Protein AF-0000000065788093 (afdb_homodimer)

pLDDT: mean 96.08, std 4.63, range [67.75, 98.94]

Foldseek 3Di:
DADPVAAEEEEEEAQCVPPLLQLLLVLQCVVVVNRYHYYYDYDDPVCLLVVLVVCLVVVHFKYFYDPPCFQVNVVNAPEEDPLSVLLNGFGMAGSVRSYGDDLLQVLVQVLVVVPDQLAQFAEEEEDQDSSSSSNVSSSLQSHYVAYEYEYQPQVSQVVSQVSSCVVVSHPHYYYDHLVCVLVSQQRGQEYEYPDCQCAPPNVPDDASDALVSHAQNHEYEYLRPVPFCGNNNVRCVVNNHHYRTNVSSVLRSSQVSSCVRPVDRGPSVSSSVSSCVSSVD/DADPVAAEEEEEEAQCVPPLLQLLLVLQCVVVVNRYHYYYDYDDPVCLLVVLVVCLVVVHFKYFYDPPCFQVNVVNAPEEDPLSVLLNGFGMAGSVRSYGDDLLQVLVQVLLVVPDQLAQFAEEEEDQDSSSSSNVSSSLQSHYVAYEYEYQPQVSQVVSQVSSCVVVSHPHYYYDHLVCVLVSQQRGQEYEYPDCQCAPPNVPDDASDALVSHAQNHEYEYLRPVPFCGNNNVRCVVNNHHYRTNVSSVLRSSQVSSCVRPVDRGPSVSSSVSSCVSSVD

Secondary structure (DSSP, 8-state):
---TT-EEEEEEESS-TT--HHHHHHHHHHHHT--EEEEEEE--GGGHHHHHHHHHHTT--EEEE-TTSTTGGGGG-SEE-HHHHHHT--SEEETTTTEEE--HHHHHHHHHHTT---TT-EEEEE--SHHHHHHHHHHHHT--SEEEEEESSHHHHHHHHHHHHHHTS-S-EEEEEGGGHHHHHTT-SEEEE-SSTT-TT-TTSPPSS-GGG--TT-EEEE---SSSS-HHHHHHHHHTPEEE-HHHHHHHHHHHHHHHHHSS---HHHHHHHHHHHTT-/---TT-EEEEEEESS-TT--HHHHHHHHHHHHT--EEEEEEE--GGGHHHHHHHHHHTT--EEEE-TTSTTGGGGG-SEE-HHHHHHT--SEEETTTTEEE--HHHHHHHHHHTT---TT-EEEEE--SHHHHHHHHHHHHT--SEEEEEESSHHHHHHHHHHHHHHTS-S-EEEEEGGGHHHHHTT-SEEEE-SSTT-TT-TTSPPSS-GGG--TT-EEEE---SSSS-HHHHHHHHTTPEEE-HHHHHHHHHHHHHHHHHSS---HHHHHHHHHHHTT-

Nearest PDB structures (foldseek):
  1nvt-assembly1_B  TM=9.299E-01  e=4.758E-38  Methanocaldococcus jannaschii
  2egg-assembly1_A  TM=9.347E-01  e=3.474E-30  Geobacillus kaustophilus
  2hk8-assembly2_B  TM=9.300E-01  e=5.569E-30  Aquifex aeolicus
  7cok-assembly1_B  TM=9.194E-01  e=1.708E-29  Gluconobacter sp.
  5dzs-assembly2_A  TM=8.118E-01  e=5.161E-23  Clostridioides difficile 630

Solvent-accessible surface area (backbone atoms only — not comparable to full-atom values): 27363 Å² total; per-residue (Å²): 132,59,35,23,66,32,42,36,33,31,38,36,14,53,78,34,51,84,45,64,56,27,48,19,51,37,50,34,26,59,75,70,70,45,66,53,44,40,45,45,26,53,29,52,80,92,30,45,66,46,23,55,56,7,36,52,29,31,51,36,44,31,33,36,38,36,56,79,42,23,46,69,53,58,81,76,42,81,38,60,37,72,66,21,56,73,54,56,38,32,33,28,37,36,46,88,69,32,29,30,30,47,35,59,15,56,4,42,52,54,40,48,49,75,80,44,76,58,54,67,27,36,34,35,34,37,29,54,50,72,68,28,43,35,34,50,58,46,47,30,69,47,50,40,55,30,39,37,27,18,9,86,55,42,65,47,11,40,52,52,31,48,54,44,44,71,65,68,56,40,85,48,59,40,54,41,49,42,89,52,42,58,73,53,45,65,73,29,43,33,40,36,39,54,48,73,77,20,24,72,87,44,45,78,45,79,46,92,53,52,31,88,49,45,50,49,81,25,33,38,34,36,59,51,42,51,47,61,78,28,43,44,43,50,22,30,50,73,31,52,18,44,66,38,54,10,55,40,26,59,47,39,18,47,35,49,48,48,25,72,70,68,73,44,85,56,53,58,69,60,24,44,53,43,39,32,54,74,69,72,98,133,59,36,24,66,30,42,37,33,29,38,39,14,52,78,35,52,83,44,66,57,27,48,18,52,36,51,34,24,58,72,69,70,45,67,53,42,40,44,45,24,53,31,52,80,92,29,44,66,46,23,55,57,7,36,51,27,30,51,35,44,31,33,37,37,37,56,78,44,24,48,70,51,58,79,76,43,82,38,61,36,72,65,19,55,73,53,56,36,32,33,29,36,35,46,88,68,32,29,30,29,48,34,60,14,56,5,43,52,52,42,49,48,74,79,42,76,56,54,66,27,34,34,36,34,36,29,54,49,73,68,30,43,34,33,50,59,45,48,29,69,47,48,38,56,30,39,37,26,17,10,89,55,43,66,46,10,41,51,52,32,48,52,44,45,72,64,67,56,39,84,46,58,41,56,41,50,42,90,52,43,59,72,52,45,65,73,29,43,32,40,35,39,54,49,72,76,20,23,72,87,44,46,80,44,77,46,94,54,52,29,88,51,44,50,49,80,24,33,40,33,36,60,53,43,51,49,61,77,29,43,43,44,49,22,31,51,73,31,52,18,45,68,39,53,11,55,39,26,59,47,39,19,48,36,49,48,47,24,72,69,68,74,43,86,55,55,57,68,59,24,43,55,42,40,33,54,75,69,72,98

Structure (mmCIF, N/CA/C/O backbone):
data_AF-0000000065788093-model_v1
#
loop_
_entity.id
_entity.type
_entity.pdbx_description
1 polymer 'Shikimate dehydrogenase (NADP(+))'
#
loop_
_atom_site.group_PDB
_atom_site.id
_atom_site.type_symbol
_atom_site.label_atom_id
_atom_site.label_alt_id
_atom_site.label_comp_id
_atom_site.label_asym_id
_atom_site.label_entity_id
_atom_site.label_seq_id
_atom_site.pdbx_PDB_ins_code
_atom_site.Cartn_x
_atom_site.Cartn_y
_atom_site.Cartn_z
_atom_site.occupancy
_atom_site.B_iso_or_equiv
_atom_site.auth_seq_id
_atom_site.auth_comp_id
_atom_site.auth_asym_id
_atom_site.auth_atom_id
_atom_site.pdbx_PDB_model_num
ATOM 1 N N . MET A 1 1 ? 11.32 2.445 -8.242 1 87.12 1 MET A N 1
ATOM 2 C CA . MET A 1 1 ? 10.523 1.302 -8.672 1 87.12 1 MET A CA 1
ATOM 3 C C . MET A 1 1 ? 10.164 0.411 -7.488 1 87.12 1 MET A C 1
ATOM 5 O O . MET A 1 1 ? 11.023 0.103 -6.656 1 87.12 1 MET A O 1
ATOM 9 N N . ILE A 1 2 ? 8.906 0.093 -7.324 1 96.88 2 ILE A N 1
ATOM 10 C CA . ILE A 1 2 ? 8.422 -0.753 -6.238 1 96.88 2 ILE A CA 1
ATOM 11 C C . ILE A 1 2 ? 8.82 -2.203 -6.496 1 96.88 2 ILE A C 1
ATOM 13 O O . ILE A 1 2 ? 8.656 -2.713 -7.605 1 96.88 2 ILE A O 1
ATOM 17 N N . ASN A 1 3 ? 9.445 -2.846 -5.516 1 96.75 3 ASN A N 1
ATOM 18 C CA . ASN A 1 3 ? 9.844 -4.25 -5.574 1 96.75 3 ASN A CA 1
ATOM 19 C C . ASN A 1 3 ? 9.477 -4.988 -4.289 1 96.75 3 ASN A C 1
ATOM 21 O O . ASN A 1 3 ? 8.734 -4.461 -3.455 1 96.75 3 ASN A O 1
ATOM 25 N N . GLY A 1 4 ? 9.953 -6.176 -4.152 1 96.12 4 GLY A N 1
ATOM 26 C CA . GLY A 1 4 ? 9.547 -7.031 -3.049 1 96.12 4 GLY A CA 1
ATOM 27 C C . GLY A 1 4 ? 10.047 -6.551 -1.702 1 96.12 4 GLY A C 1
ATOM 28 O O . GLY A 1 4 ? 9.523 -6.949 -0.659 1 96.12 4 GLY A O 1
ATOM 29 N N . SER A 1 5 ? 11.039 -5.691 -1.679 1 97.12 5 SER A N 1
ATOM 30 C CA . SER A 1 5 ? 11.641 -5.234 -0.431 1 97.12 5 SER A CA 1
ATOM 31 C C . SER A 1 5 ? 11.109 -3.861 -0.031 1 97.12 5 SER A C 1
ATOM 33 O O . SER A 1 5 ? 11.438 -3.355 1.047 1 97.12 5 SER A O 1
ATOM 35 N N . THR A 1 6 ? 10.336 -3.256 -0.908 1 98.56 6 THR A N 1
ATOM 36 C CA . THR A 1 6 ? 9.891 -1.886 -0.691 1 98.56 6 THR A CA 1
ATOM 37 C C . THR A 1 6 ? 9.07 -1.779 0.595 1 98.56 6 THR A C 1
ATOM 39 O O . THR A 1 6 ? 8.188 -2.604 0.847 1 98.56 6 THR A O 1
ATOM 42 N N . LYS A 1 7 ? 9.43 -0.829 1.456 1 98.69 7 LYS A N 1
ATOM 43 C CA . LYS A 1 7 ? 8.664 -0.534 2.666 1 98.69 7 LYS A CA 1
ATOM 44 C C . LYS A 1 7 ? 7.473 0.368 2.359 1 98.69 7 LYS A C 1
ATOM 46 O O . LYS A 1 7 ? 7.59 1.323 1.59 1 98.69 7 LYS A O 1
ATOM 51 N N . ILE A 1 8 ? 6.258 0.096 2.979 1 98.88 8 ILE A N 1
ATOM 52 C CA . ILE A 1 8 ? 5.031 0.807 2.625 1 98.88 8 ILE A CA 1
ATOM 53 C C . ILE A 1 8 ? 4.645 1.761 3.754 1 98.88 8 ILE A C 1
ATOM 55 O O . ILE A 1 8 ? 4.625 1.371 4.926 1 98.88 8 ILE A O 1
ATOM 59 N N . VAL A 1 9 ? 4.449 2.971 3.447 1 98.88 9 VAL A N 1
ATOM 60 C CA . VAL A 1 9 ? 3.744 3.951 4.266 1 98.88 9 VAL A CA 1
ATOM 61 C C . VAL A 1 9 ? 2.549 4.504 3.492 1 98.88 9 VAL A C 1
ATOM 63 O O . VAL A 1 9 ? 2.391 4.227 2.301 1 98.88 9 VAL A O 1
ATOM 66 N N . GLY A 1 10 ? 1.684 5.227 4.227 1 98.62 10 GLY A N 1
ATOM 67 C CA . GLY A 1 10 ? 0.525 5.676 3.469 1 98.62 10 GLY A CA 1
ATOM 68 C C . GLY A 1 10 ? -0.311 6.703 4.211 1 98.62 10 GLY A C 1
ATOM 69 O O . GLY A 1 10 ? 0.134 7.266 5.211 1 98.62 10 GLY A O 1
ATOM 70 N N . LEU A 1 11 ? -1.399 7.059 3.59 1 98.62 11 LEU A N 1
ATOM 71 C CA . LEU A 1 11 ? -2.402 7.992 4.094 1 98.62 11 LEU A CA 1
ATOM 72 C C . LEU A 1 11 ? -3.742 7.289 4.297 1 98.62 11 LEU A C 1
ATOM 74 O O . LEU A 1 11 ? -4.215 6.574 3.412 1 98.62 11 LEU A O 1
ATOM 78 N N . ILE A 1 12 ? -4.305 7.441 5.488 1 98.62 12 ILE A N 1
ATOM 79 C CA . ILE A 1 12 ? -5.684 7 5.664 1 98.62 12 ILE A CA 1
ATOM 80 C C . ILE A 1 12 ? -6.59 8.211 5.871 1 98.62 12 ILE A C 1
ATOM 82 O O . ILE A 1 12 ? -6.18 9.203 6.48 1 98.62 12 ILE A O 1
ATOM 86 N N . GLY A 1 13 ? -7.715 8.195 5.406 1 97.5 13 GLY A N 1
ATOM 87 C CA . GLY A 1 13 ? -8.781 9.172 5.484 1 97.5 13 GLY A CA 1
ATOM 88 C C . GLY A 1 13 ? -10.055 8.734 4.773 1 97.5 13 GLY A C 1
ATOM 89 O O . GLY A 1 13 ? -10.125 7.621 4.254 1 97.5 13 GLY A O 1
ATOM 90 N N . HIS A 1 14 ? -11.023 9.539 4.789 1 96.56 14 HIS A N 1
ATOM 91 C CA . HIS A 1 14 ? -12.281 9.266 4.102 1 96.56 14 HIS A CA 1
ATOM 92 C C . HIS A 1 14 ? -13 10.562 3.73 1 96.56 14 HIS A C 1
ATOM 94 O O . HIS A 1 14 ? -13.625 11.195 4.582 1 96.56 14 HIS A O 1
ATOM 100 N N . PRO A 1 15 ? -12.93 11.117 2.443 1 95.19 15 PRO A N 1
ATOM 101 C CA . PRO A 1 15 ? -12.203 10.5 1.332 1 95.19 15 PRO A CA 1
ATOM 102 C C . PRO A 1 15 ? -10.727 10.906 1.296 1 95.19 15 PRO A C 1
ATOM 104 O O . PRO A 1 15 ? -10.297 11.75 2.088 1 95.19 15 PRO A O 1
ATOM 107 N N . VAL A 1 16 ? -9.906 10.258 0.453 1 96.19 16 VAL A N 1
ATOM 108 C CA . VAL A 1 16 ? -8.492 10.602 0.37 1 96.19 16 VAL A CA 1
ATOM 109 C C . VAL A 1 16 ? -8.125 10.914 -1.077 1 96.19 16 VAL A C 1
ATOM 111 O O . VAL A 1 16 ? -6.957 11.18 -1.382 1 96.19 16 VAL A O 1
ATOM 114 N N . GLU A 1 17 ? -9.039 10.922 -1.989 1 94.12 17 GLU A N 1
ATOM 115 C CA . GLU A 1 17 ? -8.797 11.031 -3.424 1 94.12 17 GLU A CA 1
ATOM 116 C C . GLU A 1 17 ? -8.133 12.359 -3.771 1 94.12 17 GLU A C 1
ATOM 118 O O . GLU A 1 17 ? -7.375 12.438 -4.742 1 94.12 17 GLU A O 1
ATOM 123 N N . HIS A 1 18 ? -8.336 13.328 -3.041 1 89.25 18 HIS A N 1
ATOM 124 C CA . HIS A 1 18 ? -7.867 14.672 -3.369 1 89.25 18 HIS A CA 1
ATOM 125 C C . HIS A 1 18 ? -6.586 15.008 -2.611 1 89.25 18 HIS A C 1
ATOM 127 O O . HIS A 1 18 ? -6.137 16.156 -2.619 1 89.25 18 HIS A O 1
ATOM 133 N N . SER A 1 19 ? -6.027 14.047 -2.01 1 92.69 19 SER A N 1
ATOM 134 C CA . SER A 1 19 ? -4.801 14.297 -1.257 1 92.69 19 SER A CA 1
ATOM 135 C C . SER A 1 19 ? -3.625 14.562 -2.189 1 92.69 19 SER A C 1
ATOM 137 O O . SER A 1 19 ? -3.486 13.906 -3.225 1 92.69 19 SER A O 1
ATOM 139 N N . PHE A 1 20 ? -2.73 15.414 -1.798 1 93.75 20 PHE A N 1
ATOM 140 C CA . PHE A 1 20 ? -1.554 15.781 -2.578 1 93.75 20 PHE A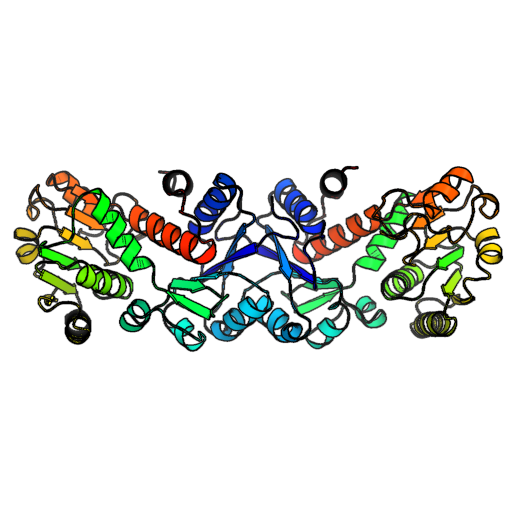 CA 1
ATOM 141 C C . PHE A 1 20 ? -0.291 15.195 -1.96 1 93.75 20 PHE A C 1
ATOM 143 O O . PHE A 1 20 ? 0.814 15.422 -2.455 1 93.75 20 PHE A O 1
ATOM 150 N N . SER A 1 21 ? -0.408 14.43 -0.943 1 96.31 21 SER A N 1
ATOM 151 C CA . SER A 1 21 ? 0.718 13.914 -0.169 1 96.31 21 SER A CA 1
ATOM 152 C C . SER A 1 21 ? 1.453 12.812 -0.926 1 96.31 21 SER A C 1
ATOM 154 O O . SER A 1 21 ? 2.684 12.742 -0.896 1 96.31 21 SER A O 1
ATOM 156 N N . PRO A 1 22 ? 0.695 11.953 -1.662 1 97.94 22 PRO A N 1
ATOM 157 C CA . PRO A 1 22 ? 1.386 10.797 -2.24 1 97.94 22 PRO A CA 1
ATOM 158 C C . PRO A 1 22 ? 2.484 11.195 -3.221 1 97.94 22 PRO A C 1
ATOM 160 O O . PRO A 1 22 ? 3.625 10.742 -3.094 1 97.94 22 PRO A O 1
ATOM 163 N N . PRO A 1 23 ? 2.256 12.133 -4.164 1 97.56 23 PRO A N 1
ATOM 164 C CA . PRO A 1 23 ? 3.35 12.516 -5.062 1 97.56 23 PRO A CA 1
ATOM 165 C C . PRO A 1 23 ? 4.535 13.125 -4.32 1 97.56 23 PRO A C 1
ATOM 167 O O . PRO A 1 23 ? 5.688 12.836 -4.645 1 97.56 23 PRO A O 1
ATOM 170 N N . MET A 1 24 ? 4.258 13.906 -3.35 1 97.44 24 MET A N 1
ATOM 171 C CA . MET A 1 24 ? 5.285 14.602 -2.582 1 97.44 24 MET A CA 1
ATOM 172 C C . MET A 1 24 ? 6.191 13.609 -1.864 1 97.44 24 MET A C 1
ATOM 174 O O . MET A 1 24 ? 7.418 13.695 -1.965 1 97.44 24 MET A O 1
ATOM 178 N N . HIS A 1 25 ? 5.648 12.672 -1.128 1 98.62 25 HIS A N 1
ATOM 179 C CA . HIS A 1 25 ? 6.422 11.688 -0.381 1 98.62 25 HIS A CA 1
ATOM 180 C C . HIS A 1 25 ? 7.195 10.766 -1.319 1 98.62 25 HIS A C 1
ATOM 182 O O . HIS A 1 25 ? 8.367 10.469 -1.072 1 98.62 25 HIS A O 1
ATOM 188 N N . ASN A 1 26 ? 6.57 10.258 -2.367 1 98.69 26 ASN A N 1
ATOM 189 C CA . ASN A 1 26 ? 7.234 9.344 -3.287 1 98.69 26 ASN A CA 1
ATOM 190 C C . ASN A 1 26 ? 8.391 10.016 -4.02 1 98.69 26 ASN A C 1
ATOM 192 O O . ASN A 1 26 ? 9.406 9.383 -4.297 1 98.69 26 ASN A O 1
ATOM 196 N N . ALA A 1 27 ? 8.234 11.344 -4.363 1 98.31 27 ALA A N 1
ATOM 197 C CA . ALA A 1 27 ? 9.344 12.094 -4.934 1 98.31 27 ALA A CA 1
ATOM 198 C C . ALA A 1 27 ? 10.523 12.164 -3.961 1 98.31 27 ALA A C 1
ATOM 200 O O . ALA A 1 27 ? 11.68 12.086 -4.367 1 98.31 27 ALA A O 1
ATOM 201 N N . ALA A 1 28 ? 10.227 12.359 -2.682 1 98.69 28 ALA A N 1
ATOM 202 C CA . ALA A 1 28 ? 11.266 12.438 -1.657 1 98.69 28 ALA A CA 1
ATOM 203 C C . ALA A 1 28 ? 12.031 11.117 -1.553 1 98.69 28 ALA A C 1
ATOM 205 O O . ALA A 1 28 ? 13.258 11.109 -1.469 1 98.69 28 ALA A O 1
ATOM 206 N N . PHE A 1 29 ? 11.281 9.945 -1.51 1 98.69 29 PHE A N 1
ATOM 207 C CA . PHE A 1 29 ? 11.922 8.641 -1.455 1 98.69 29 PHE A CA 1
ATOM 208 C C . PHE A 1 29 ? 12.844 8.438 -2.652 1 98.69 29 PHE A C 1
ATOM 210 O O . PHE A 1 29 ? 13.969 7.957 -2.504 1 98.69 29 PHE A O 1
ATOM 217 N N . GLU A 1 30 ? 12.305 8.766 -3.828 1 98.19 30 GLU A N 1
ATOM 218 C CA . GLU A 1 30 ? 13.094 8.625 -5.051 1 98.19 30 GLU A CA 1
ATOM 219 C C . GLU A 1 30 ? 14.367 9.461 -4.984 1 98.19 30 GLU A C 1
ATOM 221 O O . GLU A 1 30 ? 15.453 8.984 -5.328 1 98.19 30 GLU A O 1
ATOM 226 N N . GLU A 1 31 ? 14.242 10.719 -4.57 1 98.44 31 GLU A N 1
ATOM 227 C CA . GLU A 1 31 ? 15.359 11.648 -4.484 1 98.44 31 GLU A CA 1
ATOM 228 C C . GLU A 1 31 ? 16.469 11.094 -3.602 1 98.44 31 GLU A C 1
ATOM 230 O O . GLU A 1 31 ? 17.656 11.219 -3.93 1 98.44 31 GLU A O 1
ATOM 235 N N . LEU A 1 32 ? 16.125 10.461 -2.533 1 98.56 32 LEU A N 1
ATOM 236 C CA . LEU A 1 32 ? 17.125 10.031 -1.549 1 98.56 32 LEU A CA 1
ATOM 237 C C . LEU A 1 32 ? 17.5 8.57 -1.762 1 98.56 32 LEU A C 1
ATOM 239 O O . LEU A 1 32 ? 18.312 8.023 -1.021 1 98.56 32 LEU A O 1
ATOM 243 N N . GLY A 1 33 ? 16.906 7.867 -2.729 1 98.19 33 GLY A N 1
ATOM 244 C CA . GLY A 1 33 ? 17.172 6.461 -2.988 1 98.19 33 GLY A CA 1
ATOM 245 C C . GLY A 1 33 ? 16.672 5.547 -1.889 1 98.19 33 GLY A C 1
ATOM 246 O O . GLY A 1 33 ? 17.266 4.512 -1.607 1 98.19 33 GLY A O 1
ATOM 247 N N . LEU A 1 34 ? 15.633 5.977 -1.181 1 98.5 34 LEU A N 1
ATOM 248 C CA . LEU A 1 34 ? 15.047 5.156 -0.13 1 98.5 34 LEU A CA 1
ATOM 249 C C . LEU A 1 34 ? 14 4.203 -0.705 1 98.5 34 LEU A C 1
ATOM 251 O O . LEU A 1 34 ? 13.133 4.621 -1.473 1 98.5 34 LEU A O 1
ATOM 255 N N . ASP A 1 35 ? 14.039 2.908 -0.363 1 98.44 35 ASP A N 1
ATOM 256 C CA . ASP A 1 35 ? 13.117 1.898 -0.873 1 98.44 35 ASP A CA 1
ATOM 257 C C . ASP A 1 35 ? 11.797 1.922 -0.106 1 98.44 35 ASP A C 1
ATOM 259 O O . ASP A 1 35 ? 11.5 1.001 0.657 1 98.44 35 ASP A O 1
ATOM 263 N N . TYR A 1 36 ? 11.023 2.963 -0.319 1 98.69 36 TYR A N 1
ATOM 264 C CA . TYR A 1 36 ? 9.711 3.207 0.274 1 98.69 36 TYR A CA 1
ATOM 265 C C . TYR A 1 36 ? 8.68 3.531 -0.799 1 98.69 36 TYR A C 1
ATOM 267 O O . TYR A 1 36 ? 9.031 3.963 -1.899 1 98.69 36 TYR A O 1
ATOM 275 N N . ALA A 1 37 ? 7.473 3.287 -0.514 1 98.81 37 ALA A N 1
ATOM 276 C CA . ALA A 1 37 ? 6.352 3.799 -1.299 1 98.81 37 ALA A CA 1
ATOM 277 C C . ALA A 1 37 ? 5.25 4.34 -0.393 1 98.81 37 ALA A C 1
ATOM 279 O O . ALA A 1 37 ? 4.949 3.756 0.65 1 98.81 37 ALA A O 1
ATOM 280 N N . TYR A 1 38 ? 4.723 5.48 -0.744 1 98.88 38 TYR A N 1
ATOM 281 C CA . TYR A 1 38 ? 3.602 6.125 -0.074 1 98.88 38 TYR A CA 1
ATOM 282 C C . TYR A 1 38 ? 2.314 5.945 -0.87 1 98.88 38 TYR A C 1
ATOM 284 O O . TYR A 1 38 ? 2.213 6.41 -2.008 1 98.88 38 TYR A O 1
ATOM 292 N N . VAL A 1 39 ? 1.31 5.273 -0.212 1 98.81 39 VAL A N 1
ATOM 293 C CA . VAL A 1 39 ? 0.102 4.945 -0.962 1 98.81 39 VAL A CA 1
ATOM 294 C C . VAL A 1 39 ? -1.131 5.375 -0.171 1 98.81 39 VAL A C 1
ATOM 296 O O . VAL A 1 39 ? -1.075 5.508 1.054 1 98.81 39 VAL A O 1
ATOM 299 N N . PRO A 1 40 ? -2.273 5.672 -0.856 1 98.69 40 PRO A N 1
ATOM 300 C CA . PRO A 1 40 ? -3.508 6.086 -0.184 1 98.69 40 PRO A CA 1
ATOM 301 C C . PRO A 1 40 ? -4.391 4.902 0.208 1 98.69 40 PRO A C 1
ATOM 303 O O . PRO A 1 40 ? -4.469 3.916 -0.527 1 98.69 40 PRO A O 1
ATOM 306 N N . PHE A 1 41 ? -5.031 4.977 1.331 1 98.81 41 PHE A N 1
ATOM 307 C CA . PHE A 1 41 ? -6.047 4.031 1.785 1 98.81 41 PHE A CA 1
ATOM 308 C C . PHE A 1 41 ? -7.316 4.766 2.207 1 98.81 41 PHE A C 1
ATOM 310 O O . PHE A 1 41 ? -7.312 5.504 3.193 1 98.81 41 PHE A O 1
ATOM 317 N N . ASN A 1 42 ? -8.414 4.598 1.473 1 98.62 42 ASN A N 1
ATOM 318 C CA . ASN A 1 42 ? -9.703 5.18 1.834 1 98.62 42 ASN A CA 1
ATOM 319 C C . ASN A 1 42 ? -10.438 4.328 2.871 1 98.62 42 ASN A C 1
ATOM 321 O O . ASN A 1 42 ? -11.016 3.295 2.537 1 98.62 42 ASN A O 1
ATOM 325 N N . VAL A 1 43 ? -10.477 4.738 4.137 1 98.69 43 VAL A N 1
ATOM 326 C CA . VAL A 1 43 ? -10.969 3.938 5.254 1 98.69 43 VAL A CA 1
ATOM 327 C C . VAL A 1 43 ? -12.258 4.555 5.805 1 98.69 43 VAL A C 1
ATOM 329 O O . VAL A 1 43 ? -12.25 5.684 6.293 1 98.69 43 VAL A O 1
ATOM 332 N N . CYS A 1 44 ? -13.328 3.846 5.77 1 98.19 44 CYS A N 1
ATOM 333 C CA . CYS A 1 44 ? -14.562 4.277 6.418 1 98.19 44 CYS A CA 1
ATOM 334 C C . CYS A 1 44 ? -14.391 4.312 7.934 1 98.19 44 CYS A C 1
ATOM 336 O O . CYS A 1 44 ? -13.727 3.453 8.508 1 98.19 44 CYS A O 1
ATOM 338 N N . PRO A 1 45 ? -15.055 5.285 8.586 1 97.56 45 PRO A N 1
ATOM 339 C CA . PRO A 1 45 ? -14.906 5.422 10.031 1 97.56 45 PRO A CA 1
ATOM 340 C C . PRO A 1 45 ? -15.211 4.125 10.781 1 97.56 45 PRO A C 1
ATOM 342 O O . PRO A 1 45 ? -14.523 3.789 11.75 1 97.56 45 PRO A O 1
ATOM 345 N N . GLU A 1 46 ? -16.172 3.33 10.344 1 98.19 46 GLU A N 1
ATOM 346 C CA . GLU A 1 46 ? -16.594 2.105 11.023 1 98.19 46 GLU A CA 1
ATOM 347 C C . GLU A 1 46 ? -15.516 1.036 10.945 1 98.19 46 GLU A C 1
ATOM 349 O O . GLU A 1 46 ? -15.531 0.077 11.727 1 98.19 46 GLU A O 1
ATOM 354 N N . ASN A 1 47 ? -14.562 1.204 10.055 1 98.5 47 ASN A N 1
ATOM 355 C CA . ASN A 1 47 ? -13.539 0.187 9.828 1 98.5 47 ASN A CA 1
ATOM 356 C C . ASN A 1 47 ? -12.195 0.605 10.414 1 98.5 47 ASN A C 1
ATOM 358 O O . ASN A 1 47 ? -11.188 -0.09 10.227 1 98.5 47 ASN A O 1
ATOM 362 N N . LEU A 1 48 ? -12.141 1.711 11.141 1 98.69 48 LEU A N 1
ATOM 363 C CA . LEU A 1 48 ? -10.875 2.305 11.555 1 98.69 48 LEU A CA 1
ATOM 364 C C . LEU A 1 48 ? -10.078 1.33 12.414 1 98.69 48 LEU A C 1
ATOM 366 O O . LEU A 1 48 ? -8.883 1.138 12.195 1 98.69 48 LEU A O 1
ATOM 370 N N . LYS A 1 49 ? -10.711 0.697 13.391 1 98.56 49 LYS A N 1
ATOM 371 C CA . LYS A 1 49 ? -10.008 -0.239 14.266 1 98.56 49 LYS A CA 1
ATOM 372 C C . LYS A 1 49 ? -9.344 -1.354 13.469 1 98.56 49 LYS A C 1
ATOM 374 O O . LYS A 1 49 ? -8.141 -1.595 13.602 1 98.56 49 LYS A O 1
ATOM 379 N N . SER A 1 50 ? -10.148 -1.978 12.625 1 98.69 50 SER A N 1
ATOM 380 C CA . SER A 1 50 ? -9.656 -3.074 11.797 1 98.69 50 SER A CA 1
ATOM 381 C C . SER A 1 50 ? -8.547 -2.604 10.859 1 98.69 50 SER A C 1
ATOM 383 O O . SER A 1 50 ? -7.582 -3.332 10.617 1 98.69 50 SER A O 1
ATOM 385 N N . ALA A 1 51 ? -8.656 -1.394 10.32 1 98.88 51 ALA A N 1
ATOM 386 C CA . ALA A 1 51 ? -7.652 -0.829 9.422 1 98.88 51 ALA A CA 1
ATOM 387 C C . ALA A 1 51 ? -6.32 -0.639 10.141 1 98.88 51 ALA A C 1
ATOM 389 O O . ALA A 1 51 ? -5.266 -0.986 9.602 1 98.88 51 ALA A O 1
ATOM 390 N N . ILE A 1 52 ? -6.367 -0.107 11.352 1 98.88 52 ILE A N 1
ATOM 391 C CA . ILE A 1 52 ? -5.148 0.188 12.102 1 98.88 52 ILE A CA 1
ATOM 392 C C . ILE A 1 52 ? -4.473 -1.115 12.523 1 98.88 52 ILE A C 1
ATOM 394 O O . ILE A 1 52 ? -3.268 -1.287 12.328 1 98.88 52 ILE A O 1
ATOM 398 N N . LEU A 1 53 ? -5.215 -2.021 13.062 1 98.44 53 LEU A N 1
ATOM 399 C CA . LEU A 1 53 ? -4.645 -3.303 13.469 1 98.44 53 LEU A CA 1
ATOM 400 C C . LEU A 1 53 ? -4.152 -4.086 12.258 1 98.44 53 LEU A C 1
ATOM 402 O O . LEU A 1 53 ? -3.1 -4.73 12.312 1 98.44 53 LEU A O 1
ATOM 406 N N . GLY A 1 54 ? -4.918 -4.039 11.18 1 98.75 54 GLY A N 1
ATOM 407 C CA . GLY A 1 54 ? -4.523 -4.695 9.945 1 98.75 54 GLY A CA 1
ATOM 408 C C . GLY A 1 54 ? -3.254 -4.121 9.344 1 98.75 54 GLY A C 1
ATOM 409 O O . GLY A 1 54 ? -2.439 -4.859 8.781 1 98.75 54 GLY A O 1
ATOM 410 N N . ALA A 1 55 ? -3.107 -2.777 9.445 1 98.88 55 ALA A N 1
ATOM 411 C CA . ALA A 1 55 ? -1.904 -2.133 8.93 1 98.88 55 ALA A CA 1
ATOM 412 C C . ALA A 1 55 ? -0.652 -2.678 9.602 1 98.88 55 ALA A C 1
ATOM 414 O O . ALA A 1 55 ? 0.358 -2.934 8.945 1 98.88 55 ALA A O 1
ATOM 415 N N . LYS A 1 56 ? -0.738 -2.816 10.891 1 98.44 56 LYS A N 1
ATOM 416 C CA . LYS A 1 56 ? 0.37 -3.412 11.633 1 98.44 56 LYS A CA 1
ATOM 417 C C . LYS A 1 56 ? 0.639 -4.84 11.164 1 98.44 56 LYS A C 1
ATOM 419 O O . LYS A 1 56 ? 1.791 -5.219 10.945 1 98.44 56 LYS A O 1
ATOM 424 N N . SER A 1 57 ? -0.375 -5.637 10.977 1 98.69 57 SER A N 1
ATOM 425 C CA . SER A 1 57 ? -0.271 -7.023 10.539 1 98.69 57 SER A CA 1
ATOM 426 C C . SER A 1 57 ? 0.294 -7.113 9.125 1 98.69 57 SER A C 1
ATOM 428 O O . SER A 1 57 ? 0.997 -8.07 8.797 1 98.69 57 SER A O 1
ATOM 430 N N . LEU A 1 58 ? -0.002 -6.133 8.297 1 98.81 58 LEU A N 1
ATOM 431 C CA . LEU A 1 58 ? 0.49 -6.074 6.926 1 98.81 58 LEU A CA 1
ATOM 432 C C . LEU A 1 58 ? 1.926 -5.559 6.883 1 98.81 58 LEU A C 1
ATOM 434 O O . LEU A 1 58 ? 2.521 -5.449 5.809 1 98.81 58 LEU A O 1
ATOM 438 N N . ASN A 1 59 ? 2.451 -5.23 8.016 1 98.56 59 ASN A N 1
ATOM 439 C CA . ASN A 1 59 ? 3.812 -4.73 8.172 1 98.56 59 ASN A CA 1
ATOM 440 C C . ASN A 1 59 ? 3.994 -3.377 7.488 1 98.56 59 ASN A C 1
ATOM 442 O O . ASN A 1 59 ? 5.047 -3.102 6.914 1 98.56 59 ASN A O 1
ATOM 446 N N . ILE A 1 60 ? 2.9 -2.594 7.41 1 98.88 60 ILE A N 1
ATOM 447 C CA . ILE A 1 60 ? 3.004 -1.195 7.008 1 98.88 60 ILE A CA 1
ATOM 448 C C . ILE A 1 60 ? 3.799 -0.415 8.047 1 98.88 60 ILE A C 1
ATOM 450 O O . ILE A 1 60 ? 3.656 -0.65 9.25 1 98.88 60 ILE A O 1
ATOM 454 N N . LYS A 1 61 ? 4.609 0.559 7.59 1 98.88 61 LYS A N 1
ATOM 455 C CA . LYS A 1 61 ? 5.57 1.185 8.492 1 98.88 61 LYS A CA 1
ATOM 456 C C . LYS A 1 61 ? 4.984 2.434 9.141 1 98.88 61 LYS A C 1
ATOM 458 O O . LYS A 1 61 ? 5.375 2.807 10.25 1 98.88 61 LYS A O 1
ATOM 463 N N . GLY A 1 62 ? 4.062 3.066 8.461 1 98.88 62 GLY A N 1
ATOM 464 C CA . GLY A 1 62 ? 3.494 4.281 9.023 1 98.88 62 GLY A CA 1
ATOM 465 C C . GLY A 1 62 ? 2.324 4.816 8.219 1 98.88 62 GLY A C 1
ATOM 466 O O . GLY A 1 62 ? 2.148 4.457 7.051 1 98.88 62 GLY A O 1
ATOM 467 N N . PHE A 1 63 ? 1.54 5.68 8.844 1 98.88 63 PHE A N 1
ATOM 468 C CA . PHE A 1 63 ? 0.42 6.352 8.195 1 98.88 63 PHE A CA 1
ATOM 469 C C . PHE A 1 63 ? 0.438 7.848 8.492 1 98.88 63 PHE A C 1
ATOM 471 O O . PHE A 1 63 ? 0.742 8.258 9.617 1 98.88 63 PHE A O 1
ATOM 478 N N . ASN A 1 64 ? 0.158 8.602 7.57 1 98.5 64 ASN A N 1
ATOM 479 C CA . ASN A 1 64 ? -0.565 9.836 7.863 1 98.5 64 ASN A CA 1
ATOM 480 C C . ASN A 1 64 ? -2.059 9.586 8.039 1 98.5 64 ASN A C 1
ATOM 482 O O . ASN A 1 64 ? -2.619 8.688 7.406 1 98.5 64 ASN A O 1
ATOM 486 N N . VAL A 1 65 ? -2.672 10.375 8.867 1 98.06 65 VAL A N 1
ATOM 487 C CA . VAL A 1 65 ? -4.094 10.258 9.172 1 98.06 65 VAL A CA 1
ATOM 488 C C . VAL A 1 65 ? -4.789 11.594 8.922 1 98.06 65 VAL A C 1
ATOM 490 O O . VAL A 1 65 ? -4.34 12.633 9.406 1 98.06 65 VAL A O 1
ATOM 493 N N . THR A 1 66 ? -5.793 11.625 8.117 1 95 66 THR A N 1
ATOM 494 C CA . THR A 1 66 ? -6.562 12.844 7.855 1 95 66 THR A CA 1
ATOM 495 C C . THR A 1 66 ? -8.031 12.633 8.211 1 95 66 THR A C 1
ATOM 497 O O . THR A 1 66 ? -8.383 11.664 8.875 1 95 66 THR A O 1
ATOM 500 N N . ILE A 1 67 ? -8.836 13.633 7.934 1 91.25 67 ILE A N 1
ATOM 501 C CA . ILE A 1 67 ? -10.258 13.586 8.266 1 91.25 67 ILE A CA 1
ATOM 502 C C . ILE A 1 67 ? -10.875 12.305 7.707 1 91.25 67 ILE A C 1
ATOM 504 O O . ILE A 1 67 ? -10.586 11.914 6.574 1 91.25 67 ILE A O 1
ATOM 508 N N . PRO A 1 68 ? -11.734 11.75 8.602 1 94.19 68 PRO A N 1
ATOM 509 C CA . PRO A 1 68 ? -12.203 12.156 9.922 1 94.19 68 PRO A CA 1
ATOM 510 C C . PRO A 1 68 ? -11.531 11.391 11.055 1 94.19 68 PRO A C 1
ATOM 512 O O . PRO A 1 68 ? -12.031 11.375 12.18 1 94.19 68 PRO A O 1
ATOM 515 N N . HIS A 1 69 ? -10.414 10.75 10.836 1 97.25 69 HIS A N 1
ATOM 516 C CA . HIS A 1 69 ? -9.938 9.68 11.711 1 97.25 69 HIS A CA 1
ATOM 517 C C . HIS A 1 69 ? -8.977 10.219 12.766 1 97.25 69 HIS A C 1
ATOM 519 O O . HIS A 1 69 ? -8.578 9.492 13.68 1 97.25 69 HIS A O 1
ATOM 525 N N . LYS A 1 70 ? -8.586 11.508 12.805 1 95.25 70 LYS A N 1
ATOM 526 C CA . LYS A 1 70 ? -7.445 12.016 13.562 1 95.25 70 LYS A CA 1
ATOM 527 C C . LYS A 1 70 ? -7.664 11.859 15.062 1 95.25 70 LYS A C 1
ATOM 529 O O . LYS A 1 70 ? -6.707 11.703 15.82 1 95.25 70 LYS A O 1
ATOM 534 N N . ILE A 1 71 ? -8.898 11.883 15.461 1 94.44 71 ILE A N 1
ATOM 535 C CA . ILE A 1 71 ? -9.188 11.789 16.891 1 94.44 71 ILE A CA 1
ATOM 536 C C . ILE A 1 71 ? -9.367 10.32 17.281 1 94.44 71 ILE A C 1
ATOM 538 O O . ILE A 1 71 ? -8.648 9.805 18.125 1 94.44 71 ILE A O 1
ATOM 542 N N . ASN A 1 72 ? -10.25 9.562 16.609 1 96.81 72 ASN A N 1
ATOM 543 C CA . ASN A 1 72 ? -10.648 8.211 16.984 1 96.81 72 ASN A CA 1
ATOM 544 C C . ASN A 1 72 ? -9.484 7.23 16.859 1 96.81 72 ASN A C 1
ATOM 546 O O . ASN A 1 72 ? -9.453 6.207 17.547 1 96.81 72 ASN A O 1
ATOM 550 N N . VAL A 1 73 ? -8.492 7.562 16.078 1 98.38 73 VAL A N 1
ATOM 551 C CA . VAL A 1 73 ? -7.383 6.641 15.844 1 98.38 73 VAL A CA 1
ATOM 552 C C . VAL A 1 73 ? -6.57 6.477 17.125 1 98.38 73 VAL A C 1
ATOM 554 O O . VAL A 1 73 ? -5.91 5.453 17.328 1 98.38 73 VAL A O 1
ATOM 557 N N . MET A 1 74 ? -6.641 7.445 17.984 1 98.12 74 MET A N 1
ATOM 558 C CA . MET A 1 74 ? -5.875 7.438 19.219 1 98.12 74 MET A CA 1
ATOM 559 C C . MET A 1 74 ? -6.238 6.223 20.078 1 98.12 74 MET A C 1
ATOM 561 O O . MET A 1 74 ? -5.398 5.703 20.812 1 98.12 74 MET A O 1
ATOM 565 N N . LYS A 1 75 ? -7.453 5.754 19.969 1 98.06 75 LYS A N 1
ATOM 566 C CA . LYS A 1 75 ? -7.969 4.641 20.75 1 98.06 75 LYS A CA 1
ATOM 567 C C . LYS A 1 75 ? -7.246 3.34 20.406 1 98.06 75 LYS A C 1
ATOM 569 O O . LYS A 1 75 ? -7.301 2.371 21.172 1 98.06 75 LYS A O 1
ATOM 574 N N . TYR A 1 76 ? -6.574 3.32 19.312 1 98.38 76 TYR A N 1
ATOM 575 C CA . TYR A 1 76 ? -6.047 2.055 18.812 1 98.38 76 TYR A CA 1
ATOM 576 C C . TYR A 1 76 ? -4.523 2.068 18.781 1 98.38 76 TYR A C 1
ATOM 578 O O . TYR A 1 76 ? -3.898 1.229 18.141 1 98.38 76 TYR A O 1
ATOM 586 N N . LEU A 1 77 ? -3.904 3.055 19.375 1 98.62 77 LEU A N 1
ATOM 587 C CA . LEU A 1 77 ? -2.453 3.18 19.453 1 98.62 77 LEU A CA 1
ATOM 588 C C . LEU A 1 77 ? -1.952 2.842 20.844 1 98.62 77 LEU A C 1
ATOM 590 O O . LEU A 1 77 ? -2.68 3.01 21.828 1 98.62 77 LEU A O 1
ATOM 594 N N . ASP A 1 78 ? -0.732 2.344 20.922 1 98.31 78 ASP A N 1
ATOM 595 C CA . ASP A 1 78 ? -0.14 1.974 22.203 1 98.31 78 ASP A CA 1
ATOM 596 C C . ASP A 1 78 ? 0.446 3.193 22.922 1 98.31 78 ASP A C 1
ATOM 598 O O . ASP A 1 78 ? 0.452 3.26 24.141 1 98.31 78 ASP A O 1
ATOM 602 N N . LYS A 1 79 ? 1.076 4.121 22.125 1 98.5 79 LYS A N 1
ATOM 603 C CA . LYS A 1 79 ? 1.749 5.301 22.641 1 98.5 79 LYS A CA 1
ATOM 604 C C . LYS A 1 79 ? 1.337 6.559 21.891 1 98.5 79 LYS A C 1
ATOM 606 O O . LYS A 1 79 ? 0.961 6.48 20.719 1 98.5 79 LYS A O 1
ATOM 611 N N . LEU A 1 80 ? 1.329 7.613 22.562 1 98.25 80 LEU A N 1
ATOM 612 C CA . LEU A 1 80 ? 1.105 8.93 21.969 1 98.25 80 LEU A CA 1
ATOM 613 C C . LEU A 1 80 ? 2.246 9.883 22.312 1 98.25 80 LEU A C 1
ATOM 615 O O . LEU A 1 80 ? 2.736 9.883 23.453 1 98.25 80 LEU A O 1
ATOM 619 N N . ASP A 1 81 ? 2.713 10.539 21.359 1 97.62 81 ASP A N 1
ATOM 620 C CA . ASP A 1 81 ? 3.596 11.664 21.656 1 97.62 81 ASP A CA 1
ATOM 621 C C . ASP A 1 81 ? 2.949 12.617 22.656 1 97.62 81 ASP A C 1
ATOM 623 O O . ASP A 1 81 ? 1.752 12.898 22.578 1 97.62 81 ASP A O 1
ATOM 627 N N . PRO A 1 82 ? 3.73 13.117 23.594 1 95.88 82 PRO A N 1
ATOM 628 C CA . PRO A 1 82 ? 3.143 13.953 24.656 1 95.88 82 PRO A CA 1
ATOM 629 C C . PRO A 1 82 ? 2.342 15.125 24.094 1 95.88 82 PRO A C 1
ATOM 631 O O . PRO A 1 82 ? 1.243 15.414 24.562 1 95.88 82 PRO A O 1
ATOM 634 N N . ILE A 1 83 ? 2.82 15.781 23.109 1 95.25 83 ILE A N 1
ATOM 635 C CA . ILE A 1 83 ? 2.115 16.938 22.562 1 95.25 83 ILE A CA 1
ATOM 636 C C . ILE A 1 83 ? 0.875 16.484 21.812 1 95.25 83 ILE A C 1
ATOM 638 O O . ILE A 1 83 ? -0.156 17.156 21.812 1 95.25 83 ILE A O 1
ATOM 642 N N . ALA A 1 84 ? 0.963 15.375 21.094 1 96.62 84 ALA A N 1
ATOM 643 C CA . ALA A 1 84 ? -0.206 14.828 20.422 1 96.62 84 ALA A CA 1
ATOM 644 C C . ALA A 1 84 ? -1.312 14.492 21.422 1 96.62 84 ALA A C 1
ATOM 646 O O . ALA A 1 84 ? -2.494 14.688 21.125 1 96.62 84 ALA A O 1
ATOM 647 N N . LYS A 1 85 ? -0.886 14.008 22.547 1 96.25 85 LYS A N 1
ATOM 648 C CA . LYS A 1 85 ? -1.841 13.703 23.594 1 96.25 85 LYS A CA 1
ATOM 649 C C . LYS A 1 85 ? -2.564 14.961 24.062 1 96.25 85 LYS A C 1
ATOM 651 O O . LYS A 1 85 ? -3.785 14.953 24.25 1 96.25 85 LYS A O 1
ATOM 656 N N . LEU A 1 86 ? -1.842 16 24.266 1 94.69 86 LEU A N 1
ATOM 657 C CA . LEU A 1 86 ? -2.424 17.281 24.688 1 94.69 86 LEU A CA 1
ATOM 658 C C . LEU A 1 86 ? -3.369 17.812 23.625 1 94.69 86 LEU A C 1
ATOM 660 O O . LEU A 1 86 ? -4.438 18.344 23.953 1 94.69 86 LEU A O 1
ATOM 664 N N . ILE A 1 87 ? -2.979 17.656 22.406 1 94.88 87 ILE A N 1
ATOM 665 C CA . ILE A 1 87 ? -3.779 18.125 21.281 1 94.88 87 ILE A CA 1
ATOM 666 C C . ILE A 1 87 ? -5.059 17.297 21.188 1 94.88 87 ILE A C 1
ATOM 668 O O . ILE A 1 87 ? -6.125 17.828 20.859 1 94.88 87 ILE A O 1
ATOM 672 N N . GLY A 1 88 ? -4.973 16.031 21.438 1 95.19 88 GLY A N 1
ATOM 673 C CA . GLY A 1 88 ? -6.109 15.133 21.328 1 95.19 88 GLY A CA 1
ATOM 674 C C . GLY A 1 88 ? -6.371 14.68 19.906 1 95.19 88 GLY A C 1
ATOM 675 O O . GLY A 1 88 ? -7.512 14.398 19.531 1 95.19 88 GLY A O 1
ATOM 676 N N . ALA A 1 89 ? -5.355 14.711 19.062 1 95.19 89 ALA A N 1
ATOM 677 C CA . ALA A 1 89 ? -5.453 14.273 17.672 1 95.19 89 ALA A CA 1
ATOM 678 C C . ALA A 1 89 ? -4.109 13.758 17.172 1 95.19 89 ALA A C 1
ATOM 680 O O . ALA A 1 89 ? -3.057 14.273 17.547 1 95.19 89 ALA A O 1
ATOM 681 N N . VAL A 1 90 ? -4.152 12.781 16.312 1 97.5 90 VAL A N 1
ATOM 682 C CA . VAL A 1 90 ? -2.979 12.164 15.703 1 97.5 90 VAL A CA 1
ATOM 683 C C . VAL A 1 90 ? -3.094 12.227 14.188 1 97.5 90 VAL A C 1
ATOM 685 O O . VAL A 1 90 ? -4.121 11.852 13.617 1 97.5 90 VAL A O 1
ATOM 688 N N . ASN A 1 91 ? -2.037 12.75 13.523 1 97.56 91 ASN A N 1
ATOM 689 C CA . ASN A 1 91 ? -2.057 12.75 12.07 1 97.56 91 ASN A CA 1
ATOM 690 C C . ASN A 1 91 ? -0.902 11.93 11.492 1 97.56 91 ASN A C 1
ATOM 692 O O . ASN A 1 91 ? -0.722 11.875 10.273 1 97.56 91 ASN A O 1
ATOM 696 N N . THR A 1 92 ? -0.043 11.391 12.328 1 98.75 92 THR A N 1
ATOM 697 C CA . THR A 1 92 ? 1.084 10.562 11.914 1 98.75 92 THR A CA 1
ATOM 698 C C . THR A 1 92 ? 1.263 9.375 12.859 1 98.75 92 THR A C 1
ATOM 700 O O . THR A 1 92 ? 1.259 9.539 14.078 1 98.75 92 THR A O 1
ATOM 703 N N . ILE A 1 93 ? 1.36 8.227 12.312 1 98.88 93 ILE A N 1
ATOM 704 C CA . ILE A 1 93 ? 1.549 7.016 13.102 1 98.88 93 ILE A CA 1
ATOM 705 C C . ILE A 1 93 ? 2.855 6.336 12.695 1 98.88 93 ILE A C 1
ATOM 707 O O . ILE A 1 93 ? 3.16 6.215 11.508 1 98.88 93 ILE A O 1
ATOM 711 N N . ASP A 1 94 ? 3.684 5.961 13.594 1 98.81 94 ASP A N 1
ATOM 712 C CA . ASP A 1 94 ? 4.797 5.031 13.445 1 98.81 94 ASP A CA 1
ATOM 713 C C . ASP A 1 94 ? 4.426 3.641 13.961 1 98.81 94 ASP A C 1
ATOM 715 O O . ASP A 1 94 ? 4.301 3.436 15.172 1 98.81 94 ASP A O 1
ATOM 719 N N . PHE A 1 95 ? 4.297 2.672 13.117 1 98.69 95 PHE A N 1
ATOM 720 C CA . PHE A 1 95 ? 3.791 1.366 13.523 1 98.69 95 PHE A CA 1
ATOM 721 C C . PHE A 1 95 ? 4.875 0.564 14.234 1 98.69 95 PHE A C 1
ATOM 723 O O . PHE A 1 95 ? 4.582 -0.432 14.898 1 98.69 95 PHE A O 1
ATOM 730 N N . LYS A 1 96 ? 6.148 0.931 14.047 1 96.81 96 LYS A N 1
ATOM 731 C CA . LYS A 1 96 ? 7.211 0.248 14.781 1 96.81 96 LYS A CA 1
ATOM 732 C C . LYS A 1 96 ? 6.941 0.275 16.281 1 96.81 96 LYS A C 1
ATOM 734 O O . LYS A 1 96 ? 7.062 -0.749 16.953 1 96.81 96 LYS A O 1
ATOM 739 N N . GLU A 1 97 ? 6.5 1.417 16.781 1 96.69 97 GLU A N 1
ATOM 740 C CA . GLU A 1 97 ? 6.215 1.565 18.203 1 96.69 97 GLU A CA 1
ATOM 741 C C . GLU A 1 97 ? 4.719 1.712 18.453 1 96.69 97 GLU A C 1
ATOM 743 O O . GLU A 1 97 ? 4.293 1.928 19.594 1 96.69 97 GLU A O 1
ATOM 748 N N . MET A 1 98 ? 3.949 1.618 17.375 1 98.31 98 MET A N 1
ATOM 749 C CA . MET A 1 98 ? 2.523 1.916 17.484 1 98.31 98 MET A CA 1
ATOM 750 C C . MET A 1 98 ? 2.297 3.246 18.188 1 98.31 98 MET A C 1
ATOM 752 O O . MET A 1 98 ? 1.481 3.332 19.109 1 98.31 98 MET A O 1
ATOM 756 N N . LYS A 1 99 ? 3.051 4.277 17.766 1 98.75 99 LYS A N 1
ATOM 757 C CA . LYS A 1 99 ? 3.031 5.594 18.391 1 98.75 99 LYS A CA 1
ATOM 758 C C . LYS A 1 99 ? 2.434 6.645 17.469 1 98.75 99 LYS A C 1
ATOM 760 O O . LYS A 1 99 ? 2.709 6.641 16.266 1 98.75 99 LYS A O 1
ATOM 765 N N . GLY A 1 100 ? 1.595 7.488 18.016 1 98.75 100 GLY A N 1
ATOM 766 C CA . GLY A 1 100 ? 0.956 8.562 17.281 1 98.75 100 GLY A CA 1
ATOM 767 C C . GLY A 1 100 ? 1.597 9.922 17.531 1 98.75 100 GLY A C 1
ATOM 768 O O . GLY A 1 100 ? 2.033 10.211 18.641 1 98.75 100 GLY A O 1
ATOM 769 N N . TYR A 1 101 ? 1.654 10.68 16.469 1 98.44 101 TYR A N 1
ATOM 770 C CA . TYR A 1 101 ? 2.17 12.047 16.484 1 98.44 101 TYR A CA 1
ATOM 771 C C . TYR A 1 101 ? 1.187 13.008 15.836 1 98.44 101 TYR A C 1
ATOM 773 O O . TYR A 1 101 ? 0.221 12.586 15.203 1 98.44 101 TYR A O 1
ATOM 781 N N . ASN A 1 102 ? 1.366 14.266 16.094 1 97.75 102 ASN A N 1
ATOM 782 C CA . ASN A 1 102 ? 0.711 15.328 15.344 1 97.75 102 ASN A CA 1
ATOM 783 C C . ASN A 1 102 ? 1.728 16.266 14.703 1 97.75 102 ASN A C 1
ATOM 785 O O . ASN A 1 102 ? 2.387 17.047 15.398 1 97.75 102 ASN A O 1
ATOM 789 N N . THR A 1 103 ? 1.771 16.203 13.406 1 97.88 103 THR A N 1
ATOM 790 C CA . THR A 1 103 ? 2.803 16.969 12.719 1 97.88 103 THR A CA 1
ATOM 791 C C . THR A 1 103 ? 2.209 18.234 12.094 1 97.88 103 THR A C 1
ATOM 793 O O . THR A 1 103 ? 2.926 19.016 11.477 1 97.88 103 THR A O 1
ATOM 796 N N . ASP A 1 104 ? 0.924 18.484 12.219 1 95.5 104 ASP A N 1
ATOM 797 C CA . ASP A 1 104 ? 0.283 19.672 11.672 1 95.5 104 ASP A CA 1
ATOM 798 C C . ASP A 1 104 ? 0.846 20.938 12.312 1 95.5 104 ASP A C 1
ATOM 800 O O . ASP A 1 104 ? 1.259 21.859 11.609 1 95.5 104 ASP A O 1
ATOM 804 N N . GLY A 1 105 ? 0.857 20.922 13.609 1 95.81 105 GLY A N 1
ATOM 805 C CA . GLY A 1 105 ? 1.329 22.094 14.328 1 95.81 105 GLY A CA 1
ATOM 806 C C . GLY A 1 105 ? 2.762 22.469 13.992 1 95.81 105 GLY A C 1
ATOM 807 O O . GLY A 1 105 ? 3.061 23.625 13.719 1 95.81 105 GLY A O 1
ATOM 808 N N . ILE A 1 106 ? 3.598 21.484 14.016 1 96 106 ILE A N 1
ATOM 809 C CA . ILE A 1 106 ? 5 21.75 13.727 1 96 106 ILE A CA 1
ATOM 810 C C . ILE A 1 106 ? 5.148 22.203 12.281 1 96 106 ILE A C 1
ATOM 812 O O . ILE A 1 106 ? 6.004 23.047 11.969 1 96 106 ILE A O 1
ATOM 816 N N . GLY A 1 107 ? 4.32 21.672 11.406 1 97.69 107 GLY A N 1
ATOM 817 C CA . GLY A 1 107 ? 4.316 22.156 10.031 1 97.69 107 GLY A CA 1
ATOM 818 C C . GLY A 1 107 ? 4.043 23.641 9.93 1 97.69 107 GLY A C 1
ATOM 819 O O . GLY A 1 107 ? 4.719 24.344 9.18 1 97.69 107 GLY A O 1
ATOM 820 N N . CYS A 1 108 ? 3.096 24.094 10.664 1 97.56 108 CYS A N 1
ATOM 821 C CA . CYS A 1 108 ? 2.746 25.5 10.68 1 97.56 108 CYS A CA 1
ATOM 822 C C . CYS A 1 108 ? 3.881 26.344 11.258 1 97.56 108 CYS A C 1
ATOM 824 O O . CYS A 1 108 ? 4.242 27.375 10.695 1 97.56 108 CYS A O 1
ATOM 826 N N . ILE A 1 109 ? 4.488 25.875 12.352 1 97.81 109 ILE A N 1
ATOM 827 C CA . ILE A 1 109 ? 5.574 26.578 13.016 1 97.81 109 ILE A CA 1
ATOM 828 C C . ILE A 1 109 ? 6.754 26.734 12.062 1 97.81 109 ILE A C 1
ATOM 830 O O . ILE A 1 109 ? 7.328 27.828 11.953 1 97.81 109 ILE A O 1
ATOM 834 N N . LYS A 1 110 ? 7 25.719 11.352 1 98 110 LYS A N 1
ATOM 835 C CA . LYS A 1 110 ? 8.117 25.75 10.414 1 98 110 LYS A CA 1
ATOM 836 C C . LYS A 1 110 ? 7.812 26.688 9.242 1 98 110 LYS A C 1
ATOM 838 O O . LYS A 1 110 ? 8.703 27.375 8.742 1 98 110 LYS A O 1
ATOM 843 N N . ALA A 1 111 ? 6.602 26.672 8.773 1 98.19 111 ALA A N 1
ATOM 844 C CA . ALA A 1 111 ? 6.195 27.578 7.695 1 98.19 111 ALA A CA 1
ATOM 845 C C . ALA A 1 111 ? 6.391 29.031 8.094 1 98.19 111 ALA A C 1
ATOM 847 O O . ALA A 1 111 ? 7 29.812 7.355 1 98.19 111 ALA A O 1
ATOM 848 N N . ILE A 1 112 ? 5.945 29.391 9.266 1 98.5 112 ILE A N 1
ATOM 849 C CA . ILE A 1 112 ? 6.066 30.75 9.773 1 98.5 112 ILE A CA 1
ATOM 850 C C . ILE A 1 112 ? 7.539 31.062 10.039 1 98.5 112 ILE A C 1
ATOM 852 O O . ILE A 1 112 ? 7.984 32.188 9.797 1 98.5 112 ILE A O 1
ATOM 856 N N . GLY A 1 113 ? 8.258 30.094 10.414 1 98 113 GLY A N 1
ATOM 857 C CA . GLY A 1 113 ? 9.672 30.219 10.742 1 98 113 GLY A CA 1
ATOM 858 C C . GLY A 1 113 ? 10.523 30.625 9.562 1 98 113 GLY A C 1
ATOM 859 O O . GLY A 1 113 ? 11.641 31.125 9.734 1 98 113 GLY A O 1
ATOM 860 N N . GLU A 1 114 ? 10 30.422 8.398 1 97.25 114 GLU A N 1
ATOM 861 C CA . GLU A 1 114 ? 10.734 30.828 7.207 1 97.25 114 GLU A CA 1
ATOM 862 C C . GLU A 1 114 ? 10.859 32.344 7.145 1 97.25 114 GLU A C 1
ATOM 864 O O . GLU A 1 114 ? 11.773 32.875 6.508 1 97.25 114 GLU A O 1
ATOM 869 N N . VAL A 1 115 ? 9.891 33.062 7.848 1 97.44 115 VAL A N 1
ATOM 870 C CA . VAL A 1 115 ? 9.859 34.5 7.629 1 97.44 115 VAL A CA 1
ATOM 871 C C . VAL A 1 115 ? 10.055 35.219 8.953 1 97.44 115 VAL A C 1
ATOM 873 O O . VAL A 1 115 ? 10.492 36.375 8.977 1 97.44 115 VAL A O 1
ATOM 876 N N . THR A 1 116 ? 9.695 34.594 10.07 1 97.69 116 THR A N 1
ATOM 877 C CA . THR A 1 116 ? 9.852 35.25 11.359 1 97.69 116 THR A CA 1
ATOM 878 C C . THR A 1 116 ? 9.938 34.219 12.484 1 97.69 116 THR A C 1
ATOM 880 O O . THR A 1 116 ? 9.609 33.031 12.281 1 97.69 116 THR A O 1
ATOM 883 N N . SER A 1 117 ? 10.461 34.656 13.609 1 97.56 117 SER A N 1
ATOM 884 C CA . SER A 1 117 ? 10.43 33.844 14.812 1 97.56 117 SER A CA 1
ATOM 885 C C . SER A 1 117 ? 9.094 33.969 15.539 1 97.56 117 SER A C 1
ATOM 887 O O . SER A 1 117 ? 8.438 35 15.445 1 97.56 117 SER A O 1
ATOM 889 N N . ILE A 1 118 ? 8.719 32.938 16.25 1 97.5 118 ILE A N 1
ATOM 890 C CA . ILE A 1 118 ? 7.496 32.938 17.047 1 97.5 118 ILE A CA 1
ATOM 891 C C . ILE A 1 118 ? 7.789 33.469 18.453 1 97.5 118 ILE A C 1
ATOM 893 O O . ILE A 1 118 ? 6.91 34.031 19.109 1 97.5 118 ILE A O 1
ATOM 897 N N . LYS A 1 119 ? 9.008 33.312 18.891 1 97.19 119 LYS A N 1
ATOM 898 C CA . LYS A 1 119 ? 9.422 33.719 20.219 1 97.19 119 LYS A CA 1
ATOM 899 C C . LYS A 1 119 ? 9.148 35.188 20.453 1 97.19 119 LYS A C 1
ATOM 901 O O . LYS A 1 119 ? 9.461 36.031 19.609 1 97.19 119 LYS A O 1
ATOM 906 N N . ASP A 1 120 ? 8.492 35.469 21.578 1 97.44 120 ASP A N 1
ATOM 907 C CA . ASP A 1 120 ? 8.242 36.844 22.078 1 97.44 120 ASP A CA 1
ATOM 908 C C . ASP A 1 120 ? 7.305 37.594 21.156 1 97.44 120 ASP A C 1
ATOM 910 O O . ASP A 1 120 ? 7.312 38.844 21.125 1 97.44 120 ASP A O 1
ATOM 914 N N . LYS A 1 121 ? 6.555 36.875 20.281 1 98.12 121 LYS A N 1
ATOM 915 C CA . LYS A 1 121 ? 5.625 37.531 19.359 1 98.12 121 LYS A CA 1
ATOM 916 C C . LYS A 1 121 ? 4.199 37.469 19.891 1 98.12 121 LYS A C 1
ATOM 918 O O . LYS A 1 121 ? 3.834 36.562 20.625 1 98.12 121 LYS A O 1
ATOM 923 N N . ASN A 1 122 ? 3.443 38.531 19.562 1 98.44 122 ASN A N 1
ATOM 924 C CA . ASN A 1 122 ? 2.002 38.562 19.797 1 98.44 122 ASN A CA 1
ATOM 925 C C . ASN A 1 122 ? 1.252 37.906 18.641 1 98.44 122 ASN A C 1
ATOM 927 O O . ASN A 1 122 ? 1.304 38.375 17.5 1 98.44 122 ASN A O 1
ATOM 931 N N . ILE A 1 123 ? 0.533 36.812 18.953 1 98.62 123 ILE A N 1
ATOM 932 C CA . ILE A 1 123 ? -0.032 35.969 17.875 1 98.62 123 ILE A CA 1
ATOM 933 C C . ILE A 1 123 ? -1.553 35.938 18.016 1 98.62 123 ILE A C 1
ATOM 935 O O . ILE A 1 123 ? -2.078 35.75 19.125 1 98.62 123 ILE A O 1
ATOM 939 N N . VAL A 1 124 ? -2.227 36.156 16.906 1 98.69 124 VAL A N 1
ATOM 940 C CA . VAL A 1 124 ? -3.672 35.969 16.828 1 98.69 124 VAL A CA 1
ATOM 941 C C . VAL A 1 124 ? -3.99 34.719 16 1 98.69 124 VAL A C 1
ATOM 943 O O . VAL A 1 124 ? -3.498 34.594 14.883 1 98.69 124 VAL A O 1
ATOM 946 N N . VAL A 1 125 ? -4.719 33.812 16.578 1 98.5 125 VAL A N 1
ATOM 947 C CA . VAL A 1 125 ? -5.188 32.625 15.867 1 98.5 125 VAL A CA 1
ATOM 948 C C . VAL A 1 125 ? -6.699 32.719 15.656 1 98.5 125 VAL A C 1
ATOM 950 O O . VAL A 1 125 ? -7.465 32.75 16.625 1 98.5 125 VAL A O 1
ATOM 953 N N . ALA A 1 126 ? -7.082 32.781 14.375 1 97.81 126 ALA A N 1
ATOM 954 C CA . ALA A 1 126 ? -8.5 32.812 14.039 1 97.81 126 ALA A CA 1
ATOM 955 C C . ALA A 1 126 ? -9.023 31.391 13.789 1 97.81 126 ALA A C 1
ATOM 957 O O . ALA A 1 126 ? -8.57 30.719 12.867 1 97.81 126 ALA A O 1
ATOM 958 N N . GLY A 1 127 ? -9.953 30.969 14.594 1 95.81 127 GLY A N 1
ATOM 959 C CA . GLY A 1 127 ? -10.469 29.609 14.547 1 95.81 127 GLY A CA 1
ATOM 960 C C . GLY A 1 127 ? -10.133 28.797 15.773 1 95.81 127 GLY A C 1
ATOM 961 O O . GLY A 1 127 ? -9.07 28.984 16.375 1 95.81 127 GLY A O 1
ATOM 962 N N . ALA A 1 128 ? -10.992 27.812 16.141 1 94.75 128 ALA A N 1
ATOM 963 C CA . ALA A 1 128 ? -10.766 26.984 17.312 1 94.75 128 ALA A CA 1
ATOM 964 C C . ALA A 1 128 ? -11.07 25.516 17.016 1 94.75 128 ALA A C 1
ATOM 966 O O . ALA A 1 128 ? -11.477 24.766 17.922 1 94.75 128 ALA A O 1
ATOM 967 N N . GLY A 1 129 ? -10.906 25.125 15.836 1 89.06 129 GLY A N 1
ATOM 968 C CA . GLY A 1 129 ? -11.102 23.75 15.445 1 89.06 129 GLY A CA 1
ATOM 969 C C . GLY A 1 129 ? -9.852 22.891 15.617 1 89.06 129 GLY A C 1
ATOM 970 O O . GLY A 1 129 ? -8.953 23.25 16.375 1 89.06 129 GLY A O 1
ATOM 971 N N . GLY A 1 130 ? -9.82 21.719 14.961 1 87.06 130 GLY A N 1
ATOM 972 C CA . GLY A 1 130 ? -8.727 20.766 15.094 1 87.06 130 GLY A CA 1
ATOM 973 C C . GLY A 1 130 ? -7.383 21.328 14.688 1 87.06 130 GLY A C 1
ATOM 974 O O . GLY A 1 130 ? -6.387 21.156 15.391 1 87.06 130 GLY A O 1
ATOM 975 N N . ALA A 1 131 ? -7.363 22 13.523 1 90.12 131 ALA A N 1
ATOM 976 C CA . ALA A 1 131 ? -6.117 22.609 13.07 1 90.12 131 ALA A CA 1
ATOM 977 C C . ALA A 1 131 ? -5.648 23.688 14.039 1 90.12 131 ALA A C 1
ATOM 979 O O . ALA A 1 131 ? -4.461 23.766 14.359 1 90.12 131 ALA A O 1
ATOM 980 N N . SER A 1 132 ? -6.555 24.484 14.477 1 94.75 132 SER A N 1
ATOM 981 C CA . SER A 1 132 ? -6.238 25.531 15.453 1 94.75 132 SER A CA 1
ATOM 982 C C . SER A 1 132 ? -5.637 24.922 16.719 1 94.75 132 SER A C 1
ATOM 984 O O . SER A 1 132 ? -4.645 25.438 17.25 1 94.75 132 SER A O 1
ATOM 986 N N . ARG A 1 133 ? -6.281 23.922 17.188 1 94.88 133 ARG A N 1
ATOM 987 C CA . ARG A 1 133 ? -5.793 23.25 18.391 1 94.88 133 ARG A CA 1
ATOM 988 C C . ARG A 1 133 ? -4.367 22.75 18.203 1 94.88 133 ARG A C 1
ATOM 990 O O . ARG A 1 133 ? -3.488 23.047 19.016 1 94.88 133 ARG A O 1
ATOM 997 N N . ALA A 1 134 ? -4.086 22.047 17.156 1 95.94 134 ALA A N 1
ATOM 998 C CA . ALA A 1 134 ? -2.752 21.531 16.875 1 95.94 134 ALA A CA 1
ATOM 999 C C . ALA A 1 134 ? -1.728 22.656 16.812 1 95.94 134 ALA A C 1
ATOM 1001 O O . ALA A 1 134 ? -0.668 22.578 17.438 1 95.94 134 ALA A O 1
ATOM 1002 N N . ILE A 1 135 ? -2.07 23.688 16.125 1 97.56 135 ILE A N 1
ATOM 1003 C CA . ILE A 1 135 ? -1.169 24.812 15.914 1 97.56 135 ILE A CA 1
ATOM 1004 C C . ILE A 1 135 ? -0.929 25.547 17.234 1 97.56 135 ILE A C 1
ATOM 1006 O O . ILE A 1 135 ? 0.214 25.859 17.578 1 97.56 135 ILE A O 1
ATOM 1010 N N . SER A 1 136 ? -1.96 25.781 18 1 97.88 136 SER A N 1
ATOM 1011 C CA . SER A 1 136 ? -1.87 26.562 19.234 1 97.88 136 SER A CA 1
ATOM 1012 C C . SER A 1 136 ? -0.977 25.875 20.266 1 97.88 136 SER A C 1
ATOM 1014 O O . SER A 1 136 ? -0.207 26.547 20.953 1 97.88 136 SER A O 1
ATOM 1016 N N . PHE A 1 137 ? -1.078 24.594 20.375 1 97.25 137 PHE A N 1
ATOM 1017 C CA . PHE A 1 137 ? -0.237 23.875 21.328 1 97.25 137 PHE A CA 1
ATOM 1018 C C . PHE A 1 137 ? 1.23 23.969 20.922 1 97.25 137 PHE A C 1
ATOM 1020 O O . PHE A 1 137 ? 2.105 24.109 21.781 1 97.25 137 PHE A O 1
ATOM 1027 N N . TYR A 1 138 ? 1.493 23.906 19.688 1 96.94 138 TYR A N 1
ATOM 1028 C CA . TYR A 1 138 ? 2.877 24.016 19.234 1 96.94 138 TYR A CA 1
ATOM 1029 C C . TYR A 1 138 ? 3.369 25.453 19.359 1 96.94 138 TYR A C 1
ATOM 1031 O O . TYR A 1 138 ? 4.543 25.703 19.656 1 96.94 138 TYR A O 1
ATOM 1039 N N . LEU A 1 139 ? 2.486 26.453 19.094 1 97.44 139 LEU A N 1
ATOM 1040 C CA . LEU A 1 139 ? 2.846 27.859 19.312 1 97.44 139 LEU A CA 1
ATOM 1041 C C . LEU A 1 139 ? 3.283 28.078 20.766 1 97.44 139 LEU A C 1
ATOM 1043 O O . LEU A 1 139 ? 4.293 28.75 21.016 1 97.44 139 LEU A O 1
ATOM 1047 N N . ALA A 1 140 ? 2.514 27.5 21.625 1 96.75 140 ALA A N 1
ATOM 1048 C CA . ALA A 1 140 ? 2.773 27.672 23.047 1 96.75 140 ALA A CA 1
ATOM 1049 C C . ALA A 1 140 ? 4.176 27.203 23.406 1 96.75 140 ALA A C 1
ATOM 1051 O O . ALA A 1 140 ? 4.828 27.781 24.281 1 96.75 140 ALA A O 1
ATOM 1052 N N . ARG A 1 141 ? 4.613 26.219 22.703 1 94.81 141 ARG A N 1
ATOM 1053 C CA . ARG A 1 141 ? 5.918 25.625 23 1 94.81 141 ARG A CA 1
ATOM 1054 C C . ARG A 1 141 ? 7.047 26.531 22.516 1 94.81 141 ARG A C 1
ATOM 1056 O O . ARG A 1 141 ? 8.203 26.344 22.891 1 94.81 141 ARG A O 1
ATOM 1063 N N . GLU A 1 142 ? 6.762 27.484 21.688 1 95.88 142 GLU A N 1
ATOM 1064 C CA . GLU A 1 142 ? 7.785 28.328 21.078 1 95.88 142 GLU A CA 1
ATOM 1065 C C . GLU A 1 142 ? 7.977 29.609 21.875 1 95.88 142 GLU A C 1
ATOM 1067 O O . GLU A 1 142 ? 8.68 30.531 21.438 1 95.88 142 GLU A O 1
ATOM 1072 N N . ASN A 1 143 ? 7.305 29.797 23 1 95.5 143 ASN A N 1
ATOM 1073 C CA . ASN A 1 143 ? 7.43 30.906 23.938 1 95.5 143 ASN A CA 1
ATOM 1074 C C . ASN A 1 143 ? 6.992 32.219 23.312 1 95.5 143 ASN A C 1
ATOM 1076 O O . ASN A 1 143 ? 7.742 33.188 23.312 1 95.5 143 ASN A O 1
ATOM 1080 N N . PRO A 1 144 ? 5.812 32.25 22.781 1 97.5 144 PRO A N 1
ATOM 1081 C CA . PRO A 1 144 ? 5.293 33.562 22.328 1 97.5 144 PRO A CA 1
ATOM 1082 C C . PRO A 1 144 ? 5.004 34.5 23.484 1 97.5 144 PRO A C 1
ATOM 1084 O O . PRO A 1 144 ? 4.938 34.094 24.641 1 97.5 144 PRO A O 1
ATOM 1087 N N . GLN A 1 145 ? 4.98 35.812 23.141 1 97.56 145 GLN A N 1
ATOM 1088 C CA . GLN A 1 145 ? 4.574 36.781 24.141 1 97.56 145 GLN A CA 1
ATOM 1089 C C . GLN A 1 145 ? 3.111 36.594 24.531 1 97.56 145 GLN A C 1
ATOM 1091 O O . GLN A 1 145 ? 2.764 36.656 25.719 1 97.56 145 GLN A O 1
ATOM 1096 N N . SER A 1 146 ? 2.279 36.344 23.547 1 97.81 146 SER A N 1
ATOM 1097 C CA . SER A 1 146 ? 0.862 36.125 23.797 1 97.81 146 SER A CA 1
ATOM 1098 C C . SER A 1 146 ? 0.212 35.344 22.641 1 97.81 146 SER A C 1
ATOM 1100 O O . SER A 1 146 ? 0.693 35.406 21.516 1 97.81 146 SER A O 1
ATOM 1102 N N . ILE A 1 147 ? -0.785 34.562 22.969 1 98.31 147 ILE A N 1
ATOM 1103 C CA . ILE A 1 147 ? -1.649 33.906 21.984 1 98.31 147 ILE A CA 1
ATOM 1104 C C . ILE A 1 147 ? -3.102 34.312 22.219 1 98.31 147 ILE A C 1
ATOM 1106 O O . ILE A 1 147 ? -3.623 34.156 23.328 1 98.31 147 ILE A O 1
ATOM 1110 N N . HIS A 1 148 ? -3.748 34.938 21.25 1 98.44 148 HIS A N 1
ATOM 1111 C CA . HIS A 1 148 ? -5.172 35.25 21.312 1 98.44 148 HIS A CA 1
ATOM 1112 C C . HIS A 1 148 ? -5.965 34.344 20.344 1 98.44 148 HIS A C 1
ATOM 1114 O O . HIS A 1 148 ? -5.797 34.438 19.125 1 98.44 148 HIS A O 1
ATOM 1120 N N . ILE A 1 149 ? -6.824 33.531 20.891 1 98.38 149 ILE A N 1
ATOM 1121 C CA . ILE A 1 149 ? -7.652 32.625 20.078 1 98.38 149 ILE A CA 1
ATOM 1122 C C . ILE A 1 149 ? -9.031 33.25 19.875 1 98.38 149 ILE A C 1
ATOM 1124 O O . ILE A 1 149 ? -9.758 33.531 20.828 1 98.38 149 ILE A O 1
ATOM 1128 N N . LEU A 1 150 ? -9.336 33.469 18.625 1 98.31 150 LEU A N 1
ATOM 1129 C CA . LEU A 1 150 ? -10.617 34.094 18.281 1 98.31 150 LEU A CA 1
ATOM 1130 C C . LEU A 1 150 ? -11.492 33.094 17.5 1 98.31 150 LEU A C 1
ATOM 1132 O O . LEU A 1 150 ? -10.992 32.375 16.625 1 98.31 150 LEU A O 1
ATOM 1136 N N . ASN A 1 151 ? -12.734 33.031 17.812 1 97.56 151 ASN A N 1
ATOM 1137 C CA . ASN A 1 151 ? -13.641 32.125 17.125 1 97.56 151 ASN A CA 1
ATOM 1138 C C . ASN A 1 151 ? -15.07 32.625 17.125 1 97.56 151 ASN A C 1
ATOM 1140 O O . ASN A 1 151 ? -15.438 33.438 17.984 1 97.56 151 ASN A O 1
ATOM 1144 N N . ARG A 1 152 ? -15.852 32.156 16.094 1 95.81 152 ARG A N 1
ATOM 1145 C CA . ARG A 1 152 ? -17.266 32.531 16.016 1 95.81 152 ARG A CA 1
ATOM 1146 C C . ARG A 1 152 ? -18.016 32 17.234 1 95.81 152 ARG A C 1
ATOM 1148 O O . ARG A 1 152 ? -18.797 32.75 17.844 1 95.81 152 ARG A O 1
ATOM 1155 N N . ASP A 1 153 ? -17.766 30.812 17.547 1 96.12 153 ASP A N 1
ATOM 1156 C CA . ASP A 1 153 ? -18.25 30.266 18.812 1 96.12 153 ASP A CA 1
ATOM 1157 C C . ASP A 1 153 ? -17.25 30.516 19.938 1 96.12 153 ASP A C 1
ATOM 1159 O O . ASP A 1 153 ? -16.312 29.75 20.109 1 96.12 153 ASP A O 1
ATOM 1163 N N . ILE A 1 154 ? -17.562 31.484 20.734 1 96.31 154 ILE A N 1
ATOM 1164 C CA . ILE A 1 154 ? -16.625 31.953 21.75 1 96.31 154 ILE A CA 1
ATOM 1165 C C . ILE A 1 154 ? -16.328 30.828 22.734 1 96.31 154 ILE A C 1
ATOM 1167 O O . ILE A 1 154 ? -15.227 30.75 23.281 1 96.31 154 ILE A O 1
ATOM 1171 N N . ASN A 1 155 ? -17.234 29.906 22.953 1 97.38 155 ASN A N 1
ATOM 1172 C CA . ASN A 1 155 ? -17.047 28.812 23.906 1 97.38 155 ASN A CA 1
ATOM 1173 C C . ASN A 1 155 ? -15.969 27.844 23.438 1 97.38 155 ASN A C 1
ATOM 1175 O O . ASN A 1 155 ? -15.25 27.266 24.25 1 97.38 155 ASN A O 1
ATOM 1179 N N . LYS A 1 156 ? -15.883 27.672 22.172 1 96.19 156 LYS A N 1
ATOM 1180 C CA . LYS A 1 156 ? -14.82 26.828 21.641 1 96.19 156 LYS A CA 1
ATOM 1181 C C . LYS A 1 156 ? -13.453 27.469 21.828 1 96.19 156 LYS A C 1
ATOM 1183 O O . LYS A 1 156 ? -12.484 26.781 22.156 1 96.19 156 LYS A O 1
ATOM 1188 N N . ALA A 1 157 ? -13.422 28.766 21.594 1 97.38 157 ALA A N 1
ATOM 1189 C CA . ALA A 1 157 ? -12.172 29.5 21.812 1 97.38 157 ALA A CA 1
ATOM 1190 C C . ALA A 1 157 ? -11.75 29.453 23.266 1 97.38 157 ALA A C 1
ATOM 1192 O O . ALA A 1 157 ? -10.578 29.234 23.578 1 97.38 157 ALA A O 1
ATOM 1193 N N . LYS A 1 158 ? -12.727 29.641 24.094 1 97.88 158 LYS A N 1
ATOM 1194 C CA . LYS A 1 158 ? -12.484 29.578 25.531 1 97.88 158 LYS A CA 1
ATOM 1195 C C . LYS A 1 158 ? -11.961 28.203 25.953 1 97.88 158 LYS A C 1
ATOM 1197 O O . LYS A 1 158 ? -10.969 28.109 26.672 1 97.88 158 LYS A O 1
ATOM 1202 N N . SER A 1 159 ? -12.641 27.219 25.516 1 97.12 159 SER A N 1
ATOM 1203 C CA . SER A 1 159 ? -12.242 25.859 25.844 1 97.12 159 SER A CA 1
ATOM 1204 C C . SER A 1 159 ? -10.805 25.594 25.422 1 97.12 159 SER A C 1
ATOM 1206 O O . SER A 1 159 ? -10.023 25.016 26.188 1 97.12 159 SER A O 1
ATOM 1208 N N . LEU A 1 160 ? -10.422 25.969 24.234 1 96.69 160 LEU A N 1
ATOM 1209 C CA . LEU A 1 160 ? -9.07 25.766 23.734 1 96.69 160 LEU A CA 1
ATOM 1210 C C . LEU A 1 160 ? -8.062 26.562 24.531 1 96.69 160 LEU A C 1
ATOM 1212 O O . LEU A 1 160 ? -6.992 26.047 24.891 1 96.69 160 LEU A O 1
ATOM 1216 N N . ALA A 1 161 ? -8.359 27.797 24.859 1 97.25 161 ALA A N 1
ATOM 1217 C CA . ALA A 1 161 ? -7.473 28.641 25.656 1 97.25 161 ALA A CA 1
ATOM 1218 C C . ALA A 1 161 ? -7.242 28.031 27.031 1 97.25 161 ALA A C 1
ATOM 1220 O O . ALA A 1 161 ? -6.113 28.031 27.531 1 97.25 161 ALA A O 1
ATOM 1221 N N . GLU A 1 162 ? -8.297 27.547 27.562 1 96.69 162 GLU A N 1
ATOM 1222 C CA . GLU A 1 162 ? -8.203 26.922 28.891 1 96.69 162 GLU A CA 1
ATOM 1223 C C . GLU A 1 162 ? -7.355 25.656 28.828 1 96.69 162 GLU A C 1
ATOM 1225 O O . GLU A 1 162 ? -6.562 25.406 29.75 1 96.69 162 GLU A O 1
ATOM 1230 N N . ASP A 1 163 ? -7.598 24.859 27.844 1 95.69 163 ASP A N 1
ATOM 1231 C CA . ASP A 1 163 ? -6.773 23.672 27.672 1 95.69 163 ASP A CA 1
ATOM 1232 C C . ASP A 1 163 ? -5.293 24.031 27.578 1 95.69 163 ASP A C 1
ATOM 1234 O O . ASP A 1 163 ? -4.445 23.328 28.141 1 95.69 163 ASP A O 1
ATOM 1238 N N . LEU A 1 164 ? -4.984 25.078 26.859 1 96.38 164 LEU A N 1
ATOM 1239 C CA . LEU A 1 164 ? -3.607 25.547 26.719 1 96.38 164 LEU A CA 1
ATOM 1240 C C . LEU A 1 164 ? -3.045 26 28.062 1 96.38 164 LEU A C 1
ATOM 1242 O O . LEU A 1 164 ? -1.915 25.656 28.422 1 96.38 164 LEU A O 1
ATOM 1246 N N . LYS A 1 165 ? -3.773 26.734 28.766 1 95.06 165 LYS A N 1
ATOM 1247 C CA . LYS A 1 165 ? -3.34 27.188 30.078 1 95.06 165 LYS A CA 1
ATOM 1248 C C . LYS A 1 165 ? -3.098 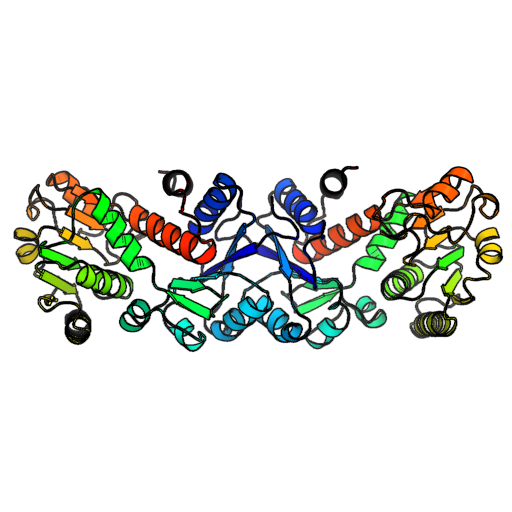26.016 31.031 1 95.06 165 LYS A C 1
ATOM 1250 O O . LYS A 1 165 ? -2.109 26 31.766 1 95.06 165 LYS A O 1
ATOM 1255 N N . ASN A 1 166 ? -4.004 25.109 30.969 1 94.69 166 ASN A N 1
ATOM 1256 C CA . ASN A 1 166 ? -3.92 23.938 31.828 1 94.69 166 ASN A CA 1
ATOM 1257 C C . ASN A 1 166 ? -2.723 23.062 31.484 1 94.69 166 ASN A C 1
ATOM 1259 O O . ASN A 1 166 ? -2.223 22.328 32.312 1 94.69 166 ASN A O 1
ATOM 1263 N N . SER A 1 167 ? -2.344 23.156 30.219 1 93.62 167 SER A N 1
ATOM 1264 C CA . SER A 1 167 ? -1.197 22.359 29.781 1 93.62 167 SER A CA 1
ATOM 1265 C C . SER A 1 167 ? 0.101 22.891 30.375 1 93.62 167 SER A C 1
ATOM 1267 O O . SER A 1 167 ? 1.12 22.203 30.375 1 93.62 167 SER A O 1
ATOM 1269 N N . LYS A 1 168 ? 0.248 24.094 30.875 1 92.88 168 LYS A N 1
ATOM 1270 C CA . LYS A 1 168 ? 1.38 24.766 31.5 1 92.88 168 LYS A CA 1
ATOM 1271 C C . LYS A 1 168 ? 2.475 25.062 30.484 1 92.88 168 LYS A C 1
ATOM 1273 O O . LYS A 1 168 ? 3.619 25.328 30.844 1 92.88 168 LYS A O 1
ATOM 1278 N N . LEU A 1 169 ? 2.068 25.016 29.188 1 91.81 169 LEU A N 1
ATOM 1279 C CA . LEU A 1 169 ? 3.025 25.344 28.141 1 91.81 169 LEU A CA 1
ATOM 1280 C C . LEU A 1 169 ? 3.178 26.859 28 1 91.81 169 LEU A C 1
ATOM 1282 O O . LEU A 1 169 ? 4.211 27.344 27.531 1 91.81 169 LEU A O 1
ATOM 1286 N N . THR A 1 170 ? 2.121 27.578 28.328 1 88.94 170 THR A N 1
ATOM 1287 C CA . THR A 1 170 ? 2.135 29.047 28.266 1 88.94 170 THR A CA 1
ATOM 1288 C C . THR A 1 170 ? 1.17 29.641 29.297 1 88.94 170 THR A C 1
ATOM 1290 O O . THR A 1 170 ? 0.205 28.984 29.688 1 88.94 170 THR A O 1
ATOM 1293 N N . ASP A 1 171 ? 1.472 30.875 29.688 1 88.19 171 ASP A N 1
ATOM 1294 C CA . ASP A 1 171 ? 0.594 31.547 30.641 1 88.19 171 ASP A CA 1
ATOM 1295 C C . ASP A 1 171 ? -0.149 32.719 29.969 1 88.19 171 ASP A C 1
ATOM 1297 O O . ASP A 1 171 ? -1.082 33.281 30.547 1 88.19 171 ASP A O 1
ATOM 1301 N N . ASN A 1 172 ? 0.252 32.969 28.844 1 94.88 172 ASN A N 1
ATOM 1302 C CA . ASN A 1 172 ? -0.306 34.156 28.203 1 94.88 172 ASN A CA 1
ATOM 1303 C C . ASN A 1 172 ? -1.174 33.781 27 1 94.88 172 ASN A C 1
ATOM 1305 O O . ASN A 1 172 ? -0.81 34.062 25.859 1 94.88 172 ASN A O 1
ATOM 1309 N N . VAL A 1 173 ? -2.27 33.188 27.266 1 97.38 173 VAL A N 1
ATOM 1310 C CA . VAL A 1 173 ? -3.256 32.844 26.25 1 97.38 173 VAL A CA 1
ATOM 1311 C C . VAL A 1 173 ? -4.617 33.406 26.641 1 97.38 173 VAL A C 1
ATOM 1313 O O . VAL A 1 173 ? -5.004 33.375 27.812 1 97.38 173 VAL A O 1
ATOM 1316 N N . ASP A 1 174 ? -5.289 34 25.719 1 97.12 174 ASP A N 1
ATOM 1317 C CA . ASP A 1 174 ? -6.637 34.531 25.906 1 97.12 174 ASP A CA 1
ATOM 1318 C C . ASP A 1 174 ? -7.539 34.188 24.734 1 97.12 174 ASP A C 1
ATOM 1320 O O . ASP A 1 174 ? -7.086 33.594 23.75 1 97.12 174 ASP A O 1
ATOM 1324 N N . PHE A 1 175 ? -8.828 34.438 24.953 1 98.12 175 PHE A N 1
ATOM 1325 C CA . PHE A 1 175 ? -9.812 34.125 23.938 1 98.12 175 PHE A CA 1
ATOM 1326 C C . PHE A 1 175 ? -10.82 35.25 23.766 1 98.12 175 PHE A C 1
ATOM 1328 O O . PHE A 1 175 ? -10.984 36.062 24.672 1 98.12 175 PHE A O 1
ATOM 1335 N N . ASP A 1 176 ? -11.391 35.344 22.625 1 98.38 176 ASP A N 1
ATOM 1336 C CA . ASP A 1 176 ? -12.445 36.312 22.344 1 98.38 176 ASP A CA 1
ATOM 1337 C C . ASP A 1 176 ? -13.25 35.906 21.109 1 98.38 176 ASP A C 1
ATOM 1339 O O . ASP A 1 176 ? -13.008 34.875 20.516 1 98.38 176 ASP A O 1
ATOM 1343 N N . SER A 1 177 ? -14.266 36.719 20.797 1 97.69 177 SER A N 1
ATOM 1344 C CA . SER A 1 177 ? -15.031 36.531 19.562 1 97.69 177 SER A CA 1
ATOM 1345 C C . SER A 1 177 ? -14.242 37 18.344 1 97.69 177 SER A C 1
ATOM 1347 O O . SER A 1 177 ? -13.516 37.969 18.391 1 97.69 177 SER A O 1
ATOM 1349 N N . ILE A 1 178 ? -14.406 36.344 17.266 1 96.56 178 ILE A N 1
ATOM 1350 C CA . ILE A 1 178 ? -13.711 36.656 16.031 1 96.56 178 ILE A CA 1
ATOM 1351 C C . ILE A 1 178 ? -14.18 38.031 15.523 1 96.56 178 ILE A C 1
ATOM 1353 O O . ILE A 1 178 ? -13.484 38.688 14.742 1 96.56 178 ILE A O 1
ATOM 1357 N N . ASP A 1 179 ? -15.336 38.5 15.969 1 95.75 179 ASP A N 1
ATOM 1358 C CA . ASP A 1 179 ? -15.883 39.812 15.578 1 95.75 179 ASP A CA 1
ATOM 1359 C C . ASP A 1 179 ? -14.961 40.938 16.016 1 95.75 179 ASP A C 1
ATOM 1361 O O . ASP A 1 179 ? -15.039 42.031 15.484 1 95.75 179 ASP A O 1
ATOM 1365 N N . LYS A 1 180 ? -14.117 40.688 16.938 1 97 180 LYS A N 1
ATOM 1366 C CA . LYS A 1 180 ? -13.227 41.719 17.5 1 97 180 LYS A CA 1
ATOM 1367 C C . LYS A 1 180 ? -11.836 41.625 16.875 1 97 180 LYS A C 1
ATOM 1369 O O . LYS A 1 180 ? -10.891 42.25 17.359 1 97 180 LYS A O 1
ATOM 1374 N N . ILE A 1 181 ? -11.641 40.906 15.812 1 97.69 181 ILE A N 1
ATOM 1375 C CA . ILE A 1 181 ? -10.344 40.531 15.273 1 97.69 181 ILE A CA 1
ATOM 1376 C C . ILE A 1 181 ? -9.57 41.781 14.852 1 97.69 181 ILE A C 1
ATOM 1378 O O . ILE A 1 181 ? -8.344 41.812 14.977 1 97.69 181 ILE A O 1
ATOM 1382 N N . VAL A 1 182 ? -10.188 42.812 14.398 1 97.19 182 VAL A N 1
ATOM 1383 C CA . VAL A 1 182 ? -9.531 44.031 13.914 1 97.19 182 VAL A CA 1
ATOM 1384 C C . VAL A 1 182 ? -8.719 44.656 15.047 1 97.19 182 VAL A C 1
ATOM 1386 O O . VAL A 1 182 ? -7.582 45.094 14.836 1 97.19 182 VAL A O 1
ATOM 1389 N N . GLY A 1 183 ? -9.289 44.719 16.188 1 96.88 183 GLY A N 1
ATOM 1390 C CA . GLY A 1 183 ? -8.586 45.281 17.344 1 96.88 183 GLY A CA 1
ATOM 1391 C C . GLY A 1 183 ? -7.363 44.469 17.734 1 96.88 183 GLY A C 1
ATOM 1392 O O . GLY A 1 183 ? -6.367 45.031 18.203 1 96.88 183 GLY A O 1
ATOM 1393 N N . TYR A 1 184 ? -7.375 43.219 17.562 1 97.19 184 TYR A N 1
ATOM 1394 C CA . TYR A 1 184 ? -6.27 42.312 17.938 1 97.19 184 TYR A CA 1
ATOM 1395 C C . TYR A 1 184 ? -5.164 42.375 16.891 1 97.19 184 TYR A C 1
ATOM 1397 O O . TYR A 1 184 ? -3.979 42.312 17.234 1 97.19 184 TYR A O 1
ATOM 1405 N N . VAL A 1 185 ? -5.547 42.469 15.672 1 97.62 185 VAL A N 1
ATOM 1406 C CA . VAL A 1 185 ? -4.602 42.438 14.562 1 97.62 185 VAL A CA 1
ATOM 1407 C C . VAL A 1 185 ? -3.762 43.688 14.547 1 97.62 185 VAL A C 1
ATOM 1409 O O . VAL A 1 185 ? -2.588 43.688 14.172 1 97.62 185 VAL A O 1
ATOM 1412 N N . SER A 1 186 ? -4.324 44.812 15.016 1 94.56 186 SER A N 1
ATOM 1413 C CA . SER A 1 186 ? -3.639 46.094 15.016 1 94.56 186 SER A CA 1
ATOM 1414 C C . SER A 1 186 ? -2.33 46.031 15.797 1 94.56 186 SER A C 1
ATOM 1416 O O . SER A 1 186 ? -1.372 46.719 15.477 1 94.56 186 SER A O 1
ATOM 1418 N N . ASP A 1 187 ? -2.238 45.156 16.781 1 93.38 187 ASP A N 1
ATOM 1419 C CA . ASP A 1 187 ? -1.062 45.062 17.641 1 93.38 187 ASP A CA 1
ATOM 1420 C C . ASP A 1 187 ? -0.379 43.719 17.5 1 93.38 187 ASP A C 1
ATOM 1422 O O . ASP A 1 187 ? 0.56 43.406 18.234 1 93.38 187 ASP A O 1
ATOM 1426 N N . ALA A 1 188 ? -0.846 42.906 16.609 1 98.19 188 ALA A N 1
ATOM 1427 C CA . ALA A 1 188 ? -0.327 41.531 16.469 1 98.19 188 ALA A CA 1
ATOM 1428 C C . ALA A 1 188 ? 0.913 41.5 15.578 1 98.19 188 ALA A C 1
ATOM 1430 O O . ALA A 1 188 ? 1.073 42.375 14.703 1 98.19 188 ALA A O 1
ATOM 1431 N N . ASP A 1 189 ? 1.818 40.594 15.828 1 98.69 189 ASP A N 1
ATOM 1432 C CA . ASP A 1 189 ? 2.953 40.312 14.945 1 98.69 189 ASP A CA 1
ATOM 1433 C C . ASP A 1 189 ? 2.6 39.281 13.898 1 98.69 189 ASP A C 1
ATOM 1435 O O . ASP A 1 189 ? 3.113 39.312 12.773 1 98.69 189 ASP A O 1
ATOM 1439 N N . ILE A 1 190 ? 1.765 38.312 14.297 1 98.81 190 ILE A N 1
ATOM 1440 C CA . ILE A 1 190 ? 1.404 37.188 13.43 1 98.81 190 ILE A CA 1
ATOM 1441 C C . ILE A 1 190 ? -0.099 36.938 13.516 1 98.81 190 ILE A C 1
ATOM 1443 O O . ILE A 1 190 ? -0.671 36.906 14.609 1 98.81 190 ILE A O 1
ATOM 1447 N N . LEU A 1 191 ? -0.755 36.844 12.398 1 98.81 191 LEU A N 1
ATOM 1448 C CA . LEU A 1 191 ? -2.133 36.375 12.258 1 98.81 191 LEU A CA 1
ATOM 1449 C C . LEU A 1 191 ? -2.189 35.031 11.562 1 98.81 191 LEU A C 1
ATOM 1451 O O . LEU A 1 191 ? -1.663 34.875 10.453 1 98.81 191 LEU A O 1
ATOM 1455 N N . ILE A 1 192 ? -2.748 34.031 12.234 1 98.56 192 ILE A N 1
ATOM 1456 C CA . ILE A 1 192 ? -2.934 32.719 11.648 1 98.56 192 ILE A CA 1
ATOM 1457 C C . ILE A 1 192 ? -4.422 32.438 11.461 1 98.56 192 ILE A C 1
ATOM 1459 O O . ILE A 1 192 ? -5.176 32.375 12.438 1 98.56 192 ILE A O 1
ATOM 1463 N N . ASP A 1 193 ? -4.781 32.25 10.258 1 97.62 193 ASP A N 1
ATOM 1464 C CA . ASP A 1 193 ? -6.168 31.906 9.961 1 97.62 193 ASP A CA 1
ATOM 1465 C C . ASP A 1 193 ? -6.348 30.391 9.836 1 97.62 193 ASP A C 1
ATOM 1467 O O . ASP A 1 193 ? -5.77 29.766 8.945 1 97.62 193 ASP A O 1
ATOM 1471 N N . THR A 1 194 ? -7.16 29.828 10.703 1 95.31 194 THR A N 1
ATOM 1472 C CA . THR A 1 194 ? -7.453 28.406 10.641 1 95.31 194 THR A CA 1
ATOM 1473 C C . THR A 1 194 ? -8.93 28.172 10.344 1 95.31 194 THR A C 1
ATOM 1475 O O . THR A 1 194 ? -9.43 27.062 10.5 1 95.31 194 THR A O 1
ATOM 1478 N N . THR A 1 195 ? -9.68 29.188 9.953 1 91.12 195 THR A N 1
ATOM 1479 C CA . THR A 1 195 ? -11.078 29.062 9.562 1 91.12 195 THR A CA 1
ATOM 1480 C C . THR A 1 195 ? -11.195 28.562 8.125 1 91.12 195 THR A C 1
ATOM 1482 O O . THR A 1 195 ? -10.234 28.625 7.359 1 91.12 195 THR A O 1
ATOM 1485 N N . PRO A 1 196 ? -12.352 28.047 7.801 1 83.88 196 PRO A N 1
ATOM 1486 C CA . PRO A 1 196 ? -12.523 27.578 6.422 1 83.88 196 PRO A CA 1
ATOM 1487 C C . PRO A 1 196 ? -12.805 28.719 5.449 1 83.88 196 PRO A C 1
ATOM 1489 O O . PRO A 1 196 ? -13.039 28.484 4.262 1 83.88 196 PRO A O 1
ATOM 1492 N N . VAL A 1 197 ? -12.781 29.891 5.867 1 81.5 197 VAL A N 1
ATOM 1493 C CA . VAL A 1 197 ? -13.062 31.047 5.012 1 81.5 197 VAL A CA 1
ATOM 1494 C C . VAL A 1 197 ? -12.031 31.109 3.887 1 81.5 197 VAL A C 1
ATOM 1496 O O . VAL A 1 197 ? -10.828 31.016 4.133 1 81.5 197 VAL A O 1
ATOM 1499 N N . GLY A 1 198 ? -12.523 31.172 2.645 1 77.62 198 GLY A N 1
ATOM 1500 C CA . GLY A 1 198 ? -11.648 31.281 1.488 1 77.62 198 GLY A CA 1
ATOM 1501 C C . GLY A 1 198 ? -11.359 29.938 0.841 1 77.62 198 GLY A C 1
ATOM 1502 O O . GLY A 1 198 ? -10.695 29.875 -0.199 1 77.62 198 GLY A O 1
ATOM 1503 N N . MET A 1 199 ? -11.828 28.953 1.52 1 76.31 199 MET A N 1
ATOM 1504 C CA . MET A 1 199 ? -11.609 27.625 0.972 1 76.31 199 MET A CA 1
ATOM 1505 C C . MET A 1 199 ? -12.641 27.297 -0.102 1 76.31 199 MET A C 1
ATOM 1507 O O . MET A 1 199 ? -13.773 27.766 -0.045 1 76.31 199 MET A O 1
ATOM 1511 N N . SER A 1 200 ? -12.266 26.656 -1.1 1 72.12 200 SER A N 1
ATOM 1512 C CA . SER A 1 200 ? -13.234 26.188 -2.09 1 72.12 200 SER A CA 1
ATOM 1513 C C . SER A 1 200 ? -14.367 25.406 -1.436 1 72.12 200 SER A C 1
ATOM 1515 O O . SER A 1 200 ? -14.133 24.594 -0.544 1 72.12 200 SER A O 1
ATOM 1517 N N . PRO A 1 201 ? -15.477 25.766 -1.747 1 67.75 201 PRO A N 1
ATOM 1518 C CA . PRO A 1 201 ? -15.938 26.594 -2.869 1 67.75 201 PRO A CA 1
ATOM 1519 C C . PRO A 1 201 ? -16.188 28.047 -2.473 1 67.75 201 PRO A C 1
ATOM 1521 O O . PRO A 1 201 ? -16.609 28.844 -3.305 1 67.75 201 PRO A O 1
ATOM 1524 N N . HIS A 1 202 ? -15.977 28.344 -1.207 1 69.19 202 HIS A N 1
ATOM 1525 C CA . HIS A 1 202 ? -16.25 29.688 -0.722 1 69.19 202 HIS A CA 1
ATOM 1526 C C . HIS A 1 202 ? -15.047 30.609 -0.917 1 69.19 202 HIS A C 1
ATOM 1528 O O . HIS A 1 202 ? -14.633 31.297 0.014 1 69.19 202 HIS A O 1
ATOM 1534 N N . VAL A 1 203 ? -14.547 30.703 -2.137 1 77.5 203 VAL A N 1
ATOM 1535 C CA . VAL A 1 203 ? -13.273 31.359 -2.428 1 77.5 203 VAL A CA 1
ATOM 1536 C C . VAL A 1 203 ? -13.453 32.875 -2.439 1 77.5 203 VAL A C 1
ATOM 1538 O O . VAL A 1 203 ? -12.492 33.625 -2.242 1 77.5 203 VAL A O 1
ATOM 1541 N N . ASN A 1 204 ? -14.75 33.25 -2.49 1 76.94 204 ASN A N 1
ATOM 1542 C CA . ASN A 1 204 ? -14.977 34.688 -2.637 1 76.94 204 ASN A CA 1
ATOM 1543 C C . ASN A 1 204 ? -15.578 35.312 -1.372 1 76.94 204 ASN A C 1
ATOM 1545 O O . ASN A 1 204 ? -16.016 36.438 -1.38 1 76.94 204 ASN A O 1
ATOM 1549 N N . ASP A 1 205 ? -15.547 34.531 -0.375 1 81.56 205 ASP A N 1
ATOM 1550 C CA . ASP A 1 205 ? -16.031 35.062 0.894 1 81.56 205 ASP A CA 1
ATOM 1551 C C . ASP A 1 205 ? -15.156 36.25 1.355 1 81.56 205 ASP A C 1
ATOM 1553 O O . ASP A 1 205 ? -13.992 36.344 0.963 1 81.56 205 ASP A O 1
ATOM 1557 N N . GLU A 1 206 ? -15.797 37.062 2.076 1 87.38 206 GLU A N 1
ATOM 1558 C CA . GLU A 1 206 ? -15.039 38.156 2.633 1 87.38 206 GLU A CA 1
ATOM 1559 C C . GLU A 1 206 ? -13.953 37.688 3.584 1 87.38 206 GLU A C 1
ATOM 1561 O O . GLU A 1 206 ? -14.172 36.75 4.363 1 87.38 206 GLU A O 1
ATOM 1566 N N . ALA A 1 207 ? -12.789 38.281 3.434 1 92 207 ALA A N 1
ATOM 1567 C CA . ALA A 1 207 ? -11.664 37.938 4.297 1 92 207 ALA A CA 1
ATOM 1568 C C . ALA A 1 207 ? -11.969 38.281 5.758 1 92 207 ALA A C 1
ATOM 1570 O O . ALA A 1 207 ? -12.703 39.219 6.047 1 92 207 ALA A O 1
ATOM 1571 N N . ILE A 1 208 ? -11.406 37.594 6.621 1 93.5 208 ILE A N 1
ATOM 1572 C CA . ILE A 1 208 ? -11.641 37.812 8.047 1 93.5 208 ILE A CA 1
ATOM 1573 C C . ILE A 1 208 ? -11.039 39.125 8.492 1 93.5 208 ILE A C 1
ATOM 1575 O O . ILE A 1 208 ? -11.461 39.719 9.5 1 93.5 208 ILE A O 1
ATOM 1579 N N . VAL A 1 209 ? -10.047 39.625 7.789 1 96.31 209 VAL A N 1
ATOM 1580 C CA . VAL A 1 209 ? -9.43 40.906 8.008 1 96.31 209 VAL A CA 1
ATOM 1581 C C . VAL A 1 209 ? -9.102 41.562 6.66 1 96.31 209 VAL A C 1
ATOM 1583 O O . VAL A 1 209 ? -8.609 40.906 5.746 1 96.31 209 VAL A O 1
ATOM 1586 N N . LYS A 1 210 ? -9.344 42.812 6.543 1 96.81 210 LYS A N 1
ATOM 1587 C CA . LYS A 1 210 ? -9.086 43.531 5.305 1 96.81 210 LYS A CA 1
ATOM 1588 C C . LYS A 1 210 ? -7.746 44.281 5.363 1 96.81 210 LYS A C 1
ATOM 1590 O O . LYS A 1 210 ? -7.164 44.438 6.441 1 96.81 210 LYS A O 1
ATOM 1595 N N . ALA A 1 211 ? -7.305 44.656 4.207 1 97.62 211 ALA A N 1
ATOM 1596 C CA . ALA A 1 211 ? -6.004 45.312 4.078 1 97.62 211 ALA A CA 1
ATOM 1597 C C . ALA A 1 211 ? -5.914 46.531 4.977 1 97.62 211 ALA A C 1
ATOM 1599 O O . ALA A 1 211 ? -4.875 46.812 5.586 1 97.62 211 ALA A O 1
ATOM 1600 N N . GLU A 1 212 ? -6.926 47.281 5.062 1 97.06 212 GLU A N 1
ATOM 1601 C CA . GLU A 1 212 ? -6.938 48.531 5.801 1 97.06 212 GLU A CA 1
ATOM 1602 C C . GLU A 1 212 ? -6.785 48.281 7.301 1 97.06 212 GLU A C 1
ATOM 1604 O O . GLU A 1 212 ? -6.438 49.219 8.047 1 97.06 212 GLU A O 1
ATOM 1609 N N . ASP A 1 213 ? -7.07 47.094 7.688 1 97.06 213 ASP A N 1
ATOM 1610 C CA . ASP A 1 213 ? -7.016 46.75 9.109 1 97.06 213 ASP A CA 1
ATOM 1611 C C . ASP A 1 213 ? -5.684 46.094 9.469 1 97.06 213 ASP A C 1
ATOM 1613 O O . ASP A 1 213 ? -5.461 45.719 10.617 1 97.06 213 ASP A O 1
ATOM 1617 N N . MET A 1 214 ? -4.785 45.938 8.539 1 97.75 214 MET A N 1
ATOM 1618 C CA . MET A 1 214 ? -3.486 45.312 8.75 1 97.75 214 MET A CA 1
ATOM 1619 C C . MET A 1 214 ? -2.359 46.344 8.68 1 97.75 214 MET A C 1
ATOM 1621 O O . MET A 1 214 ? -2.521 47.406 8.078 1 97.75 214 MET A O 1
ATOM 1625 N N . HIS A 1 215 ? -1.3 46.125 9.344 1 97.62 215 HIS A N 1
ATOM 1626 C CA . HIS A 1 215 ? -0.098 46.938 9.195 1 97.62 215 HIS A CA 1
ATOM 1627 C C . HIS A 1 215 ? 0.981 46.188 8.422 1 97.62 215 HIS A C 1
ATOM 1629 O O . HIS A 1 215 ? 0.947 44.938 8.336 1 97.62 215 HIS A O 1
ATOM 1635 N N . SER A 1 216 ? 1.983 46.812 7.938 1 97.19 216 SER A N 1
ATOM 1636 C CA . SER A 1 216 ? 2.949 46.25 6.988 1 97.19 216 SER A CA 1
ATOM 1637 C C . SER A 1 216 ? 3.918 45.281 7.676 1 97.19 216 SER A C 1
ATOM 1639 O O . SER A 1 216 ? 4.57 44.469 7.016 1 97.19 216 SER A O 1
ATOM 1641 N N . ASP A 1 217 ? 4.039 45.312 8.984 1 97.75 217 ASP A N 1
ATOM 1642 C CA . ASP A 1 217 ? 4.965 44.469 9.711 1 97.75 217 ASP A CA 1
ATOM 1643 C C . ASP A 1 217 ? 4.305 43.125 10.086 1 97.75 217 ASP A C 1
ATOM 1645 O O . ASP A 1 217 ? 4.961 42.219 10.609 1 97.75 217 ASP A O 1
ATOM 1649 N N . LEU A 1 218 ? 3.023 42.969 9.758 1 98.5 218 LEU A N 1
ATOM 1650 C CA . LEU A 1 218 ? 2.252 41.781 10.117 1 98.5 218 LEU A CA 1
ATOM 1651 C C . LEU A 1 218 ? 2.639 40.594 9.242 1 98.5 218 LEU A C 1
ATOM 1653 O O . LEU A 1 218 ? 2.869 40.75 8.047 1 98.5 218 LEU A O 1
ATOM 1657 N N . VAL A 1 219 ? 2.791 39.438 9.836 1 98.75 219 VAL A N 1
ATOM 1658 C CA . VAL A 1 219 ? 2.865 38.188 9.117 1 98.75 219 VAL A CA 1
ATOM 1659 C C . VAL A 1 219 ? 1.497 37.5 9.117 1 98.75 219 VAL A C 1
ATOM 1661 O O . VAL A 1 219 ? 0.881 37.344 10.172 1 98.75 219 VAL A O 1
ATOM 1664 N N . VAL A 1 220 ? 1.023 37.156 7.926 1 98.75 220 VAL A N 1
ATOM 1665 C CA . VAL A 1 220 ? -0.307 36.562 7.812 1 98.75 220 VAL A CA 1
ATOM 1666 C C . VAL A 1 220 ? -0.201 35.156 7.223 1 98.75 220 VAL A C 1
ATOM 1668 O O . VAL A 1 220 ? 0.223 35 6.078 1 98.75 220 VAL A O 1
ATOM 1671 N N . ASN A 1 221 ? -0.557 34.156 8.047 1 98.5 221 ASN A N 1
ATOM 1672 C CA . ASN A 1 221 ? -0.605 32.781 7.605 1 98.5 221 ASN A CA 1
ATOM 1673 C C . ASN A 1 221 ? -2.041 32.312 7.402 1 98.5 221 ASN A C 1
ATOM 1675 O O . ASN A 1 221 ? -2.879 32.438 8.297 1 98.5 221 ASN A O 1
ATOM 1679 N N . ASP A 1 222 ? -2.326 31.828 6.258 1 97.25 222 ASP A N 1
ATOM 1680 C CA . ASP A 1 222 ? -3.572 31.109 5.988 1 97.25 222 ASP A CA 1
ATOM 1681 C C . ASP A 1 222 ? -3.314 29.625 5.73 1 97.25 222 ASP A C 1
ATOM 1683 O O . ASP A 1 222 ? -2.586 29.266 4.805 1 97.25 222 ASP A O 1
ATOM 1687 N N . ILE A 1 223 ? -3.979 28.766 6.5 1 94.25 223 ILE A N 1
ATOM 1688 C CA . ILE A 1 223 ? -3.646 27.359 6.363 1 94.25 223 ILE A CA 1
ATOM 1689 C C . ILE A 1 223 ? -4.43 26.75 5.199 1 94.25 223 ILE A C 1
ATOM 1691 O O . ILE A 1 223 ? -4.16 25.625 4.781 1 94.25 223 ILE A O 1
ATOM 1695 N N . VAL A 1 224 ? -5.441 27.5 4.688 1 89.62 224 VAL A N 1
ATOM 1696 C CA . VAL A 1 224 ? -6.109 27.109 3.453 1 89.62 224 VAL A CA 1
ATOM 1697 C C . VAL A 1 224 ? -5.125 27.156 2.291 1 89.62 224 VAL A C 1
ATOM 1699 O O . VAL A 1 224 ? -4.41 28.141 2.113 1 89.62 224 VAL A O 1
ATOM 1702 N N . TYR A 1 225 ? -4.988 26.062 1.569 1 87.25 225 TYR A N 1
ATOM 1703 C CA . TYR A 1 225 ? -3.973 26.047 0.524 1 87.25 225 TYR A CA 1
ATOM 1704 C C . TYR A 1 225 ? -4.609 25.906 -0.853 1 87.25 225 TYR A C 1
ATOM 1706 O O . TYR A 1 225 ? -3.914 25.922 -1.871 1 87.25 225 TYR A O 1
ATOM 1714 N N . ASN A 1 226 ? -5.898 25.781 -0.898 1 82.38 226 ASN A N 1
ATOM 1715 C CA . ASN A 1 226 ? -6.641 25.766 -2.156 1 82.38 226 ASN A CA 1
ATOM 1716 C C . ASN A 1 226 ? -7.828 26.719 -2.117 1 82.38 226 ASN A C 1
ATOM 1718 O O . ASN A 1 226 ? -8.859 26.406 -1.528 1 82.38 226 ASN A O 1
ATOM 1722 N N . PRO A 1 227 ? -7.727 27.875 -2.748 1 87.44 227 PRO A N 1
ATOM 1723 C CA . PRO A 1 227 ? -6.652 28.328 -3.639 1 87.44 227 PRO A CA 1
ATOM 1724 C C . PRO A 1 227 ? -5.371 28.672 -2.887 1 87.44 227 PRO A C 1
ATOM 1726 O O . PRO A 1 227 ? -5.398 28.844 -1.666 1 87.44 227 PRO A O 1
ATOM 1729 N N . ASN A 1 228 ? -4.32 28.812 -3.65 1 90.31 228 ASN A N 1
ATOM 1730 C CA . ASN A 1 228 ? -3.021 29.125 -3.066 1 90.31 228 ASN A CA 1
ATOM 1731 C C . ASN A 1 228 ? -3.014 30.516 -2.443 1 90.31 228 ASN A C 1
ATOM 1733 O O . ASN A 1 228 ? -2.477 30.703 -1.351 1 90.31 228 ASN A O 1
ATOM 1737 N N . GLU A 1 229 ? -3.445 31.484 -3.248 1 92.62 229 GLU A N 1
ATOM 1738 C CA . GLU A 1 229 ? -3.607 32.844 -2.717 1 92.62 229 GLU A CA 1
ATOM 1739 C C . GLU A 1 229 ? -5.059 33.094 -2.322 1 92.62 229 GLU A C 1
ATOM 1741 O O . GLU A 1 229 ? -5.875 33.5 -3.162 1 92.62 229 GLU A O 1
ATOM 1746 N N . THR A 1 230 ? -5.391 33.031 -1.111 1 93.94 230 THR A N 1
ATOM 1747 C CA . THR A 1 230 ? -6.738 33.25 -0.592 1 93.94 230 THR A CA 1
ATOM 1748 C C . THR A 1 230 ? -7.066 34.75 -0.539 1 93.94 230 THR A C 1
ATOM 1750 O O . THR A 1 230 ? -6.188 35.594 -0.726 1 93.94 230 THR A O 1
ATOM 1753 N N . VAL A 1 231 ? -8.281 35 -0.276 1 94.75 231 VAL A N 1
ATOM 1754 C CA . VAL A 1 231 ? -8.711 36.406 -0.158 1 94.75 231 VAL A CA 1
ATOM 1755 C C . VAL A 1 231 ? -7.965 37.094 0.99 1 94.75 231 VAL A C 1
ATOM 1757 O O . VAL A 1 231 ? -7.621 38.25 0.905 1 94.75 231 VAL A O 1
ATOM 1760 N N . LEU A 1 232 ? -7.727 36.344 2.066 1 96.56 232 LEU A N 1
ATOM 1761 C CA . LEU A 1 232 ? -7 36.875 3.207 1 96.56 232 LEU A CA 1
ATOM 1762 C C . LEU A 1 232 ? -5.562 37.219 2.822 1 96.56 232 LEU A C 1
ATOM 1764 O O . LEU A 1 232 ? -5.059 38.281 3.18 1 96.56 232 LEU A O 1
ATOM 1768 N N . LEU A 1 233 ? -4.922 36.344 2.137 1 97.06 233 LEU A N 1
ATOM 1769 C CA . LEU A 1 233 ? -3.535 36.562 1.745 1 97.06 233 LEU A CA 1
ATOM 1770 C C . LEU A 1 233 ? -3.439 37.719 0.732 1 97.06 233 LEU A C 1
ATOM 1772 O O . LEU A 1 233 ? -2.473 38.469 0.74 1 97.06 233 LEU A O 1
ATOM 1776 N N . SER A 1 234 ? -4.41 37.75 -0.126 1 96.75 234 SER A N 1
ATOM 1777 C CA . SER A 1 234 ? -4.461 38.906 -1.046 1 96.75 234 SER A CA 1
ATOM 1778 C C . SER A 1 234 ? -4.547 40.219 -0.291 1 96.75 234 SER A C 1
ATOM 1780 O O . SER A 1 234 ? -3.879 41.188 -0.653 1 96.75 234 SER A O 1
ATOM 1782 N N . GLU A 1 235 ? -5.398 40.281 0.683 1 97.38 235 GLU A N 1
ATOM 1783 C CA . GLU A 1 235 ? -5.516 41.469 1.526 1 97.38 235 GLU A CA 1
ATOM 1784 C C . GLU A 1 235 ? -4.203 41.781 2.24 1 97.38 235 GLU A C 1
ATOM 1786 O O . GLU A 1 235 ? -3.82 42.938 2.379 1 97.38 235 GLU A O 1
ATOM 1791 N N . ALA A 1 236 ? -3.559 40.75 2.723 1 98.25 236 ALA A N 1
ATOM 1792 C CA . ALA A 1 236 ? -2.271 40.906 3.393 1 98.25 236 ALA A CA 1
ATOM 1793 C C . ALA A 1 236 ? -1.248 41.562 2.459 1 98.25 236 ALA A C 1
ATOM 1795 O O . ALA A 1 236 ? -0.541 42.5 2.85 1 98.25 236 ALA A O 1
ATOM 1796 N N . ILE A 1 237 ? -1.202 41.031 1.283 1 98.06 237 ILE A N 1
ATOM 1797 C CA . ILE A 1 237 ? -0.275 41.562 0.282 1 98.06 237 ILE A CA 1
ATOM 1798 C C . ILE A 1 237 ? -0.579 43.031 0.008 1 98.06 237 ILE A C 1
ATOM 1800 O O . ILE A 1 237 ? 0.333 43.844 -0.043 1 98.06 237 ILE A O 1
ATOM 1804 N N . LYS A 1 238 ? -1.837 43.344 -0.161 1 97.94 238 LYS A N 1
ATOM 1805 C CA . LYS A 1 238 ? -2.273 44.719 -0.393 1 97.94 238 LYS A CA 1
ATOM 1806 C C . LYS A 1 238 ? -1.828 45.625 0.742 1 97.94 238 LYS A C 1
ATOM 1808 O O . LYS A 1 238 ? -1.517 46.812 0.514 1 97.94 238 LYS A O 1
ATOM 1813 N N . ALA A 1 239 ? -1.799 45.188 1.919 1 98.06 239 ALA A N 1
ATOM 1814 C CA . ALA A 1 239 ? -1.46 45.969 3.109 1 98.06 239 ALA A CA 1
ATOM 1815 C C . ALA A 1 239 ? 0.052 46.062 3.281 1 98.06 239 ALA A C 1
ATOM 1817 O O . ALA A 1 239 ? 0.534 46.812 4.148 1 98.06 239 ALA A O 1
ATOM 1818 N N . GLY A 1 240 ? 0.809 45.312 2.449 1 98.19 240 GLY A N 1
ATOM 1819 C CA . GLY A 1 240 ? 2.254 45.25 2.6 1 98.19 240 GLY A CA 1
ATOM 1820 C C . GLY A 1 240 ? 2.713 44.281 3.652 1 98.19 240 GLY A C 1
ATOM 1821 O O . GLY A 1 240 ? 3.895 44.219 4.004 1 98.19 240 GLY A O 1
ATOM 1822 N N . ALA A 1 241 ? 1.794 43.469 4.234 1 98.25 241 ALA A N 1
ATOM 1823 C CA . ALA A 1 241 ? 2.129 42.438 5.195 1 98.25 241 ALA A CA 1
ATOM 1824 C C . ALA A 1 241 ? 2.795 41.25 4.5 1 98.25 241 ALA A C 1
ATOM 1826 O O . ALA A 1 241 ? 2.822 41.188 3.27 1 98.25 241 ALA A O 1
ATOM 1827 N N . THR A 1 242 ? 3.412 40.375 5.258 1 98.5 242 THR A N 1
ATOM 1828 C CA . THR A 1 242 ? 4.113 39.219 4.719 1 98.5 242 THR A CA 1
ATOM 1829 C C . THR A 1 242 ? 3.215 37.969 4.734 1 98.5 242 THR A C 1
ATOM 1831 O O . THR A 1 242 ? 2.842 37.469 5.801 1 98.5 242 THR A O 1
ATOM 1834 N N . PRO A 1 243 ? 2.926 37.438 3.584 1 98.25 243 PRO A N 1
ATOM 1835 C CA . PRO A 1 243 ? 2.057 36.25 3.543 1 98.25 243 PRO A CA 1
ATOM 1836 C C . PRO A 1 243 ? 2.822 34.938 3.762 1 98.25 243 PRO A C 1
ATOM 1838 O O . PRO A 1 243 ? 3.973 34.812 3.334 1 98.25 243 PRO A O 1
ATOM 1841 N N . VAL A 1 244 ? 2.268 34.031 4.469 1 98.31 244 VAL A N 1
ATOM 1842 C CA . VAL A 1 244 ? 2.684 32.625 4.562 1 98.31 244 VAL A CA 1
ATOM 1843 C C . VAL A 1 244 ? 1.584 31.719 4.012 1 98.31 244 VAL A C 1
ATOM 1845 O O . VAL A 1 244 ? 0.507 31.609 4.602 1 98.31 244 VAL A O 1
ATOM 1848 N N . TYR A 1 245 ? 1.881 31.031 2.971 1 97.12 245 TYR A N 1
ATOM 1849 C CA . TYR A 1 245 ? 0.889 30.266 2.227 1 97.12 245 TYR A CA 1
ATOM 1850 C C . TYR A 1 245 ? 0.624 28.922 2.895 1 97.12 245 TYR A C 1
ATOM 1852 O O . TYR A 1 245 ? 1.535 28.312 3.459 1 97.12 245 TYR A O 1
ATOM 1860 N N . GLY A 1 246 ? -0.571 28.484 2.732 1 95.69 246 GLY A N 1
ATOM 1861 C CA . GLY A 1 246 ? -1.022 27.266 3.373 1 95.69 246 GLY A CA 1
ATOM 1862 C C . GLY A 1 246 ? -0.283 26.031 2.891 1 95.69 246 GLY A C 1
ATOM 1863 O O . GLY A 1 246 ? -0.129 25.062 3.635 1 95.69 246 GLY A O 1
ATOM 1864 N N . ILE A 1 247 ? 0.221 26.047 1.748 1 95.62 247 ILE A N 1
ATOM 1865 C CA . ILE A 1 247 ? 0.922 24.922 1.157 1 95.62 247 ILE A CA 1
ATOM 1866 C C . ILE A 1 247 ? 2.166 24.594 1.981 1 95.62 247 ILE A C 1
ATOM 1868 O O . ILE A 1 247 ? 2.602 23.438 2.033 1 95.62 247 ILE A O 1
ATOM 1872 N N . LYS A 1 248 ? 2.68 25.578 2.648 1 97.44 248 LYS A N 1
ATOM 1873 C CA . LYS A 1 248 ? 3.895 25.391 3.436 1 97.44 248 LYS A CA 1
ATOM 1874 C C . LYS A 1 248 ? 3.633 24.484 4.637 1 97.44 248 LYS A C 1
ATOM 1876 O O . LYS A 1 248 ? 4.473 23.656 4.992 1 97.44 248 LYS A O 1
ATOM 1881 N N . MET A 1 249 ? 2.479 24.641 5.254 1 97.12 249 MET A N 1
ATOM 1882 C CA . MET A 1 249 ? 2.137 23.75 6.352 1 97.12 249 MET A CA 1
ATOM 1883 C C . MET A 1 249 ? 2.004 22.312 5.859 1 97.12 249 MET A C 1
ATOM 1885 O O . MET A 1 249 ? 2.475 21.375 6.516 1 97.12 249 MET A O 1
ATOM 1889 N N . LEU A 1 250 ? 1.342 22.156 4.715 1 95.75 250 LEU A N 1
ATOM 1890 C CA . LEU A 1 250 ? 1.209 20.828 4.109 1 95.75 250 LEU A CA 1
ATOM 1891 C C . LEU A 1 250 ? 2.578 20.219 3.828 1 95.75 250 LEU A C 1
ATOM 1893 O O . LEU A 1 250 ? 2.799 19.047 4.09 1 95.75 250 LEU A O 1
ATOM 1897 N N . LEU A 1 251 ? 3.477 21.016 3.332 1 97.94 251 LEU A N 1
ATOM 1898 C CA . LEU A 1 251 ? 4.844 20.609 3.021 1 97.94 251 LEU A CA 1
ATOM 1899 C C . LEU A 1 251 ? 5.574 20.156 4.281 1 97.94 251 LEU A C 1
ATOM 1901 O O . LEU A 1 251 ? 6.07 19.031 4.34 1 97.94 251 LEU A O 1
ATOM 1905 N N . TYR A 1 252 ? 5.543 20.953 5.281 1 98.5 252 TYR A N 1
ATOM 1906 C CA . TYR A 1 252 ? 6.398 20.719 6.438 1 98.5 252 TYR A CA 1
ATOM 1907 C C . TYR A 1 252 ? 5.824 19.625 7.332 1 98.5 252 TYR A C 1
ATOM 1909 O O . TYR A 1 252 ? 6.574 18.875 7.957 1 98.5 252 TYR A O 1
ATOM 1917 N N . GLN A 1 253 ? 4.492 19.562 7.477 1 98.06 253 GLN A N 1
ATOM 1918 C CA . GLN A 1 253 ? 3.945 18.438 8.227 1 98.06 253 GLN A CA 1
ATOM 1919 C C . GLN A 1 253 ? 4.316 17.109 7.574 1 98.06 253 GLN A C 1
ATOM 1921 O O . GLN A 1 253 ? 4.602 16.141 8.266 1 98.06 253 GLN A O 1
ATOM 1926 N N . GLY A 1 254 ? 4.328 17.078 6.227 1 98.38 254 GLY A N 1
ATOM 1927 C CA . GLY A 1 254 ? 4.762 15.883 5.504 1 98.38 254 GLY A CA 1
ATOM 1928 C C . GLY A 1 254 ? 6.227 15.562 5.707 1 98.38 254 GLY A C 1
ATOM 1929 O O . GLY A 1 254 ? 6.594 14.398 5.887 1 98.38 254 GLY A O 1
ATOM 1930 N N . ALA A 1 255 ? 7.027 16.609 5.656 1 98.75 255 ALA A N 1
ATOM 1931 C CA . ALA A 1 255 ? 8.461 16.422 5.887 1 98.75 255 ALA A CA 1
ATOM 1932 C C . ALA A 1 255 ? 8.719 15.797 7.258 1 98.75 255 ALA A C 1
ATOM 1934 O O . ALA A 1 255 ? 9.57 14.922 7.398 1 98.75 255 ALA A O 1
ATOM 1935 N N . GLU A 1 256 ? 7.984 16.25 8.234 1 98.56 256 GLU A N 1
ATOM 1936 C CA . GLU A 1 256 ? 8.125 15.719 9.586 1 98.56 256 GLU A CA 1
ATOM 1937 C C . GLU A 1 256 ? 7.727 14.25 9.641 1 98.56 256 GLU A C 1
ATOM 1939 O O . GLU A 1 256 ? 8.406 13.438 10.266 1 98.56 256 GLU A O 1
ATOM 1944 N N . SER A 1 257 ? 6.59 13.922 9.078 1 98.75 257 SER A N 1
ATOM 1945 C CA . SER A 1 257 ? 6.164 12.531 9.023 1 98.75 257 SER A CA 1
ATOM 1946 C C . SER A 1 257 ? 7.215 11.656 8.344 1 98.75 257 SER A C 1
ATOM 1948 O O . SER A 1 257 ? 7.516 10.562 8.812 1 98.75 257 SER A O 1
ATOM 1950 N N . PHE A 1 258 ? 7.75 12.148 7.191 1 98.88 258 PHE A N 1
ATOM 1951 C CA . PHE A 1 258 ? 8.812 11.477 6.453 1 98.88 258 PHE A CA 1
ATOM 1952 C C . PHE A 1 258 ? 9.984 11.141 7.371 1 98.88 258 PHE A C 1
ATOM 1954 O O . PHE A 1 258 ? 10.484 10.016 7.359 1 98.88 258 PHE A O 1
ATOM 1961 N N . GLU A 1 259 ? 10.406 12.062 8.172 1 98.81 259 GLU A N 1
ATOM 1962 C CA . GLU A 1 259 ? 11.555 11.883 9.055 1 98.81 259 GLU A CA 1
ATOM 1963 C C . GLU A 1 259 ? 11.234 10.891 10.172 1 98.81 259 GLU A C 1
ATOM 1965 O O . GLU A 1 259 ? 12.102 10.125 10.594 1 98.81 259 GLU A O 1
ATOM 1970 N N . ILE A 1 260 ? 10.039 10.945 10.68 1 98.69 260 ILE A N 1
ATOM 1971 C CA . ILE A 1 260 ? 9.609 10.023 11.727 1 98.69 260 ILE A CA 1
ATOM 1972 C C . ILE A 1 260 ? 9.719 8.586 11.227 1 98.69 260 ILE A C 1
ATOM 1974 O O . ILE A 1 260 ? 10.195 7.707 11.945 1 98.69 260 ILE A O 1
ATOM 1978 N N . TRP A 1 261 ? 9.328 8.266 9.977 1 98.75 261 TRP A N 1
ATOM 1979 C CA . TRP A 1 261 ? 9.281 6.906 9.453 1 98.75 261 TRP A CA 1
ATOM 1980 C C . TRP A 1 261 ? 10.664 6.438 9.016 1 98.75 261 TRP A C 1
ATOM 1982 O O . TRP A 1 261 ? 11.016 5.273 9.203 1 98.75 261 TRP A O 1
ATOM 1992 N N . THR A 1 262 ? 11.5 7.355 8.414 1 98.5 262 THR A N 1
ATOM 1993 C CA . THR A 1 262 ? 12.695 6.918 7.703 1 98.5 262 THR A CA 1
ATOM 1994 C C . THR A 1 262 ? 13.945 7.152 8.547 1 98.5 262 THR A C 1
ATOM 1996 O O . THR A 1 262 ? 14.992 6.543 8.297 1 98.5 262 THR A O 1
ATOM 1999 N N . GLY A 1 263 ? 13.859 8.117 9.461 1 98.31 263 GLY A N 1
ATOM 2000 C CA . GLY A 1 263 ? 15.039 8.516 10.219 1 98.31 263 GLY A CA 1
ATOM 2001 C C . GLY A 1 263 ? 15.992 9.391 9.43 1 98.31 263 GLY A C 1
ATOM 2002 O O . GLY A 1 263 ? 17.062 9.758 9.922 1 98.31 263 GLY A O 1
ATOM 2003 N N . GLU A 1 264 ? 15.641 9.734 8.195 1 98.38 264 GLU A N 1
ATOM 2004 C CA . GLU A 1 264 ? 16.453 10.57 7.312 1 98.38 264 GLU A CA 1
ATOM 2005 C C . GLU A 1 264 ? 15.875 11.984 7.219 1 98.38 264 GLU A C 1
ATOM 2007 O O . GLU A 1 264 ? 14.664 12.18 7.332 1 98.38 264 GLU A O 1
ATOM 2012 N N . LYS A 1 265 ? 16.719 12.945 7.027 1 98.5 265 LYS A N 1
ATOM 2013 C CA . LYS A 1 265 ? 16.25 14.312 6.812 1 98.5 265 LYS A CA 1
ATOM 2014 C C . LYS A 1 265 ? 15.453 14.422 5.516 1 98.5 265 LYS A C 1
ATOM 2016 O O . LYS A 1 265 ? 15.906 13.953 4.465 1 98.5 265 LYS A O 1
ATOM 2021 N N . ALA A 1 266 ? 14.305 15.023 5.543 1 98.69 266 ALA A N 1
ATOM 2022 C CA . ALA A 1 266 ? 13.445 15.156 4.371 1 98.69 266 ALA A CA 1
ATOM 2023 C C . ALA A 1 266 ? 14.047 16.109 3.35 1 98.69 266 ALA A C 1
ATOM 2025 O O . ALA A 1 266 ? 14.594 17.156 3.715 1 98.69 266 ALA A O 1
ATOM 2026 N N . PRO A 1 267 ? 14.078 15.766 2.141 1 98.81 267 PRO A N 1
ATOM 2027 C CA . PRO A 1 267 ? 14.469 16.719 1.095 1 98.81 267 PRO A CA 1
ATOM 2028 C C . PRO A 1 267 ? 13.359 17.719 0.769 1 98.81 267 PRO A C 1
ATOM 2030 O O . PRO A 1 267 ? 12.727 17.609 -0.281 1 98.81 267 PRO A O 1
ATOM 2033 N N . VAL A 1 268 ? 13.211 18.719 1.523 1 98.5 268 VAL A N 1
ATOM 2034 C CA . VAL A 1 268 ? 12.086 19.641 1.525 1 98.5 268 VAL A CA 1
ATOM 2035 C C . VAL A 1 268 ? 11.977 20.328 0.164 1 98.5 268 VAL A C 1
ATOM 2037 O O . VAL A 1 268 ? 10.875 20.578 -0.328 1 98.5 268 VAL A O 1
ATOM 2040 N N . ASP A 1 269 ? 13.094 20.672 -0.448 1 98.38 269 ASP A N 1
ATOM 2041 C CA . ASP A 1 269 ? 13.078 21.359 -1.734 1 98.38 269 ASP A CA 1
ATOM 2042 C C . ASP A 1 269 ? 12.391 20.516 -2.803 1 98.38 269 ASP A C 1
ATOM 2044 O O . ASP A 1 269 ? 11.578 21.031 -3.574 1 98.38 269 ASP A O 1
ATOM 2048 N N . VAL A 1 270 ? 12.742 19.25 -2.865 1 98.56 270 VAL A N 1
ATOM 2049 C CA . VAL A 1 270 ? 12.156 18.328 -3.832 1 98.56 270 VAL A CA 1
ATOM 2050 C C . VAL A 1 270 ? 10.664 18.141 -3.533 1 98.56 270 VAL A C 1
ATOM 2052 O O . VAL A 1 270 ? 9.844 18.109 -4.449 1 98.56 270 VAL A O 1
ATOM 2055 N N . MET A 1 271 ? 10.367 18.016 -2.26 1 98.56 271 MET A N 1
ATOM 2056 C CA . MET A 1 271 ? 8.977 17.875 -1.845 1 98.56 271 MET A CA 1
ATOM 2057 C C . MET A 1 271 ? 8.156 19.094 -2.246 1 98.56 271 MET A C 1
ATOM 2059 O O . MET A 1 271 ? 7.051 18.953 -2.77 1 98.56 271 MET A O 1
ATOM 2063 N N . GLU A 1 272 ? 8.695 20.219 -2.012 1 97.94 272 GLU A N 1
ATOM 2064 C CA . GLU A 1 272 ? 7.984 21.453 -2.344 1 97.94 272 GLU A CA 1
ATOM 2065 C C . GLU A 1 272 ? 7.766 21.578 -3.85 1 97.94 272 GLU A C 1
ATOM 2067 O O . GLU A 1 272 ? 6.676 21.938 -4.297 1 97.94 272 GLU A O 1
ATOM 2072 N N . LYS A 1 273 ? 8.82 21.375 -4.605 1 98.06 273 LYS A N 1
ATOM 2073 C CA . LYS A 1 273 ? 8.719 21.438 -6.062 1 98.06 273 LYS A CA 1
ATOM 2074 C C . LYS A 1 273 ? 7.609 20.516 -6.574 1 98.06 273 LYS A C 1
ATOM 2076 O O . LYS A 1 273 ? 6.812 20.922 -7.426 1 98.06 273 LYS A O 1
ATOM 2081 N N . THR A 1 274 ? 7.586 19.297 -6.074 1 97.56 274 THR A N 1
ATOM 2082 C CA . THR A 1 274 ? 6.586 18.312 -6.488 1 97.56 274 THR A CA 1
ATOM 2083 C C . THR A 1 274 ? 5.188 18.766 -6.066 1 97.56 274 THR A C 1
ATOM 2085 O O . THR A 1 274 ? 4.23 18.641 -6.832 1 97.56 274 THR A O 1
ATOM 2088 N N . LEU A 1 275 ? 5.109 19.25 -4.82 1 96.31 275 LEU A N 1
ATOM 2089 C CA . LEU A 1 275 ? 3.832 19.719 -4.301 1 96.31 275 LEU A CA 1
ATOM 2090 C C . LEU A 1 275 ? 3.287 20.859 -5.16 1 96.31 275 LEU A C 1
ATOM 2092 O O . LEU A 1 275 ? 2.105 20.875 -5.512 1 96.31 275 LEU A O 1
ATOM 2096 N N . ARG A 1 276 ? 4.094 21.812 -5.516 1 95.81 276 ARG A N 1
ATOM 2097 C CA . ARG A 1 276 ? 3.695 22.938 -6.352 1 95.81 276 ARG A CA 1
ATOM 2098 C C . ARG A 1 276 ? 3.234 22.469 -7.727 1 95.81 276 ARG A C 1
ATOM 2100 O O . ARG A 1 276 ? 2.23 22.969 -8.25 1 95.81 276 ARG A O 1
ATOM 2107 N N . LYS A 1 277 ? 3.975 21.562 -8.289 1 95.38 277 LYS A N 1
ATOM 2108 C CA . LYS A 1 277 ? 3.59 21 -9.586 1 95.38 277 LYS A CA 1
ATOM 2109 C C . LYS A 1 277 ? 2.225 20.312 -9.5 1 95.38 277 LYS A C 1
ATOM 2111 O O . LYS A 1 277 ? 1.389 20.484 -10.391 1 95.38 277 LYS A O 1
ATOM 2116 N N . THR A 1 278 ? 2.053 19.562 -8.43 1 92.62 278 THR A N 1
ATOM 2117 C CA . THR A 1 278 ? 0.813 18.812 -8.234 1 92.62 278 THR A CA 1
ATOM 2118 C C . THR A 1 278 ? -0.373 19.766 -8.094 1 92.62 278 THR A C 1
ATOM 2120 O O . THR A 1 278 ? -1.482 19.453 -8.523 1 92.62 278 THR A O 1
ATOM 2123 N N . LEU A 1 279 ? -0.144 20.891 -7.5 1 91.94 279 LEU A N 1
ATOM 2124 C CA . LEU A 1 279 ? -1.19 21.891 -7.266 1 91.94 279 LEU A CA 1
ATOM 2125 C C . LEU A 1 279 ? -1.277 22.875 -8.422 1 91.94 279 LEU A C 1
ATOM 2127 O O . LEU A 1 279 ? -2.02 23.859 -8.352 1 91.94 279 LEU A O 1
ATOM 2131 N N . ASP A 1 280 ? -0.475 22.625 -9.477 1 91 280 ASP A N 1
ATOM 2132 C CA . ASP A 1 280 ? -0.408 23.484 -10.664 1 91 280 ASP A CA 1
ATOM 2133 C C . ASP A 1 280 ? -0.022 24.906 -10.297 1 91 280 ASP A C 1
ATOM 2135 O O . ASP A 1 280 ? -0.706 25.859 -10.68 1 91 280 ASP A O 1
ATOM 2139 N N . LEU A 1 281 ? 0.908 25.078 -9.453 1 90.19 281 LEU A N 1
ATOM 2140 C CA . LEU A 1 281 ? 1.45 26.359 -9.023 1 90.19 281 LEU A CA 1
ATOM 2141 C C . LEU A 1 281 ? 2.814 26.625 -9.656 1 90.19 281 LEU A C 1
ATOM 2143 O O . LEU A 1 281 ? 3.555 25.672 -9.945 1 90.19 281 LEU A O 1
ATOM 2147 N N . MET B 1 1 ? 2.203 7.543 -11.719 1 87.25 1 MET B N 1
ATOM 2148 C CA . MET B 1 1 ? 2.451 8.258 -10.469 1 87.25 1 MET B CA 1
ATOM 2149 C C . MET B 1 1 ? 1.334 8 -9.461 1 87.25 1 MET B C 1
ATOM 2151 O O . MET B 1 1 ? 0.154 8.062 -9.812 1 87.25 1 MET B O 1
ATOM 2155 N N . ILE B 1 2 ? 1.676 7.602 -8.258 1 96.88 2 ILE B N 1
ATOM 2156 C CA . ILE B 1 2 ? 0.712 7.316 -7.199 1 96.88 2 ILE B CA 1
ATOM 2157 C C . ILE B 1 2 ? 0.123 8.625 -6.672 1 96.88 2 ILE B C 1
ATOM 2159 O O . ILE B 1 2 ? 0.856 9.578 -6.398 1 96.88 2 ILE B O 1
ATOM 2163 N N . ASN B 1 3 ? -1.2 8.727 -6.625 1 96.81 3 ASN B N 1
ATOM 2164 C CA . ASN B 1 3 ? -1.924 9.875 -6.09 1 96.81 3 ASN B CA 1
ATOM 2165 C C . ASN B 1 3 ? -3.057 9.445 -5.164 1 96.81 3 ASN B C 1
ATOM 2167 O O . ASN B 1 3 ? -3.146 8.273 -4.789 1 96.81 3 ASN B O 1
ATOM 2171 N N . GLY B 1 4 ? -3.873 10.359 -4.789 1 96.19 4 GLY B N 1
ATOM 2172 C CA . GLY B 1 4 ? -4.895 10.102 -3.785 1 96.19 4 GLY B CA 1
ATOM 2173 C C . GLY B 1 4 ? -5.984 9.164 -4.273 1 96.19 4 GLY B C 1
ATOM 2174 O O . GLY B 1 4 ? -6.715 8.586 -3.467 1 96.19 4 GLY B O 1
ATOM 2175 N N . SER B 1 5 ? -6.113 8.977 -5.562 1 97.12 5 SER B N 1
ATOM 2176 C CA . SER B 1 5 ? -7.18 8.156 -6.125 1 97.12 5 SER B CA 1
ATOM 2177 C C . SER B 1 5 ? -6.676 6.766 -6.484 1 97.12 5 SER B C 1
ATOM 2179 O O . SER B 1 5 ? -7.457 5.898 -6.879 1 97.12 5 SER B O 1
ATOM 2181 N N . THR B 1 6 ? -5.375 6.562 -6.375 1 98.56 6 THR B N 1
ATOM 2182 C CA . THR B 1 6 ? -4.766 5.316 -6.824 1 98.56 6 THR B CA 1
ATOM 2183 C C . THR B 1 6 ? -5.336 4.125 -6.062 1 98.56 6 THR B C 1
ATOM 2185 O O . THR B 1 6 ? -5.461 4.168 -4.836 1 98.56 6 THR B O 1
ATOM 2188 N N . LYS B 1 7 ? -5.781 3.098 -6.789 1 98.69 7 LYS B N 1
ATOM 2189 C CA . LYS B 1 7 ? -6.246 1.849 -6.191 1 98.69 7 LYS B CA 1
ATOM 2190 C C . LYS B 1 7 ? -5.074 0.932 -5.855 1 98.69 7 LYS B C 1
ATOM 2192 O O . LYS B 1 7 ? -4.129 0.809 -6.641 1 98.69 7 LYS B O 1
ATOM 2197 N N . ILE B 1 8 ? -5.102 0.237 -4.652 1 98.88 8 ILE B N 1
ATOM 2198 C CA . ILE B 1 8 ? -3.957 -0.537 -4.184 1 98.88 8 ILE B CA 1
ATOM 2199 C C . ILE B 1 8 ? -4.262 -2.029 -4.293 1 98.88 8 ILE B C 1
ATOM 2201 O O . ILE B 1 8 ? -5.324 -2.484 -3.863 1 98.88 8 ILE B O 1
ATOM 2205 N N . VAL B 1 9 ? -3.43 -2.744 -4.922 1 98.88 9 VAL B N 1
ATOM 2206 C CA . VAL B 1 9 ? -3.332 -4.195 -4.844 1 98.88 9 VAL B CA 1
ATOM 2207 C C . VAL B 1 9 ? -1.938 -4.594 -4.359 1 98.88 9 VAL B C 1
ATOM 2209 O O . VAL B 1 9 ? -1.048 -3.75 -4.25 1 98.88 9 VAL B O 1
ATOM 2212 N N . GLY B 1 10 ? -1.805 -5.887 -4.016 1 98.62 10 GLY B N 1
ATOM 2213 C CA . GLY B 1 10 ? -0.487 -6.211 -3.492 1 98.62 10 GLY B CA 1
ATOM 2214 C C . GLY B 1 10 ? -0.246 -7.703 -3.357 1 98.62 10 GLY B C 1
ATOM 2215 O O . GLY B 1 10 ? -1.006 -8.508 -3.898 1 98.62 10 GLY B O 1
ATOM 2216 N N . LEU B 1 11 ? 0.892 -8.016 -2.82 1 98.62 11 LEU B N 1
ATOM 2217 C CA . LEU B 1 11 ? 1.355 -9.367 -2.533 1 98.62 11 LEU B CA 1
ATOM 2218 C C . LEU B 1 11 ? 1.539 -9.57 -1.032 1 98.62 11 LEU B C 1
ATOM 2220 O O . LEU B 1 11 ? 2.158 -8.742 -0.36 1 98.62 11 LEU B O 1
ATOM 2224 N N . ILE B 1 12 ? 0.94 -10.625 -0.506 1 98.62 12 ILE B N 1
ATOM 2225 C CA . ILE B 1 12 ? 1.266 -11 0.865 1 98.62 12 ILE B CA 1
ATOM 2226 C C . ILE B 1 12 ? 2.029 -12.328 0.869 1 98.62 12 ILE B C 1
ATOM 2228 O O . ILE B 1 12 ? 1.772 -13.203 0.038 1 98.62 12 ILE B O 1
ATOM 2232 N N . GLY B 1 13 ? 2.914 -12.5 1.69 1 97.56 13 GLY B N 1
ATOM 2233 C CA . GLY B 1 13 ? 3.762 -13.648 1.94 1 97.56 13 GLY B CA 1
ATOM 2234 C C . GLY B 1 13 ? 4.73 -13.445 3.09 1 97.56 13 GLY B C 1
ATOM 2235 O O . GLY B 1 13 ? 4.707 -12.398 3.748 1 97.56 13 GLY B O 1
ATOM 2236 N N . HIS B 1 14 ? 5.508 -14.391 3.363 1 96.62 14 HIS B N 1
ATOM 2237 C CA . HIS B 1 14 ? 6.523 -14.312 4.406 1 96.62 14 HIS B CA 1
ATOM 2238 C C . HIS B 1 14 ? 7.684 -15.258 4.121 1 96.62 14 HIS B C 1
ATOM 2240 O O . HIS B 1 14 ? 7.574 -16.469 4.355 1 96.62 14 HIS B O 1
ATOM 2246 N N . PRO B 1 15 ? 8.883 -14.82 3.539 1 95.31 15 PRO B N 1
ATOM 2247 C CA . PRO B 1 15 ? 9.148 -13.422 3.178 1 95.31 15 PRO B CA 1
ATOM 2248 C C . PRO B 1 15 ? 8.656 -13.07 1.775 1 95.31 15 PRO B C 1
ATOM 2250 O O . PRO B 1 15 ? 8.18 -13.945 1.048 1 95.31 15 PRO B O 1
ATOM 2253 N N . VAL B 1 16 ? 8.656 -11.789 1.4 1 96.25 16 VAL B N 1
ATOM 2254 C CA . VAL B 1 16 ? 8.195 -11.383 0.074 1 96.25 16 VAL B CA 1
ATOM 2255 C C . VAL B 1 16 ? 9.281 -10.57 -0.624 1 96.25 16 VAL B C 1
ATOM 2257 O O . VAL B 1 16 ? 9.086 -10.086 -1.742 1 96.25 16 VAL B O 1
ATOM 2260 N N . GLU B 1 17 ? 10.438 -10.391 -0.04 1 94.19 17 GLU B N 1
ATOM 2261 C CA . GLU B 1 17 ? 11.484 -9.492 -0.51 1 94.19 17 GLU B CA 1
ATOM 2262 C C . GLU B 1 17 ? 11.984 -9.906 -1.892 1 94.19 17 GLU B C 1
ATOM 2264 O O . GLU B 1 17 ? 12.422 -9.062 -2.676 1 94.19 17 GLU B O 1
ATOM 2269 N N . HIS B 1 18 ? 11.914 -11.102 -2.215 1 89.31 18 HIS B N 1
ATOM 2270 C CA . HIS B 1 18 ? 12.5 -11.625 -3.445 1 89.31 18 HIS B CA 1
ATOM 2271 C C . HIS B 1 18 ? 11.445 -11.773 -4.535 1 89.31 18 HIS B C 1
ATOM 2273 O O . HIS B 1 18 ? 11.711 -12.359 -5.59 1 89.31 18 HIS B O 1
ATOM 2279 N N . SER B 1 19 ? 10.32 -11.258 -4.297 1 92.81 19 SER B N 1
ATOM 2280 C CA . SER B 1 19 ? 9.258 -11.375 -5.293 1 92.81 19 SER B CA 1
ATOM 2281 C C . SER B 1 19 ? 9.539 -10.508 -6.512 1 92.81 19 SER B C 1
ATOM 2283 O O . SER B 1 19 ? 10.023 -9.375 -6.379 1 92.81 19 SER B O 1
ATOM 2285 N N . PHE B 1 20 ? 9.164 -10.961 -7.672 1 93.81 20 PHE B N 1
ATOM 2286 C CA . PHE B 1 20 ? 9.367 -10.25 -8.922 1 93.81 20 PHE B CA 1
ATOM 2287 C C . PHE B 1 20 ? 8.047 -9.703 -9.461 1 93.81 20 PHE B C 1
ATOM 2289 O O . PHE B 1 20 ? 8.008 -9.102 -10.539 1 93.81 20 PHE B O 1
ATOM 2296 N N . SER B 1 21 ? 7.004 -9.844 -8.75 1 96.38 21 SER B N 1
ATOM 2297 C CA . SER B 1 21 ? 5.656 -9.5 -9.203 1 96.38 21 SER B CA 1
ATOM 2298 C C . SER B 1 21 ? 5.449 -7.988 -9.219 1 96.38 21 SER B C 1
ATOM 2300 O O . SER B 1 21 ? 4.82 -7.453 -10.133 1 96.38 21 SER B O 1
ATOM 2302 N N . PRO B 1 22 ? 6.02 -7.266 -8.219 1 98 22 PRO B N 1
ATOM 2303 C CA . PRO B 1 22 ? 5.664 -5.848 -8.141 1 98 22 PRO B CA 1
ATOM 2304 C C . PRO B 1 22 ? 6.074 -5.066 -9.391 1 98 22 PRO B C 1
ATOM 2306 O O . PRO B 1 22 ? 5.25 -4.367 -9.984 1 98 22 PRO B O 1
ATOM 2309 N N . PRO B 1 23 ? 7.301 -5.227 -9.93 1 97.62 23 PRO B N 1
ATOM 2310 C CA . PRO B 1 23 ? 7.637 -4.484 -11.148 1 97.62 23 PRO B CA 1
ATOM 2311 C C . PRO B 1 23 ? 6.758 -4.867 -12.336 1 97.62 23 PRO B C 1
ATOM 2313 O O . PRO B 1 23 ? 6.348 -3.996 -13.109 1 97.62 23 PRO B O 1
ATOM 2316 N N . MET B 1 24 ? 6.457 -6.098 -12.438 1 97.44 24 MET B N 1
ATOM 2317 C CA . MET B 1 24 ? 5.66 -6.613 -13.547 1 97.44 24 MET B CA 1
ATOM 2318 C C . MET B 1 24 ? 4.262 -6.004 -13.547 1 97.44 24 MET B C 1
ATOM 2320 O O . MET B 1 24 ? 3.803 -5.496 -14.57 1 97.44 24 MET B O 1
ATOM 2324 N N . HIS B 1 25 ? 3.562 -6.039 -12.438 1 98.62 25 HIS B N 1
ATOM 2325 C CA . HIS B 1 25 ? 2.211 -5.504 -12.336 1 98.62 25 HIS B CA 1
ATOM 2326 C C . HIS B 1 25 ? 2.199 -3.99 -12.523 1 98.62 25 HIS B C 1
ATOM 2328 O O . HIS B 1 25 ? 1.33 -3.453 -13.211 1 98.62 25 HIS B O 1
ATOM 2334 N N . ASN B 1 26 ? 3.098 -3.271 -11.883 1 98.69 26 ASN B N 1
ATOM 2335 C CA . ASN B 1 26 ? 3.123 -1.815 -11.977 1 98.69 26 ASN B CA 1
ATOM 2336 C C . ASN B 1 26 ? 3.432 -1.353 -13.398 1 98.69 26 ASN B C 1
ATOM 2338 O O . ASN B 1 26 ? 2.904 -0.335 -13.852 1 98.69 26 ASN B O 1
ATOM 2342 N N . ALA B 1 27 ? 4.32 -2.102 -14.133 1 98.38 27 ALA B N 1
ATOM 2343 C CA . ALA B 1 27 ? 4.551 -1.805 -15.547 1 98.38 27 ALA B CA 1
ATOM 2344 C C . ALA B 1 27 ? 3.27 -1.96 -16.359 1 98.38 27 ALA B C 1
ATOM 2346 O O . ALA B 1 27 ? 3.006 -1.175 -17.266 1 98.38 27 ALA B O 1
ATOM 2347 N N . ALA B 1 28 ? 2.496 -2.988 -16.062 1 98.69 28 ALA B N 1
ATOM 2348 C CA . ALA B 1 28 ? 1.238 -3.23 -16.766 1 98.69 28 ALA B CA 1
ATOM 2349 C C . ALA B 1 28 ? 0.254 -2.088 -16.531 1 98.69 28 ALA B C 1
ATOM 2351 O O . ALA B 1 28 ? -0.392 -1.621 -17.484 1 98.69 28 ALA B O 1
ATOM 2352 N N . PHE B 1 29 ? 0.087 -1.637 -15.234 1 98.69 29 PHE B N 1
ATOM 2353 C CA . PHE B 1 29 ? -0.796 -0.518 -14.93 1 98.69 29 PHE B CA 1
ATOM 2354 C C . PHE B 1 29 ? -0.38 0.728 -15.703 1 98.69 29 PHE B C 1
ATOM 2356 O O . PHE B 1 29 ? -1.225 1.425 -16.266 1 98.69 29 PHE B O 1
ATOM 2363 N N . GLU B 1 30 ? 0.921 1.005 -15.656 1 98.19 30 GLU B N 1
ATOM 2364 C CA . GLU B 1 30 ? 1.445 2.166 -16.375 1 98.19 30 GLU B CA 1
ATOM 2365 C C . GLU B 1 30 ? 1.14 2.084 -17.859 1 98.19 30 GLU B C 1
ATOM 2367 O O . GLU B 1 30 ? 0.697 3.064 -18.469 1 98.19 30 GLU B O 1
ATOM 2372 N N . GLU B 1 31 ? 1.396 0.925 -18.453 1 98.44 31 GLU B N 1
ATOM 2373 C CA . GLU B 1 31 ? 1.184 0.706 -19.891 1 98.44 31 GLU B CA 1
ATOM 2374 C C . GLU B 1 31 ? -0.259 1.006 -20.281 1 98.44 31 GLU B C 1
ATOM 2376 O O . GLU B 1 31 ? -0.509 1.608 -21.328 1 98.44 31 GLU B O 1
ATOM 2381 N N . LEU B 1 32 ? -1.187 0.64 -19.484 1 98.56 32 LEU B N 1
ATOM 2382 C CA . LEU B 1 32 ? -2.598 0.741 -19.844 1 98.56 32 LEU B CA 1
ATOM 2383 C C . LEU B 1 32 ? -3.213 2.018 -19.281 1 98.56 32 LEU B C 1
ATOM 2385 O O . LEU B 1 32 ?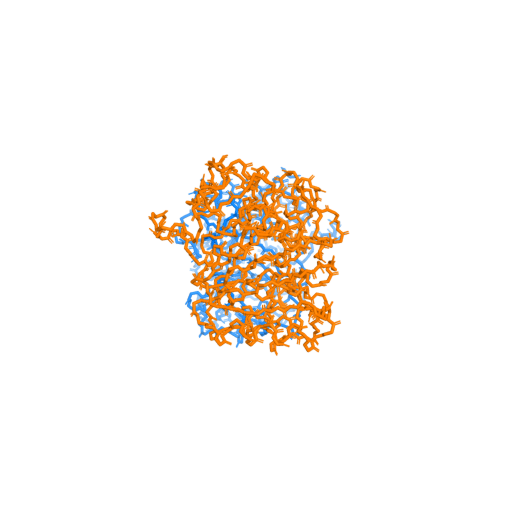 -4.402 2.277 -19.469 1 98.56 32 LEU B O 1
ATOM 2389 N N . GLY B 1 33 ? -2.471 2.836 -18.531 1 98.19 33 GLY B N 1
ATOM 2390 C CA . GLY B 1 33 ? -2.973 4.055 -17.922 1 98.19 33 GLY B CA 1
ATOM 2391 C C . GLY B 1 33 ? -3.969 3.799 -16.797 1 98.19 33 GLY B C 1
ATOM 2392 O O . GLY B 1 33 ? -4.902 4.578 -16.609 1 98.19 33 GLY B O 1
ATOM 2393 N N . LEU B 1 34 ? -3.852 2.646 -16.156 1 98.5 34 LEU B N 1
ATOM 2394 C CA . LEU B 1 34 ? -4.73 2.32 -15.039 1 98.5 34 LEU B CA 1
ATOM 2395 C C . LEU B 1 34 ? -4.184 2.885 -13.734 1 98.5 34 LEU B C 1
ATOM 2397 O O . LEU B 1 34 ? -3.002 2.711 -13.422 1 98.5 34 LEU B O 1
ATOM 2401 N N . ASP B 1 35 ? -5.008 3.574 -12.938 1 98.44 35 ASP B N 1
ATOM 2402 C CA . ASP B 1 35 ? -4.594 4.188 -11.68 1 98.44 35 ASP B CA 1
ATOM 2403 C C . ASP B 1 35 ? -4.559 3.162 -10.547 1 98.44 35 ASP B C 1
ATOM 2405 O O . ASP B 1 35 ? -5.395 3.199 -9.641 1 98.44 35 ASP B O 1
ATOM 2409 N N . TYR B 1 36 ? -3.59 2.262 -10.602 1 98.69 36 TYR B N 1
ATOM 2410 C CA . TYR B 1 36 ? -3.334 1.198 -9.641 1 98.69 36 TYR B CA 1
ATOM 2411 C C . TYR B 1 36 ? -1.877 1.205 -9.195 1 98.69 36 TYR B C 1
ATOM 2413 O O . TYR B 1 36 ? -1.008 1.726 -9.898 1 98.69 36 TYR B O 1
ATOM 2421 N N . ALA B 1 37 ? -1.637 0.711 -8.055 1 98.81 37 ALA B N 1
ATOM 2422 C CA . ALA B 1 37 ? -0.287 0.378 -7.609 1 98.81 37 ALA B CA 1
ATOM 2423 C C . ALA B 1 37 ? -0.25 -0.998 -6.949 1 98.81 37 ALA B C 1
ATOM 2425 O O . ALA B 1 37 ? -1.164 -1.362 -6.207 1 98.81 37 ALA B O 1
ATOM 2426 N N . TYR B 1 38 ? 0.743 -1.778 -7.289 1 98.88 38 TYR B N 1
ATOM 2427 C CA . TYR B 1 38 ? 1.016 -3.088 -6.707 1 98.88 38 TYR B CA 1
ATOM 2428 C C . TYR B 1 38 ? 2.168 -3.016 -5.711 1 98.88 38 TYR B C 1
ATOM 2430 O O . TYR B 1 38 ? 3.295 -2.674 -6.082 1 98.88 38 TYR B O 1
ATOM 2438 N N . VAL B 1 39 ? 1.85 -3.379 -4.418 1 98.81 39 VAL B N 1
ATOM 2439 C CA . VAL B 1 39 ? 2.867 -3.201 -3.389 1 98.81 39 VAL B CA 1
ATOM 2440 C C . VAL B 1 39 ? 3.01 -4.484 -2.572 1 98.81 39 VAL B C 1
ATOM 2442 O O . VAL B 1 39 ? 2.084 -5.297 -2.52 1 98.81 39 VAL B O 1
ATOM 2445 N N . PRO B 1 40 ? 4.203 -4.734 -1.962 1 98.69 40 PRO B N 1
ATOM 2446 C CA . PRO B 1 40 ? 4.43 -5.934 -1.152 1 98.69 40 PRO B CA 1
ATOM 2447 C C . PRO B 1 40 ? 4.051 -5.738 0.314 1 98.69 40 PRO B C 1
ATOM 2449 O O . PRO B 1 40 ? 4.246 -4.652 0.866 1 98.69 40 PRO B O 1
ATOM 2452 N N . PHE B 1 41 ? 3.506 -6.734 0.94 1 98.81 41 PHE B N 1
ATOM 2453 C CA . PHE B 1 41 ? 3.238 -6.789 2.373 1 98.81 41 PHE B CA 1
ATOM 2454 C C . PHE B 1 41 ? 3.809 -8.062 2.982 1 98.81 41 PHE B C 1
ATOM 2456 O O . PHE B 1 41 ? 3.346 -9.164 2.676 1 98.81 41 PHE B O 1
ATOM 2463 N N . ASN B 1 42 ? 4.836 -7.961 3.832 1 98.62 42 ASN B N 1
ATOM 2464 C CA . ASN B 1 42 ? 5.402 -9.102 4.543 1 98.62 42 ASN B CA 1
ATOM 2465 C C . ASN B 1 42 ? 4.582 -9.453 5.781 1 98.62 42 ASN B C 1
ATOM 2467 O O . ASN B 1 42 ? 4.695 -8.797 6.812 1 98.62 42 ASN B O 1
ATOM 2471 N N . VAL B 1 43 ? 3.779 -10.516 5.746 1 98.69 43 VAL B N 1
ATOM 2472 C CA . VAL B 1 43 ? 2.809 -10.852 6.785 1 98.69 43 VAL B CA 1
ATOM 2473 C C . VAL B 1 43 ? 3.234 -12.141 7.496 1 98.69 43 VAL B C 1
ATOM 2475 O O . VAL B 1 43 ? 3.312 -13.203 6.875 1 98.69 43 VAL B O 1
ATOM 2478 N N . CYS B 1 44 ? 3.479 -12.078 8.758 1 98.25 44 CYS B N 1
ATOM 2479 C CA . CYS B 1 44 ? 3.727 -13.273 9.555 1 98.25 44 CYS B CA 1
ATOM 2480 C C . CYS B 1 44 ? 2.48 -14.148 9.633 1 98.25 44 CYS B C 1
ATOM 2482 O O . CYS B 1 44 ? 1.362 -13.641 9.711 1 98.25 44 CYS B O 1
ATOM 2484 N N . PRO B 1 45 ? 2.676 -15.477 9.648 1 97.62 45 PRO B N 1
ATOM 2485 C CA . PRO B 1 45 ? 1.528 -16.391 9.672 1 97.62 45 PRO B CA 1
ATOM 2486 C C . PRO B 1 45 ? 0.555 -16.078 10.812 1 97.62 45 PRO B C 1
ATOM 2488 O O . PRO B 1 45 ? -0.662 -16.156 10.625 1 97.62 45 PRO B O 1
ATOM 2491 N N . GLU B 1 46 ? 1.023 -15.68 11.984 1 98.25 46 GLU B N 1
ATOM 2492 C CA . GLU B 1 46 ? 0.187 -15.422 13.148 1 98.25 46 GLU B CA 1
ATOM 2493 C C . GLU B 1 46 ? -0.708 -14.211 12.938 1 98.25 46 GLU B C 1
ATOM 2495 O O . GLU B 1 46 ? -1.703 -14.031 13.641 1 98.25 46 GLU B O 1
ATOM 2500 N N . ASN B 1 47 ? -0.391 -13.391 11.953 1 98.56 47 ASN B N 1
ATOM 2501 C CA . ASN B 1 47 ? -1.11 -12.141 11.734 1 98.56 47 ASN B CA 1
ATOM 2502 C C . ASN B 1 47 ? -2.025 -12.227 10.516 1 98.56 47 ASN B C 1
ATOM 2504 O O . ASN B 1 47 ? -2.646 -11.234 10.133 1 98.56 47 ASN B O 1
ATOM 2508 N N . LEU B 1 48 ? -2.16 -13.398 9.922 1 98.69 48 LEU B N 1
ATOM 2509 C CA . LEU B 1 48 ? -2.836 -13.539 8.641 1 98.69 48 LEU B CA 1
ATOM 2510 C C . LEU B 1 48 ? -4.285 -13.07 8.734 1 98.69 48 LEU B C 1
ATOM 2512 O O . LEU B 1 48 ? -4.754 -12.305 7.887 1 98.69 48 LEU B O 1
ATOM 2516 N N . LYS B 1 49 ? -5.012 -13.5 9.75 1 98.56 49 LYS B N 1
ATOM 2517 C CA . LYS B 1 49 ? -6.41 -13.109 9.906 1 98.56 49 LYS B CA 1
ATOM 2518 C C . LYS B 1 49 ? -6.559 -11.586 9.945 1 98.56 49 LYS B C 1
ATOM 2520 O O . LYS B 1 49 ? -7.328 -11.016 9.172 1 98.56 49 LYS B O 1
ATOM 2525 N N . SER B 1 50 ? -5.781 -10.984 10.828 1 98.69 50 SER B N 1
ATOM 2526 C CA . SER B 1 50 ? -5.824 -9.531 10.984 1 98.69 50 SER B CA 1
ATOM 2527 C C . SER B 1 50 ? -5.418 -8.828 9.695 1 98.69 50 SER B C 1
ATOM 2529 O O . SER B 1 50 ? -5.98 -7.789 9.352 1 98.69 50 SER B O 1
ATOM 2531 N N . ALA B 1 51 ? -4.441 -9.367 8.969 1 98.88 51 ALA B N 1
ATOM 2532 C CA . ALA B 1 51 ? -3.979 -8.789 7.707 1 98.88 51 ALA B CA 1
ATOM 2533 C C . ALA B 1 51 ? -5.086 -8.805 6.656 1 98.88 51 ALA B C 1
ATOM 2535 O O . ALA B 1 51 ? -5.309 -7.809 5.961 1 98.88 51 ALA B O 1
ATOM 2536 N N . ILE B 1 52 ? -5.789 -9.922 6.559 1 98.88 52 ILE B N 1
ATOM 2537 C CA . ILE B 1 52 ? -6.824 -10.078 5.539 1 98.88 52 ILE B CA 1
ATOM 2538 C C . ILE B 1 52 ? -8.008 -9.172 5.867 1 98.88 52 ILE B C 1
ATOM 2540 O O . ILE B 1 52 ? -8.5 -8.445 5 1 98.88 52 ILE B O 1
ATOM 2544 N N . LEU B 1 53 ? -8.461 -9.195 7.074 1 98.44 53 LEU B N 1
ATOM 2545 C CA . LEU B 1 53 ? -9.578 -8.344 7.465 1 98.44 53 LEU B CA 1
ATOM 2546 C C . LEU B 1 53 ? -9.188 -6.867 7.379 1 98.44 53 LEU B C 1
ATOM 2548 O O . LEU B 1 53 ? -9.992 -6.031 6.961 1 98.44 53 LEU B O 1
ATOM 2552 N N . GLY B 1 54 ? -7.969 -6.559 7.789 1 98.75 54 GLY B N 1
ATOM 2553 C CA . GLY B 1 54 ? -7.461 -5.199 7.699 1 98.75 54 GLY B CA 1
ATOM 2554 C C . GLY B 1 54 ? -7.348 -4.699 6.273 1 98.75 54 GLY B C 1
ATOM 2555 O O . GLY B 1 54 ? -7.586 -3.52 6.004 1 98.75 54 GLY B O 1
ATOM 2556 N N . ALA B 1 55 ? -6.949 -5.621 5.352 1 98.88 55 ALA B N 1
ATOM 2557 C CA . ALA B 1 55 ? -6.836 -5.242 3.947 1 98.88 55 ALA B CA 1
ATOM 2558 C C . ALA B 1 55 ? -8.18 -4.762 3.398 1 98.88 55 ALA B C 1
ATOM 2560 O O . ALA B 1 55 ? -8.234 -3.77 2.67 1 98.88 55 ALA B O 1
ATOM 2561 N N . LYS B 1 56 ? -9.195 -5.477 3.736 1 98.44 56 LYS B N 1
ATOM 2562 C CA . LYS B 1 56 ? -10.539 -5.059 3.342 1 98.44 56 LYS B CA 1
ATOM 2563 C C . LYS B 1 56 ? -10.891 -3.697 3.932 1 98.44 56 LYS B C 1
ATOM 2565 O O . LYS B 1 56 ? -11.414 -2.826 3.232 1 98.44 56 LYS B O 1
ATOM 2570 N N . SER B 1 57 ? -10.594 -3.461 5.184 1 98.62 57 SER B N 1
ATOM 2571 C CA . SER B 1 57 ? -10.867 -2.209 5.883 1 98.62 57 SER B CA 1
ATOM 2572 C C . SER B 1 57 ? -10.07 -1.057 5.289 1 98.62 57 SER B C 1
ATOM 2574 O O . SER B 1 57 ? -10.531 0.086 5.273 1 98.62 57 SER B O 1
ATOM 2576 N N . LEU B 1 58 ? -8.875 -1.351 4.797 1 98.81 58 LEU B N 1
ATOM 2577 C CA . LEU B 1 58 ? -8.016 -0.356 4.172 1 98.81 58 LEU B CA 1
ATOM 2578 C C . LEU B 1 58 ? -8.438 -0.087 2.734 1 98.81 58 LEU B C 1
ATOM 2580 O O . LEU B 1 58 ? -7.832 0.735 2.045 1 98.81 58 LEU B O 1
ATOM 2584 N N . ASN B 1 59 ? -9.438 -0.777 2.293 1 98.56 59 ASN B N 1
ATOM 2585 C CA . ASN B 1 59 ? -9.992 -0.644 0.949 1 98.56 59 ASN B CA 1
ATOM 2586 C C . ASN B 1 59 ? -8.984 -1.082 -0.115 1 98.56 59 ASN B C 1
ATOM 2588 O O . ASN B 1 59 ? -8.914 -0.487 -1.191 1 98.56 59 ASN B O 1
ATOM 2592 N N . ILE B 1 60 ? -8.086 -2.018 0.259 1 98.88 60 ILE B N 1
ATOM 2593 C CA . ILE B 1 60 ? -7.246 -2.684 -0.729 1 98.88 60 ILE B CA 1
ATOM 2594 C C . ILE B 1 60 ? -8.117 -3.52 -1.667 1 98.88 60 ILE B C 1
ATOM 2596 O O . ILE B 1 60 ? -9.086 -4.145 -1.233 1 98.88 60 ILE B O 1
ATOM 2600 N N . LYS B 1 61 ? -7.742 -3.562 -2.967 1 98.88 61 LYS B N 1
ATOM 2601 C CA . LYS B 1 61 ? -8.641 -4.141 -3.963 1 98.88 61 LYS B CA 1
ATOM 2602 C C . LYS B 1 61 ? -8.352 -5.625 -4.168 1 98.88 61 LYS B C 1
ATOM 2604 O O . LYS B 1 61 ? -9.25 -6.391 -4.535 1 98.88 61 LYS B O 1
ATOM 2609 N N . GLY B 1 62 ? -7.129 -6.016 -3.938 1 98.88 62 GLY B N 1
ATOM 2610 C CA . GLY B 1 62 ? -6.793 -7.418 -4.152 1 98.88 62 GLY B CA 1
ATOM 2611 C C . GLY B 1 62 ? -5.398 -7.777 -3.682 1 98.88 62 GLY B C 1
ATOM 2612 O O . GLY B 1 62 ? -4.551 -6.898 -3.504 1 98.88 62 GLY B O 1
ATOM 2613 N N . PHE B 1 63 ? -5.16 -9.062 -3.5 1 98.88 63 PHE B N 1
ATOM 2614 C CA . PHE B 1 63 ? -3.852 -9.586 -3.129 1 98.88 63 PHE B CA 1
ATOM 2615 C C . PHE B 1 63 ? -3.475 -10.773 -4.008 1 98.88 63 PHE B C 1
ATOM 2617 O O . PHE B 1 63 ? -4.324 -11.609 -4.328 1 98.88 63 PHE B O 1
ATOM 2624 N N . ASN B 1 64 ? -2.311 -10.844 -4.383 1 98.56 64 ASN B N 1
ATOM 2625 C CA . ASN B 1 64 ? -1.691 -12.156 -4.527 1 98.56 64 ASN B CA 1
ATOM 2626 C C . ASN B 1 64 ? -1.231 -12.711 -3.184 1 98.56 64 ASN B C 1
ATOM 2628 O O . ASN B 1 64 ? -0.846 -11.945 -2.293 1 98.56 64 ASN B O 1
ATOM 2632 N N . VAL B 1 65 ? -1.271 -14.008 -3.055 1 98.12 65 VAL B N 1
ATOM 2633 C CA . VAL B 1 65 ? -0.886 -14.695 -1.828 1 98.12 65 VAL B CA 1
ATOM 2634 C C . VAL B 1 65 ? 0.188 -15.734 -2.137 1 98.12 65 VAL B C 1
ATOM 2636 O O . VAL B 1 65 ? 0.027 -16.547 -3.047 1 98.12 65 VAL B O 1
ATOM 2639 N N . THR B 1 66 ? 1.307 -15.688 -1.491 1 95.19 66 THR B N 1
ATOM 2640 C CA . THR B 1 66 ? 2.369 -16.672 -1.667 1 95.19 66 THR B CA 1
ATOM 2641 C C . THR B 1 66 ? 2.701 -17.359 -0.343 1 95.19 66 THR B C 1
ATOM 2643 O O . THR B 1 66 ? 1.943 -17.25 0.624 1 95.19 66 THR B O 1
ATOM 2646 N N . ILE B 1 67 ? 3.717 -18.188 -0.368 1 91.62 67 ILE B N 1
ATOM 2647 C CA . ILE B 1 67 ? 4.102 -18.938 0.819 1 91.62 67 ILE B CA 1
ATOM 2648 C C . ILE B 1 67 ? 4.305 -17.984 1.994 1 91.62 67 ILE B C 1
ATOM 2650 O O . ILE B 1 67 ? 4.891 -16.906 1.836 1 91.62 67 ILE B O 1
ATOM 2654 N N . PRO B 1 68 ? 3.781 -18.5 3.145 1 94.5 68 PRO B N 1
ATOM 2655 C CA . PRO B 1 68 ? 3.139 -19.781 3.457 1 94.5 68 PRO B CA 1
ATOM 2656 C C . PRO B 1 68 ? 1.619 -19.672 3.564 1 94.5 68 PRO B C 1
ATOM 2658 O O . PRO B 1 68 ? 0.972 -20.531 4.148 1 94.5 68 PRO B O 1
ATOM 2661 N N . HIS B 1 69 ? 0.997 -18.641 3.041 1 97.38 69 HIS B N 1
ATOM 2662 C CA . HIS B 1 69 ? -0.348 -18.25 3.449 1 97.38 69 HIS B CA 1
ATOM 2663 C C . HIS B 1 69 ? -1.4 -18.859 2.529 1 97.38 69 HIS B C 1
ATOM 2665 O O . HIS B 1 69 ? -2.6 -18.75 2.795 1 97.38 69 HIS B O 1
ATOM 2671 N N . LYS B 1 70 ? -1.087 -19.594 1.447 1 95.44 70 LYS B N 1
ATOM 2672 C CA . LYS B 1 70 ? -2.002 -19.938 0.36 1 95.44 70 LYS B CA 1
ATOM 2673 C C . LYS B 1 70 ? -3.135 -20.828 0.85 1 95.44 70 LYS B C 1
ATOM 2675 O O . LYS B 1 70 ? -4.242 -20.797 0.31 1 95.44 70 LYS B O 1
ATOM 2680 N N . ILE B 1 71 ? -2.859 -21.594 1.859 1 94.94 71 ILE B N 1
ATOM 2681 C CA . ILE B 1 71 ? -3.877 -22.516 2.357 1 94.94 71 ILE B CA 1
ATOM 2682 C C . ILE B 1 71 ? -4.699 -21.828 3.447 1 94.94 71 ILE B C 1
ATOM 2684 O O . ILE B 1 71 ? -5.918 -21.688 3.322 1 94.94 71 ILE B O 1
ATOM 2688 N N . ASN B 1 72 ? -4.074 -21.281 4.5 1 97 72 ASN B N 1
ATOM 2689 C CA . ASN B 1 72 ? -4.738 -20.75 5.688 1 97 72 ASN B CA 1
ATOM 2690 C C . ASN B 1 72 ? -5.598 -19.531 5.352 1 97 72 ASN B C 1
ATOM 2692 O O . ASN B 1 72 ? -6.57 -19.234 6.051 1 97 72 ASN B O 1
ATOM 2696 N N . VAL B 1 73 ? -5.316 -18.875 4.266 1 98.44 73 VAL B N 1
ATOM 2697 C CA . VAL B 1 73 ? -6.035 -17.656 3.926 1 98.44 73 VAL B CA 1
ATOM 2698 C C . VAL B 1 73 ? -7.488 -17.984 3.584 1 98.44 73 VAL B C 1
ATOM 2700 O O . VAL B 1 73 ? -8.375 -17.141 3.717 1 98.44 73 VAL B O 1
ATOM 2703 N N . MET B 1 74 ? -7.715 -19.188 3.176 1 98.19 74 MET B N 1
ATOM 2704 C CA . MET B 1 74 ? -9.047 -19.625 2.771 1 98.19 74 MET B CA 1
ATOM 2705 C C . MET B 1 74 ? -10.039 -19.469 3.918 1 98.19 74 MET B C 1
ATOM 2707 O O . MET B 1 74 ? -11.227 -19.219 3.688 1 98.19 74 MET B O 1
ATOM 2711 N N . LYS B 1 75 ? -9.578 -19.578 5.133 1 98.12 75 LYS B N 1
ATOM 2712 C CA . LYS B 1 75 ? -10.414 -19.516 6.328 1 98.12 75 LYS B CA 1
ATOM 2713 C C . LYS B 1 75 ? -11.023 -18.125 6.504 1 98.12 75 LYS B C 1
ATOM 2715 O O . LYS B 1 75 ? -11.984 -17.953 7.25 1 98.12 75 LYS B O 1
ATOM 2720 N N . TYR B 1 76 ? -10.484 -17.172 5.836 1 98.38 76 TYR B N 1
ATOM 2721 C CA . TYR B 1 76 ? -10.875 -15.789 6.121 1 98.38 76 TYR B CA 1
ATOM 2722 C C . TYR B 1 76 ? -11.562 -15.156 4.922 1 98.38 76 TYR B C 1
ATOM 2724 O O . TYR B 1 76 ? -11.695 -13.93 4.848 1 98.38 76 TYR B O 1
ATOM 2732 N N . LEU B 1 77 ? -11.906 -15.93 3.926 1 98.62 77 LEU B N 1
ATOM 2733 C CA . LEU B 1 77 ? -12.594 -15.461 2.73 1 98.62 77 LEU B CA 1
ATOM 2734 C C . LEU B 1 77 ? -14.062 -15.875 2.75 1 98.62 77 LEU B C 1
ATOM 2736 O O . LEU B 1 77 ? -14.414 -16.891 3.357 1 98.62 77 LEU B O 1
ATOM 2740 N N . ASP B 1 78 ? -14.898 -15.062 2.111 1 98.38 78 ASP B N 1
ATOM 2741 C CA . ASP B 1 78 ? -16.328 -15.344 2.062 1 98.38 78 ASP B CA 1
ATOM 2742 C C . ASP B 1 78 ? -16.656 -16.359 0.969 1 98.38 78 ASP B C 1
AT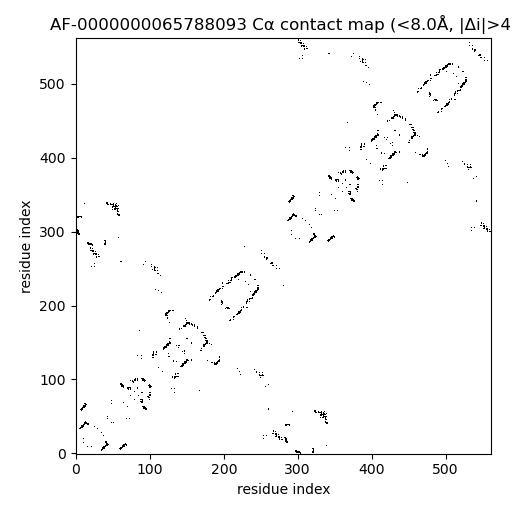OM 2744 O O . ASP B 1 78 ? -17.578 -17.156 1.111 1 98.38 78 ASP B O 1
ATOM 2748 N N . LYS B 1 79 ? -15.945 -16.25 -0.207 1 98.5 79 LYS B N 1
ATOM 2749 C CA . LYS B 1 79 ? -16.188 -17.094 -1.371 1 98.5 79 LYS B CA 1
ATOM 2750 C C . LYS B 1 79 ? -14.883 -17.656 -1.927 1 98.5 79 LYS B C 1
ATOM 2752 O O . LYS B 1 79 ? -13.828 -17.047 -1.772 1 98.5 79 LYS B O 1
ATOM 2757 N N . LEU B 1 80 ? -14.969 -18.797 -2.463 1 98.25 80 LEU B N 1
ATOM 2758 C CA . LEU B 1 80 ? -13.859 -19.438 -3.178 1 98.25 80 LEU B CA 1
ATOM 2759 C C . LEU B 1 80 ? -14.273 -19.812 -4.594 1 98.25 80 LEU B C 1
ATOM 2761 O O . LEU B 1 80 ? -15.383 -20.297 -4.809 1 98.25 80 LEU B O 1
ATOM 2765 N N . ASP B 1 81 ? -13.469 -19.484 -5.5 1 97.62 81 ASP B N 1
ATOM 2766 C CA . ASP B 1 81 ? -13.664 -20.062 -6.824 1 97.62 81 ASP B CA 1
ATOM 2767 C C . ASP B 1 81 ? -13.75 -21.578 -6.75 1 97.62 81 ASP B C 1
ATOM 2769 O O . ASP B 1 81 ? -13 -22.219 -6.004 1 97.62 81 ASP B O 1
ATOM 2773 N N . PRO B 1 82 ? -14.648 -22.156 -7.527 1 96 82 PRO B N 1
ATOM 2774 C CA . PRO B 1 82 ? -14.844 -23.609 -7.422 1 96 82 PRO B CA 1
ATOM 2775 C C . PRO B 1 82 ? -13.547 -24.391 -7.594 1 96 82 PRO B C 1
ATOM 2777 O O . PRO B 1 82 ? -13.281 -25.344 -6.84 1 96 82 PRO B O 1
ATOM 2780 N N . ILE B 1 83 ? -12.734 -24.062 -8.516 1 95.31 83 ILE B N 1
ATOM 2781 C CA . ILE B 1 83 ? -11.508 -24.812 -8.75 1 95.31 83 ILE B CA 1
ATOM 2782 C C . ILE B 1 83 ? -10.523 -24.547 -7.617 1 95.31 83 ILE B C 1
ATOM 2784 O O . ILE B 1 83 ? -9.766 -25.438 -7.223 1 95.31 83 ILE B O 1
ATOM 2788 N N . ALA B 1 84 ? -10.461 -23.328 -7.121 1 96.75 84 ALA B N 1
ATOM 2789 C CA . ALA B 1 84 ? -9.609 -23.031 -5.977 1 96.75 84 ALA B CA 1
ATOM 2790 C C . ALA B 1 84 ? -10 -23.859 -4.762 1 96.75 84 ALA B C 1
ATOM 2792 O O . ALA B 1 84 ? -9.141 -24.312 -4 1 96.75 84 ALA B O 1
ATOM 2793 N N . LYS B 1 85 ? -11.281 -24.031 -4.637 1 96.38 85 LYS B N 1
ATOM 2794 C CA . LYS B 1 85 ? -11.781 -24.859 -3.547 1 96.38 85 LYS B CA 1
ATOM 2795 C C . LYS B 1 85 ? -11.289 -26.297 -3.678 1 96.38 85 LYS B C 1
ATOM 2797 O O . LYS B 1 85 ? -10.852 -26.906 -2.693 1 96.38 85 LYS B O 1
ATOM 2802 N N . LEU B 1 86 ? -11.352 -26.828 -4.844 1 94.88 86 LEU B N 1
ATOM 2803 C CA . LEU B 1 86 ? -10.883 -28.188 -5.098 1 94.88 86 LEU B CA 1
ATOM 2804 C C . LEU B 1 86 ? -9.383 -28.297 -4.848 1 94.88 86 LEU B C 1
ATOM 2806 O O . LEU B 1 86 ? -8.914 -29.297 -4.285 1 94.88 86 LEU B O 1
ATOM 2810 N N . ILE B 1 87 ? -8.688 -27.297 -5.234 1 95.12 87 ILE B N 1
ATOM 2811 C CA . ILE B 1 87 ? -7.238 -27.25 -5.062 1 95.12 87 ILE B CA 1
ATOM 2812 C C . ILE B 1 87 ? -6.898 -27.172 -3.578 1 95.12 87 ILE B C 1
ATOM 2814 O O . ILE B 1 87 ? -5.93 -27.766 -3.119 1 95.12 87 ILE B O 1
ATOM 2818 N N . GLY B 1 88 ? -7.668 -26.422 -2.832 1 95.44 88 GLY B N 1
ATOM 2819 C CA . GLY B 1 88 ? -7.414 -26.203 -1.416 1 95.44 88 GLY B CA 1
ATOM 2820 C C . GLY B 1 88 ? -6.367 -25.141 -1.147 1 95.44 88 GLY B C 1
ATOM 2821 O O . GLY B 1 88 ? -5.656 -25.203 -0.143 1 95.44 88 GLY B O 1
ATOM 2822 N N . ALA B 1 89 ? -6.176 -24.25 -2.086 1 95.44 89 ALA B N 1
ATOM 2823 C CA . ALA B 1 89 ? -5.223 -23.141 -1.947 1 95.44 89 ALA B CA 1
ATOM 2824 C C . ALA B 1 89 ? -5.668 -21.922 -2.758 1 95.44 89 ALA B C 1
ATOM 2826 O O . ALA B 1 89 ? -6.242 -22.078 -3.838 1 95.44 89 ALA B O 1
ATOM 2827 N N . VAL B 1 90 ? -5.391 -20.766 -2.254 1 97.69 90 VAL B N 1
ATOM 2828 C CA . VAL B 1 90 ? -5.719 -19.5 -2.887 1 97.69 90 VAL B CA 1
ATOM 2829 C C . VAL B 1 90 ? -4.453 -18.656 -3.062 1 97.69 90 VAL B C 1
ATOM 2831 O O . VAL B 1 90 ? -3.682 -18.484 -2.115 1 97.69 90 VAL B O 1
ATOM 2834 N N . ASN B 1 91 ? -4.219 -18.172 -4.305 1 97.69 91 ASN B N 1
ATOM 2835 C CA . ASN B 1 91 ? -3.072 -17.297 -4.508 1 97.69 91 ASN B CA 1
ATOM 2836 C C . ASN B 1 91 ? -3.506 -15.922 -4.996 1 97.69 91 ASN B C 1
ATOM 2838 O O . ASN B 1 91 ? -2.664 -15.062 -5.277 1 97.69 91 ASN B O 1
ATOM 2842 N N . THR B 1 92 ? -4.789 -15.703 -5.215 1 98.75 92 THR B N 1
ATOM 2843 C CA . THR B 1 92 ? -5.336 -14.422 -5.656 1 98.75 92 THR B CA 1
ATOM 2844 C C . THR B 1 92 ? -6.645 -14.117 -4.934 1 98.75 92 THR B C 1
ATOM 2846 O O . THR B 1 92 ? -7.527 -14.969 -4.852 1 98.75 92 THR B O 1
ATOM 2849 N N . ILE B 1 93 ? -6.734 -12.977 -4.387 1 98.94 93 ILE B N 1
ATOM 2850 C CA . ILE B 1 93 ? -7.938 -12.555 -3.68 1 98.94 93 ILE B CA 1
ATOM 2851 C C . ILE B 1 93 ? -8.516 -11.305 -4.348 1 98.94 93 ILE B C 1
ATOM 2853 O O . ILE B 1 93 ? -7.781 -10.383 -4.691 1 98.94 93 ILE B O 1
ATOM 2857 N N . ASP B 1 94 ? -9.758 -11.258 -4.641 1 98.81 94 ASP B N 1
ATOM 2858 C CA . ASP B 1 94 ? -10.555 -10.07 -4.965 1 98.81 94 ASP B CA 1
ATOM 2859 C C . ASP B 1 94 ? -11.352 -9.594 -3.756 1 98.81 94 ASP B C 1
ATOM 2861 O O . ASP B 1 94 ? -12.328 -10.234 -3.361 1 98.81 94 ASP B O 1
ATOM 2865 N N . PHE B 1 95 ? -11.023 -8.484 -3.188 1 98.69 95 PHE B N 1
ATOM 2866 C CA . PHE B 1 95 ? -11.641 -8.055 -1.939 1 98.69 95 PHE B CA 1
ATOM 2867 C C . PHE B 1 95 ? -13.039 -7.496 -2.193 1 98.69 95 PHE B C 1
ATOM 2869 O O . PHE B 1 95 ? -13.836 -7.352 -1.262 1 98.69 95 PHE B O 1
ATOM 2876 N N . LYS B 1 96 ? -13.344 -7.102 -3.438 1 96.75 96 LYS B N 1
ATOM 2877 C CA . LYS B 1 96 ? -14.695 -6.648 -3.74 1 96.75 96 LYS B CA 1
ATOM 2878 C C . LYS B 1 96 ? -15.727 -7.695 -3.33 1 96.75 96 LYS B C 1
ATOM 2880 O O . LYS B 1 96 ? -16.734 -7.363 -2.709 1 96.75 96 LYS B O 1
ATOM 2885 N N . GLU B 1 97 ? -15.438 -8.945 -3.604 1 96.75 97 GLU B N 1
ATOM 2886 C CA . GLU B 1 97 ? -16.344 -10.031 -3.268 1 96.75 97 GLU B CA 1
ATOM 2887 C C . GLU B 1 97 ? -15.789 -10.906 -2.148 1 96.75 97 GLU B C 1
ATOM 2889 O O . GLU B 1 97 ? -16.391 -11.914 -1.782 1 96.75 97 GLU B O 1
ATOM 2894 N N . MET B 1 98 ? -14.617 -10.5 -1.645 1 98.31 98 MET B N 1
ATOM 2895 C CA . MET B 1 98 ? -13.914 -11.352 -0.694 1 98.31 98 MET B CA 1
ATOM 2896 C C . MET B 1 98 ? -13.812 -12.781 -1.217 1 98.31 98 MET B C 1
ATOM 2898 O O . MET B 1 98 ? -14.109 -13.734 -0.493 1 98.31 98 MET B O 1
ATOM 2902 N N . LYS B 1 99 ? -13.406 -12.898 -2.492 1 98.75 99 LYS B N 1
ATOM 2903 C CA . LYS B 1 99 ? -13.352 -14.188 -3.178 1 98.75 99 LYS B CA 1
ATOM 2904 C C . LYS B 1 99 ? -11.914 -14.578 -3.488 1 98.75 99 LYS B C 1
ATOM 2906 O O . LYS B 1 99 ? -11.102 -13.742 -3.885 1 98.75 99 LYS B O 1
ATOM 2911 N N . GLY B 1 100 ? -11.602 -15.844 -3.266 1 98.75 100 GLY B N 1
ATOM 2912 C CA . GLY B 1 100 ? -10.281 -16.391 -3.533 1 98.75 100 GLY B CA 1
ATOM 2913 C C . GLY B 1 100 ? -10.219 -17.188 -4.82 1 98.75 100 GLY B C 1
ATOM 2914 O O . GLY B 1 100 ? -11.172 -17.891 -5.176 1 98.75 100 GLY B O 1
ATOM 2915 N N . TYR B 1 101 ? -9.109 -17.047 -5.488 1 98.5 101 TYR B N 1
ATOM 2916 C CA . TYR B 1 101 ? -8.805 -17.766 -6.719 1 98.5 101 TYR B CA 1
ATOM 2917 C C . TYR B 1 101 ? -7.43 -18.422 -6.637 1 98.5 101 TYR B C 1
ATOM 2919 O O . TYR B 1 101 ? -6.652 -18.141 -5.723 1 98.5 101 TYR B O 1
ATOM 2927 N N . ASN B 1 102 ? -7.203 -19.359 -7.5 1 97.81 102 ASN B N 1
ATOM 2928 C CA . ASN B 1 102 ? -5.867 -19.891 -7.746 1 97.81 102 ASN B CA 1
ATOM 2929 C C . ASN B 1 102 ? -5.457 -19.719 -9.211 1 97.81 102 ASN B C 1
ATOM 2931 O O . ASN B 1 102 ? -5.996 -20.391 -10.086 1 97.81 102 ASN B O 1
ATOM 2935 N N . THR B 1 103 ? -4.5 -18.859 -9.391 1 97.94 103 THR B N 1
ATOM 2936 C CA . THR B 1 103 ? -4.133 -18.547 -10.773 1 97.94 103 THR B CA 1
ATOM 2937 C C . THR B 1 103 ? -2.846 -19.266 -11.164 1 97.94 103 THR B C 1
ATOM 2939 O O . THR B 1 103 ? -2.377 -19.141 -12.297 1 97.94 103 THR B O 1
ATOM 2942 N N . ASP B 1 104 ? -2.232 -20.047 -10.297 1 95.69 104 ASP B N 1
ATOM 2943 C CA . ASP B 1 104 ? -1.012 -20.781 -10.602 1 95.69 104 ASP B CA 1
ATOM 2944 C C . ASP B 1 104 ? -1.25 -21.797 -11.719 1 95.69 104 ASP B C 1
ATOM 2946 O O . ASP B 1 104 ? -0.52 -21.828 -12.711 1 95.69 104 ASP B O 1
ATOM 2950 N N . GLY B 1 105 ? -2.279 -22.578 -11.523 1 95.94 105 GLY B N 1
ATOM 2951 C CA . GLY B 1 105 ? -2.572 -23.609 -12.492 1 95.94 105 GLY B CA 1
ATOM 2952 C C . GLY B 1 105 ? -2.832 -23.062 -13.891 1 95.94 105 GLY B C 1
ATOM 2953 O O . GLY B 1 105 ? -2.283 -23.578 -14.867 1 95.94 105 GLY B O 1
ATOM 2954 N N . ILE B 1 106 ? -3.656 -22.062 -13.938 1 96.06 106 ILE B N 1
ATOM 2955 C CA . ILE B 1 106 ? -3.98 -21.5 -15.234 1 96.06 106 ILE B CA 1
ATOM 2956 C C . ILE B 1 106 ? -2.73 -20.875 -15.852 1 96.06 106 ILE B C 1
ATOM 2958 O O . ILE B 1 106 ? -2.553 -20.891 -17.062 1 96.06 106 ILE B O 1
ATOM 2962 N N . GLY B 1 107 ? -1.873 -20.312 -15.008 1 97.75 107 GLY B N 1
ATOM 2963 C CA . GLY B 1 107 ? -0.6 -19.812 -15.5 1 97.75 107 GLY B CA 1
ATOM 2964 C C . GLY B 1 107 ? 0.224 -20.875 -16.203 1 97.75 107 GLY B C 1
ATOM 2965 O O . GLY B 1 107 ? 0.782 -20.625 -17.281 1 97.75 107 GLY B O 1
ATOM 2966 N N . CYS B 1 108 ? 0.273 -22.016 -15.625 1 97.62 108 CYS B N 1
ATOM 2967 C CA . CYS B 1 108 ? 1.011 -23.125 -16.219 1 97.62 108 CYS B CA 1
ATOM 2968 C C . CYS B 1 108 ? 0.37 -23.578 -17.516 1 97.62 108 CYS B C 1
ATOM 2970 O O . CYS B 1 108 ? 1.064 -23.797 -18.516 1 97.62 108 CYS B O 1
ATOM 2972 N N . ILE B 1 109 ? -0.957 -23.672 -17.547 1 97.88 109 ILE B N 1
ATOM 2973 C CA . ILE B 1 109 ? -1.697 -24.109 -18.734 1 97.88 109 ILE B CA 1
ATOM 2974 C C . ILE B 1 109 ? -1.438 -23.141 -19.891 1 97.88 109 ILE B C 1
ATOM 2976 O O . ILE B 1 109 ? -1.171 -23.578 -21.016 1 97.88 109 ILE B O 1
ATOM 2980 N N . LYS B 1 110 ? -1.426 -21.922 -19.562 1 98.06 110 LYS B N 1
ATOM 2981 C CA . LYS B 1 110 ? -1.198 -20.922 -20.594 1 98.06 110 LYS B CA 1
ATOM 2982 C C . LYS B 1 110 ? 0.243 -20.953 -21.094 1 98.06 110 LYS B C 1
ATOM 2984 O O . LYS B 1 110 ? 0.498 -20.75 -22.281 1 98.06 110 LYS B O 1
ATOM 2989 N N . ALA B 1 111 ? 1.173 -21.172 -20.219 1 98.19 111 ALA B N 1
ATOM 2990 C CA . ALA B 1 111 ? 2.576 -21.297 -20.609 1 98.19 111 ALA B CA 1
ATOM 2991 C C . ALA B 1 111 ? 2.775 -22.453 -21.594 1 98.19 111 ALA B C 1
ATOM 2993 O O . ALA B 1 111 ? 3.385 -22.266 -22.641 1 98.19 111 ALA B O 1
ATOM 2994 N N . ILE B 1 112 ? 2.213 -23.578 -21.281 1 98.5 112 ILE B N 1
ATOM 2995 C CA . ILE B 1 112 ? 2.318 -24.766 -22.125 1 98.5 112 ILE B CA 1
ATOM 2996 C C . ILE B 1 112 ? 1.559 -24.531 -23.422 1 98.5 112 ILE B C 1
ATOM 2998 O O . ILE B 1 112 ? 1.996 -24.969 -24.5 1 98.5 112 ILE B O 1
ATOM 3002 N N . GLY B 1 113 ? 0.518 -23.812 -23.344 1 98 113 GLY B N 1
ATOM 3003 C CA . GLY B 1 113 ? -0.349 -23.516 -24.469 1 98 113 GLY B CA 1
ATOM 3004 C C . GLY B 1 113 ? 0.34 -22.719 -25.562 1 98 113 GLY B C 1
ATOM 3005 O O . GLY B 1 113 ? -0.123 -22.688 -26.703 1 98 113 GLY B O 1
ATOM 3006 N N . GLU B 1 114 ? 1.412 -22.078 -25.203 1 97.31 114 GLU B N 1
ATOM 3007 C CA . GLU B 1 114 ? 2.168 -21.344 -26.203 1 97.31 114 GLU B CA 1
ATOM 3008 C C . GLU B 1 114 ? 2.775 -22.281 -27.234 1 97.31 114 GLU B C 1
ATOM 3010 O O . GLU B 1 114 ? 3.059 -21.875 -28.359 1 97.31 114 GLU B O 1
ATOM 3015 N N . VAL B 1 115 ? 2.973 -23.594 -26.812 1 97.5 115 VAL B N 1
ATOM 3016 C CA . VAL B 1 115 ? 3.75 -24.453 -27.703 1 97.5 115 VAL B CA 1
ATOM 3017 C C . VAL B 1 115 ? 2.924 -25.672 -28.094 1 97.5 115 VAL B C 1
ATOM 3019 O O . VAL B 1 115 ? 3.178 -26.297 -29.125 1 97.5 115 VAL B O 1
ATOM 3022 N N . THR B 1 116 ? 1.953 -26.062 -27.25 1 97.69 116 THR B N 1
ATOM 3023 C CA . THR B 1 116 ? 1.14 -27.219 -27.578 1 97.69 116 THR B CA 1
ATOM 3024 C C . THR B 1 116 ? -0.2 -27.172 -26.844 1 97.69 116 THR B C 1
ATOM 3026 O O . THR B 1 116 ? -0.371 -26.391 -25.906 1 97.69 116 THR B O 1
ATOM 3029 N N . SER B 1 117 ? -1.141 -27.938 -27.359 1 97.56 117 SER B N 1
ATOM 3030 C CA . SER B 1 117 ? -2.402 -28.125 -26.656 1 97.56 117 SER B CA 1
ATOM 3031 C C . SER B 1 117 ? -2.283 -29.203 -25.594 1 97.56 117 SER B C 1
ATOM 3033 O O . SER B 1 117 ? -1.47 -30.125 -25.719 1 97.56 117 SER B O 1
ATOM 3035 N N . ILE B 1 118 ? -3.088 -29.094 -24.562 1 97.56 118 ILE B N 1
ATOM 3036 C CA . ILE B 1 118 ? -3.125 -30.078 -23.484 1 97.56 118 ILE B CA 1
ATOM 3037 C C . ILE B 1 118 ? -4.137 -31.172 -23.828 1 97.56 118 ILE B C 1
ATOM 3039 O O . ILE B 1 118 ? -4 -32.312 -23.391 1 97.56 118 ILE B O 1
ATOM 3043 N N . LYS B 1 119 ? -5.117 -30.812 -24.609 1 97.19 119 LYS B N 1
ATOM 3044 C CA . LYS B 1 119 ? -6.188 -31.734 -24.984 1 97.19 119 LYS B CA 1
ATOM 3045 C C . LYS B 1 119 ? -5.625 -33 -25.641 1 97.19 119 LYS B C 1
ATOM 3047 O O . LYS B 1 119 ? -4.762 -32.906 -26.516 1 97.19 119 LYS B O 1
ATOM 3052 N N . ASP B 1 120 ? -6.062 -34.156 -25.141 1 97.44 120 ASP B N 1
ATOM 3053 C CA . ASP B 1 120 ? -5.785 -35.469 -25.688 1 97.44 120 ASP B CA 1
ATOM 3054 C C . ASP B 1 120 ? -4.301 -35.812 -25.562 1 97.44 120 ASP B C 1
ATOM 3056 O O . ASP B 1 120 ? -3.785 -36.625 -26.328 1 97.44 120 ASP B O 1
ATOM 3060 N N . LYS B 1 121 ? -3.58 -35.125 -24.672 1 98.12 121 LYS B N 1
ATOM 3061 C CA . LYS B 1 121 ? -2.158 -35.375 -24.484 1 98.12 121 LYS B CA 1
ATOM 3062 C C . LYS B 1 121 ? -1.92 -36.25 -23.25 1 98.12 121 LYS B C 1
ATOM 3064 O O . LYS B 1 121 ? -2.699 -36.219 -22.297 1 98.12 121 LYS B O 1
ATOM 3069 N N . ASN B 1 122 ? -0.869 -37.094 -23.359 1 98.44 122 ASN B N 1
ATOM 3070 C CA . ASN B 1 122 ? -0.362 -37.812 -22.203 1 98.44 122 ASN B CA 1
ATOM 3071 C C . ASN B 1 122 ? 0.625 -37 -21.391 1 98.44 122 ASN B C 1
ATOM 3073 O O . ASN B 1 122 ? 1.684 -36.625 -21.906 1 98.44 122 ASN B O 1
ATOM 3077 N N . ILE B 1 123 ? 0.269 -36.719 -20.125 1 98.69 123 ILE B N 1
ATOM 3078 C CA . ILE B 1 123 ? 1.029 -35.75 -19.344 1 98.69 123 ILE B CA 1
ATOM 3079 C C . ILE B 1 123 ? 1.62 -36.438 -18.109 1 98.69 123 ILE B C 1
ATOM 3081 O O . ILE B 1 123 ? 0.935 -37.188 -17.422 1 98.69 123 ILE B O 1
ATOM 3085 N N . VAL B 1 124 ? 2.889 -36.188 -17.875 1 98.69 124 VAL B N 1
ATOM 3086 C CA . VAL B 1 124 ? 3.568 -36.625 -16.656 1 98.69 124 VAL B CA 1
ATOM 3087 C C . VAL B 1 124 ? 3.848 -35.406 -15.781 1 98.69 124 VAL B C 1
ATOM 3089 O O . VAL B 1 124 ? 4.422 -34.406 -16.234 1 98.69 124 VAL B O 1
ATOM 3092 N N . VAL B 1 125 ? 3.367 -35.438 -14.57 1 98.5 125 VAL B N 1
ATOM 3093 C CA . VAL B 1 125 ? 3.648 -34.406 -13.586 1 98.5 125 VAL B CA 1
ATOM 3094 C C . VAL B 1 125 ? 4.559 -34.938 -12.492 1 98.5 125 VAL B C 1
ATOM 3096 O O . VAL B 1 125 ? 4.176 -35.875 -11.766 1 98.5 125 VAL B O 1
ATOM 3099 N N . ALA B 1 126 ? 5.77 -34.375 -12.43 1 97.88 126 ALA B N 1
ATOM 3100 C CA . ALA B 1 126 ? 6.703 -34.75 -11.383 1 97.88 126 ALA B CA 1
ATOM 3101 C C . ALA B 1 126 ? 6.559 -33.844 -10.156 1 97.88 126 ALA B C 1
ATOM 3103 O O . ALA B 1 126 ? 6.785 -32.656 -10.234 1 97.88 126 ALA B O 1
ATOM 3104 N N . GLY B 1 127 ? 6.199 -34.438 -9.047 1 95.94 127 GLY B N 1
ATOM 3105 C CA . GLY B 1 127 ? 5.922 -33.688 -7.824 1 95.94 127 GLY B CA 1
ATOM 3106 C C . GLY B 1 127 ? 4.465 -33.75 -7.414 1 95.94 127 GLY B C 1
ATOM 3107 O O . GLY B 1 127 ? 3.574 -33.812 -8.266 1 95.94 127 GLY B O 1
ATOM 3108 N N . ALA B 1 128 ? 4.18 -33.656 -6.09 1 95 128 ALA B N 1
ATOM 3109 C CA . ALA B 1 128 ? 2.811 -33.719 -5.59 1 95 128 ALA B CA 1
ATOM 3110 C C . ALA B 1 128 ? 2.576 -32.688 -4.504 1 95 128 ALA B C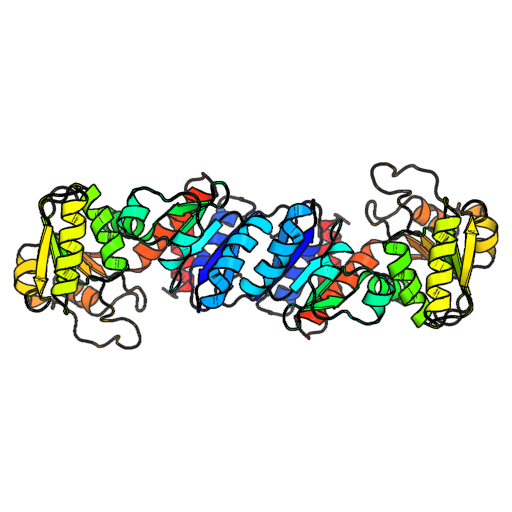 1
ATOM 3112 O O . ALA B 1 128 ? 1.768 -32.875 -3.596 1 95 128 ALA B O 1
ATOM 3113 N N . GLY B 1 129 ? 3.27 -31.625 -4.566 1 89.75 129 GLY B N 1
ATOM 3114 C CA . GLY B 1 129 ? 3.094 -30.516 -3.633 1 89.75 129 GLY B CA 1
ATOM 3115 C C . GLY B 1 129 ? 2.023 -29.531 -4.062 1 89.75 129 GLY B C 1
ATOM 3116 O O . GLY B 1 129 ? 1.156 -29.875 -4.875 1 89.75 129 GLY B O 1
ATOM 3117 N N . GLY B 1 130 ? 2.037 -28.328 -3.479 1 87.69 130 GLY B N 1
ATOM 3118 C CA . GLY B 1 130 ? 1.027 -27.312 -3.734 1 87.69 130 GLY B CA 1
ATOM 3119 C C . GLY B 1 130 ? 0.945 -26.906 -5.191 1 87.69 130 GLY B C 1
ATOM 3120 O O . GLY B 1 130 ? -0.148 -26.797 -5.754 1 87.69 130 GLY B O 1
ATOM 3121 N N . ALA B 1 131 ? 2.107 -26.641 -5.777 1 90.44 131 ALA B N 1
ATOM 3122 C CA . ALA B 1 131 ? 2.125 -26.266 -7.188 1 90.44 131 ALA B CA 1
ATOM 3123 C C . ALA B 1 131 ? 1.591 -27.391 -8.062 1 90.44 131 ALA B C 1
ATOM 3125 O O . ALA B 1 131 ? 0.811 -27.156 -8.992 1 90.44 131 ALA B O 1
ATOM 3126 N N . SER B 1 132 ? 2.002 -28.578 -7.777 1 95.06 132 SER B N 1
ATOM 3127 C CA . SER B 1 132 ? 1.522 -29.75 -8.508 1 95.06 132 SER B CA 1
ATOM 3128 C C . SER B 1 132 ? 0.004 -29.859 -8.43 1 95.06 132 SER B C 1
ATOM 3130 O O . SER B 1 132 ? -0.659 -30.125 -9.438 1 95.06 132 SER B O 1
ATOM 3132 N N . ARG B 1 133 ? -0.469 -29.734 -7.242 1 95.19 133 ARG B N 1
ATOM 3133 C CA . ARG B 1 133 ? -1.911 -29.812 -7.035 1 95.19 133 ARG B CA 1
ATOM 3134 C C . ARG B 1 133 ? -2.645 -28.766 -7.871 1 95.19 133 ARG B C 1
ATOM 3136 O O . ARG B 1 133 ? -3.578 -29.094 -8.609 1 95.19 133 ARG B O 1
ATOM 3143 N N . ALA B 1 134 ? -2.242 -27.531 -7.816 1 96.19 134 ALA B N 1
ATOM 3144 C CA . ALA B 1 134 ? -2.867 -26.453 -8.586 1 96.19 134 ALA B CA 1
ATOM 3145 C C . ALA B 1 134 ? -2.836 -26.766 -10.078 1 96.19 134 ALA B C 1
ATOM 3147 O O . ALA B 1 134 ? -3.859 -26.656 -10.766 1 96.19 134 ALA B O 1
ATOM 3148 N N . ILE B 1 135 ? -1.729 -27.203 -10.539 1 97.62 135 ILE B N 1
ATOM 3149 C CA . ILE B 1 135 ? -1.522 -27.453 -11.953 1 97.62 135 ILE B CA 1
ATOM 3150 C C . ILE B 1 135 ? -2.365 -28.656 -12.391 1 97.62 135 ILE B C 1
ATOM 3152 O O . ILE B 1 135 ? -3.051 -28.609 -13.414 1 97.62 135 ILE B O 1
ATOM 3156 N N . SER B 1 136 ? -2.381 -29.703 -11.609 1 97.94 136 SER B N 1
ATOM 3157 C CA . SER B 1 136 ? -3.055 -30.953 -11.977 1 97.94 136 SER B CA 1
ATOM 3158 C C . SER B 1 136 ? -4.559 -30.734 -12.102 1 97.94 136 SER B C 1
ATOM 3160 O O . SER B 1 136 ? -5.191 -31.297 -13 1 97.94 136 SER B O 1
ATOM 3162 N N . PHE B 1 137 ? -5.125 -29.984 -11.227 1 97.31 137 PHE B N 1
ATOM 3163 C CA . PHE B 1 137 ? -6.559 -29.734 -11.305 1 97.31 137 PHE B CA 1
ATOM 3164 C C . PHE B 1 137 ? -6.902 -28.953 -12.562 1 97.31 137 PHE B C 1
ATOM 3166 O O . PHE B 1 137 ? -7.926 -29.203 -13.203 1 97.31 137 PHE B O 1
ATOM 3173 N N . TYR B 1 138 ? -6.09 -28.047 -12.914 1 97 138 TYR B N 1
ATOM 3174 C CA . TYR B 1 138 ? -6.348 -27.281 -14.133 1 97 138 TYR B CA 1
ATOM 3175 C C . TYR B 1 138 ? -6.078 -28.125 -15.375 1 97 138 TYR B C 1
ATOM 3177 O O . TYR B 1 138 ? -6.766 -27.969 -16.391 1 97 138 TYR B O 1
ATOM 3185 N N . LEU B 1 139 ? -5.035 -29 -15.336 1 97.44 139 LEU B N 1
ATOM 3186 C CA . LEU B 1 139 ? -4.801 -29.938 -16.438 1 97.44 139 LEU B CA 1
ATOM 3187 C C . LEU B 1 139 ? -6.039 -30.781 -16.703 1 97.44 139 LEU B C 1
ATOM 3189 O O . LEU B 1 139 ? -6.434 -30.969 -17.844 1 97.44 139 LEU B O 1
ATOM 3193 N N . ALA B 1 140 ? -6.59 -31.234 -15.609 1 96.75 140 ALA B N 1
ATOM 3194 C CA . ALA B 1 140 ? -7.746 -32.125 -15.711 1 96.75 140 ALA B CA 1
ATOM 3195 C C . ALA B 1 140 ? -8.891 -31.438 -16.453 1 96.75 140 ALA B C 1
ATOM 3197 O O . ALA B 1 140 ? -9.633 -32.094 -17.188 1 96.75 140 ALA B O 1
ATOM 3198 N N . ARG B 1 141 ? -8.961 -30.172 -16.312 1 94.81 141 ARG B N 1
ATOM 3199 C CA . ARG B 1 141 ? -10.039 -29.406 -16.922 1 94.81 141 ARG B CA 1
ATOM 3200 C C . ARG B 1 141 ? -9.828 -29.25 -18.422 1 94.81 141 ARG B C 1
ATOM 3202 O O . ARG B 1 141 ? -10.75 -28.891 -19.156 1 94.81 141 ARG B O 1
ATOM 3209 N N . GLU B 1 142 ? -8.656 -29.5 -18.906 1 95.88 142 GLU B N 1
ATOM 3210 C CA . GLU B 1 142 ? -8.32 -29.281 -20.312 1 95.88 142 GLU B CA 1
ATOM 3211 C C . GLU B 1 142 ? -8.492 -30.562 -21.125 1 95.88 142 GLU B C 1
ATOM 3213 O O . GLU B 1 142 ? -8.094 -30.625 -22.281 1 95.88 142 GLU B O 1
ATOM 3218 N N . ASN B 1 143 ? -8.992 -31.641 -20.531 1 95.44 143 ASN B N 1
ATOM 3219 C CA . ASN B 1 143 ? -9.328 -32.906 -21.172 1 95.44 143 ASN B CA 1
ATOM 3220 C C . ASN B 1 143 ? -8.078 -33.594 -21.719 1 95.44 143 ASN B C 1
ATOM 3222 O O . ASN B 1 143 ? -8.039 -33.969 -22.906 1 95.44 143 ASN B O 1
ATOM 3226 N N . PRO B 1 144 ? -7.09 -33.812 -20.906 1 97.5 144 PRO B N 1
ATOM 3227 C CA . PRO B 1 144 ? -5.957 -34.625 -21.359 1 97.5 144 PRO B CA 1
ATOM 3228 C C . PRO B 1 144 ? -6.324 -36.094 -21.531 1 97.5 144 PRO B C 1
ATOM 3230 O O . PRO B 1 144 ? -7.371 -36.531 -21.062 1 97.5 144 PRO B O 1
ATOM 3233 N N . GLN B 1 145 ? -5.508 -36.75 -22.359 1 97.5 145 GLN B N 1
ATOM 3234 C CA . GLN B 1 145 ? -5.695 -38.219 -22.484 1 97.5 145 GLN B CA 1
ATOM 3235 C C . GLN B 1 145 ? -5.395 -38.906 -21.156 1 97.5 145 GLN B C 1
ATOM 3237 O O . GLN B 1 145 ? -6.113 -39.844 -20.766 1 97.5 145 GLN B O 1
ATOM 3242 N N . SER B 1 146 ? -4.328 -38.5 -20.516 1 97.81 146 SER B N 1
ATOM 3243 C CA . SER B 1 146 ? -3.951 -39.062 -19.234 1 97.81 146 SER B CA 1
ATOM 3244 C C . SER B 1 146 ? -3.061 -38.125 -18.438 1 97.81 146 SER B C 1
ATOM 3246 O O . SER B 1 146 ? -2.387 -37.281 -19 1 97.81 146 SER B O 1
ATOM 3248 N N . ILE B 1 147 ? -3.168 -38.188 -17.141 1 98.31 147 ILE B N 1
ATOM 3249 C CA . ILE B 1 147 ? -2.264 -37.531 -16.219 1 98.31 147 ILE B CA 1
ATOM 3250 C C . ILE B 1 147 ? -1.6 -38.531 -15.289 1 98.31 147 ILE B C 1
ATOM 3252 O O . ILE B 1 147 ? -2.283 -39.312 -14.625 1 98.31 147 ILE B O 1
ATOM 3256 N N . HIS B 1 148 ? -0.289 -38.625 -15.297 1 98.44 148 HIS B N 1
ATOM 3257 C CA . HIS B 1 148 ? 0.469 -39.469 -14.367 1 98.44 148 HIS B CA 1
ATOM 3258 C C . HIS B 1 148 ? 1.227 -38.594 -13.359 1 98.44 148 HIS B C 1
ATOM 3260 O O . HIS B 1 148 ? 2.133 -37.844 -13.727 1 98.44 148 HIS B O 1
ATOM 3266 N N . ILE B 1 149 ? 0.872 -38.719 -12.102 1 98.38 149 ILE B N 1
ATOM 3267 C CA . ILE B 1 149 ? 1.515 -37.969 -11.031 1 98.38 149 ILE B CA 1
ATOM 3268 C C . ILE B 1 149 ? 2.59 -38.812 -10.367 1 98.38 149 ILE B C 1
ATOM 3270 O O . ILE B 1 149 ? 2.291 -39.906 -9.82 1 98.38 149 ILE B O 1
ATOM 3274 N N . LEU B 1 150 ? 3.803 -38.312 -10.438 1 98.31 150 LEU B N 1
ATOM 3275 C CA . LEU B 1 150 ? 4.926 -39.062 -9.859 1 98.31 150 LEU B CA 1
ATOM 3276 C C . LEU B 1 150 ? 5.539 -38.281 -8.703 1 98.31 150 LEU B C 1
ATOM 3278 O O . LEU B 1 150 ? 5.676 -37.062 -8.773 1 98.31 150 LEU B O 1
ATOM 3282 N N . ASN B 1 151 ? 5.855 -38.938 -7.641 1 97.62 151 ASN B N 1
ATOM 3283 C CA . ASN B 1 151 ? 6.438 -38.281 -6.477 1 97.62 151 ASN B CA 1
ATOM 3284 C C . ASN B 1 151 ? 7.328 -39.219 -5.68 1 97.62 151 ASN B C 1
ATOM 3286 O O . ASN B 1 151 ? 7.164 -40.438 -5.758 1 97.62 151 ASN B O 1
ATOM 3290 N N . ARG B 1 152 ? 8.32 -38.562 -4.949 1 95.94 152 ARG B N 1
ATOM 3291 C CA . ARG B 1 152 ? 9.188 -39.375 -4.082 1 95.94 152 ARG B CA 1
ATOM 3292 C C . ARG B 1 152 ? 8.383 -40.062 -3 1 95.94 152 ARG B C 1
ATOM 3294 O O . ARG B 1 152 ? 8.594 -41.25 -2.734 1 95.94 152 ARG B O 1
ATOM 3301 N N . ASP B 1 153 ? 7.508 -39.344 -2.424 1 96.25 153 ASP B N 1
ATOM 3302 C CA . ASP B 1 153 ? 6.527 -39.938 -1.521 1 96.25 153 ASP B CA 1
ATOM 3303 C C . ASP B 1 153 ? 5.285 -40.375 -2.281 1 96.25 153 ASP B C 1
ATOM 3305 O O . ASP B 1 153 ? 4.383 -39.594 -2.537 1 96.25 153 ASP B O 1
ATOM 3309 N N . ILE B 1 154 ? 5.211 -41.656 -2.512 1 96.44 154 ILE B N 1
ATOM 3310 C CA . ILE B 1 154 ? 4.176 -42.219 -3.381 1 96.44 154 ILE B CA 1
ATOM 3311 C C . ILE B 1 154 ? 2.799 -41.938 -2.781 1 96.44 154 ILE B C 1
ATOM 3313 O O . ILE B 1 154 ? 1.818 -41.781 -3.51 1 96.44 154 ILE B O 1
ATOM 3317 N N . ASN B 1 155 ? 2.68 -41.812 -1.47 1 97.44 155 ASN B N 1
ATOM 3318 C CA . ASN B 1 155 ? 1.398 -41.594 -0.815 1 97.44 155 ASN B CA 1
ATOM 3319 C C . ASN B 1 155 ? 0.859 -40.188 -1.133 1 97.44 155 ASN B C 1
ATOM 3321 O O . ASN B 1 155 ? -0.355 -40 -1.221 1 97.44 155 ASN B O 1
ATOM 3325 N N . LYS B 1 156 ? 1.731 -39.281 -1.298 1 96.31 156 LYS B N 1
ATOM 3326 C CA . LYS B 1 156 ? 1.307 -37.938 -1.687 1 96.31 156 LYS B CA 1
ATOM 3327 C C . LYS B 1 156 ? 0.776 -37.906 -3.117 1 96.31 156 LYS B C 1
ATOM 3329 O O . LYS B 1 156 ? -0.222 -37.25 -3.408 1 96.31 156 LYS B O 1
ATOM 3334 N N . ALA B 1 157 ? 1.475 -38.656 -3.965 1 97.5 157 ALA B N 1
ATOM 3335 C CA . ALA B 1 157 ? 1.02 -38.75 -5.348 1 97.5 157 ALA B CA 1
ATOM 3336 C C . ALA B 1 157 ? -0.343 -39.438 -5.422 1 97.5 157 ALA B C 1
ATOM 3338 O O . ALA B 1 157 ? -1.228 -39 -6.16 1 97.5 157 ALA B O 1
ATOM 3339 N N . LYS B 1 158 ? -0.438 -40.469 -4.656 1 97.88 158 LYS B N 1
ATOM 3340 C CA . LYS B 1 158 ? -1.696 -41.188 -4.594 1 97.88 158 LYS B CA 1
ATOM 3341 C C . LYS B 1 158 ? -2.834 -40.312 -4.109 1 97.88 158 LYS B C 1
ATOM 3343 O O . LYS B 1 158 ? -3.91 -40.281 -4.711 1 97.88 158 LYS B O 1
ATOM 3348 N N . SER B 1 159 ? -2.58 -39.656 -3.045 1 97.25 159 SER B N 1
ATOM 3349 C CA . SER B 1 159 ? -3.592 -38.781 -2.477 1 97.25 159 SER B CA 1
ATOM 3350 C C . SER B 1 159 ? -4.051 -37.719 -3.49 1 97.25 159 SER B C 1
ATOM 3352 O O . SER B 1 159 ? -5.25 -37.5 -3.639 1 97.25 159 SER B O 1
ATOM 3354 N N . LEU B 1 160 ? -3.146 -37.094 -4.199 1 96.75 160 LEU B N 1
ATOM 3355 C CA . LEU B 1 160 ? -3.477 -36.094 -5.203 1 96.75 160 LEU B CA 1
ATOM 3356 C C . LEU B 1 160 ? -4.254 -36.719 -6.359 1 96.75 160 LEU B C 1
ATOM 3358 O O . LEU B 1 160 ? -5.242 -36.156 -6.828 1 96.75 160 LEU B O 1
ATOM 3362 N N . ALA B 1 161 ? -3.85 -37.875 -6.828 1 97.31 161 ALA B N 1
ATOM 3363 C CA . ALA B 1 161 ? -4.547 -38.562 -7.91 1 97.31 161 ALA B CA 1
ATOM 3364 C C . ALA B 1 161 ? -5.984 -38.906 -7.512 1 97.31 161 ALA B C 1
ATOM 3366 O O . ALA B 1 161 ? -6.906 -38.75 -8.312 1 97.31 161 ALA B O 1
ATOM 3367 N N . GLU B 1 162 ? -6.094 -39.344 -6.316 1 96.75 162 GLU B N 1
ATOM 3368 C CA . GLU B 1 162 ? -7.418 -39.688 -5.816 1 96.75 162 GLU B CA 1
ATOM 3369 C C . GLU B 1 162 ? -8.305 -38.438 -5.715 1 96.75 162 GLU B C 1
ATOM 3371 O O . GLU B 1 162 ? -9.492 -38.5 -6.043 1 96.75 162 GLU B O 1
ATOM 3376 N N . ASP B 1 163 ? -7.75 -37.406 -5.184 1 95.81 163 ASP B N 1
ATOM 3377 C CA . ASP B 1 163 ? -8.5 -36.156 -5.125 1 95.81 163 ASP B CA 1
ATOM 3378 C C . ASP B 1 163 ? -8.984 -35.719 -6.516 1 95.81 163 ASP B C 1
ATOM 3380 O O . ASP B 1 163 ? -10.102 -35.25 -6.668 1 95.81 163 ASP B O 1
ATOM 3384 N N . LEU B 1 164 ? -8.133 -35.875 -7.508 1 96.44 164 LEU B N 1
ATOM 3385 C CA . LEU B 1 164 ? -8.477 -35.531 -8.883 1 96.44 164 LEU B CA 1
ATOM 3386 C C . LEU B 1 164 ? -9.602 -36.438 -9.398 1 96.44 164 LEU B C 1
ATOM 3388 O O . LEU B 1 164 ? -10.555 -35.938 -10.008 1 96.44 164 LEU B O 1
ATOM 3392 N N . LYS B 1 165 ? -9.5 -37.656 -9.172 1 95.12 165 LYS B N 1
ATOM 3393 C CA . LYS B 1 165 ? -10.531 -38.594 -9.594 1 95.12 165 LYS B CA 1
ATOM 3394 C C . LYS B 1 165 ? -11.867 -38.281 -8.93 1 95.12 165 LYS B C 1
ATOM 3396 O O . LYS B 1 165 ? -12.914 -38.281 -9.578 1 95.12 165 LYS B O 1
ATOM 3401 N N . ASN B 1 166 ? -11.766 -38 -7.676 1 94.75 166 ASN B N 1
ATOM 3402 C CA . ASN B 1 166 ? -12.969 -37.688 -6.902 1 94.75 166 ASN B CA 1
ATOM 3403 C C . ASN B 1 166 ? -13.617 -36.375 -7.352 1 94.75 166 ASN B C 1
ATOM 3405 O O . ASN B 1 166 ? -14.82 -36.188 -7.164 1 94.75 166 ASN B O 1
ATOM 3409 N N . SER B 1 167 ? -12.789 -35.531 -7.895 1 93.75 167 SER B N 1
ATOM 3410 C CA . SER B 1 167 ? -13.312 -34.25 -8.375 1 93.75 167 SER B CA 1
ATOM 3411 C C . SER B 1 167 ? -14.18 -34.438 -9.617 1 93.75 167 SER B C 1
ATOM 3413 O O . SER B 1 167 ? -14.938 -33.562 -9.992 1 93.75 167 SER B O 1
ATOM 3415 N N . LYS B 1 168 ? -14.125 -35.5 -10.375 1 92.94 168 LYS B N 1
ATOM 3416 C CA . LYS B 1 168 ? -14.867 -35.875 -11.578 1 92.94 168 LYS B CA 1
ATOM 3417 C C . LYS B 1 168 ? -14.469 -35 -12.766 1 92.94 168 LYS B C 1
ATOM 3419 O O . LYS B 1 168 ? -15.188 -34.938 -13.758 1 92.94 168 LYS B O 1
ATOM 3424 N N . LEU B 1 169 ? -13.305 -34.344 -12.625 1 91.88 169 LEU B N 1
ATOM 3425 C CA . LEU B 1 169 ? -12.805 -33.531 -13.727 1 91.88 169 LEU B CA 1
ATOM 3426 C C . LEU B 1 169 ? -12.148 -34.406 -14.789 1 91.88 169 LEU B C 1
ATOM 3428 O O . LEU B 1 169 ? -12.07 -34.031 -15.953 1 91.88 169 LEU B O 1
ATOM 3432 N N . THR B 1 170 ? -11.602 -35.531 -14.359 1 88.94 170 THR B N 1
ATOM 3433 C CA . THR B 1 170 ? -10.961 -36.469 -15.266 1 88.94 170 THR B CA 1
ATOM 3434 C C . THR B 1 170 ? -11.055 -37.906 -14.719 1 88.94 170 THR B C 1
ATOM 3436 O O . THR B 1 170 ? -11.18 -38.094 -13.508 1 88.94 170 THR B O 1
ATOM 3439 N N . ASP B 1 171 ? -10.984 -38.875 -15.641 1 88.19 171 ASP B N 1
ATOM 3440 C CA . ASP B 1 171 ? -11.031 -40.25 -15.227 1 88.19 171 ASP B CA 1
ATOM 3441 C C . ASP B 1 171 ? -9.688 -40.938 -15.453 1 88.19 171 ASP B C 1
ATOM 3443 O O . ASP B 1 171 ? -9.461 -42.062 -14.977 1 88.19 171 ASP B O 1
ATOM 3447 N N . ASN B 1 172 ? -8.883 -40.25 -16.078 1 94.81 172 ASN B N 1
ATOM 3448 C CA . ASN B 1 172 ? -7.633 -40.906 -16.469 1 94.81 172 ASN B CA 1
ATOM 3449 C C . ASN B 1 172 ? -6.438 -40.281 -15.75 1 94.81 172 ASN B C 1
ATOM 3451 O O . ASN B 1 172 ? -5.602 -39.625 -16.375 1 94.81 172 ASN B O 1
ATOM 3455 N N . VAL B 1 173 ? -6.395 -40.5 -14.492 1 97.38 173 VAL B N 1
ATOM 3456 C CA . VAL B 1 173 ? -5.27 -40.062 -13.672 1 97.38 173 VAL B CA 1
ATOM 3457 C C . VAL B 1 173 ? -4.691 -41.25 -12.898 1 97.38 173 VAL B C 1
ATOM 3459 O O . VAL B 1 173 ? -5.441 -42.062 -12.398 1 97.38 173 VAL B O 1
ATOM 3462 N N . ASP B 1 174 ? -3.414 -41.344 -12.875 1 97.12 174 ASP B N 1
ATOM 3463 C CA . ASP B 1 174 ? -2.711 -42.375 -12.117 1 97.12 174 ASP B CA 1
ATOM 3464 C C . ASP B 1 174 ? -1.514 -41.812 -11.367 1 97.12 174 ASP B C 1
ATOM 3466 O O . ASP B 1 174 ? -1.217 -40.625 -11.5 1 97.12 174 ASP B O 1
ATOM 3470 N N . PHE B 1 175 ? -0.977 -42.656 -10.492 1 98.19 175 PHE B N 1
ATOM 3471 C CA . PHE B 1 175 ? 0.146 -42.219 -9.672 1 98.19 175 PHE B CA 1
ATOM 3472 C C . PHE B 1 175 ? 1.219 -43.281 -9.602 1 98.19 175 PHE B C 1
ATOM 3474 O O . PHE B 1 175 ? 0.939 -44.469 -9.844 1 98.19 175 PHE B O 1
ATOM 3481 N N . ASP B 1 176 ? 2.436 -42.875 -9.391 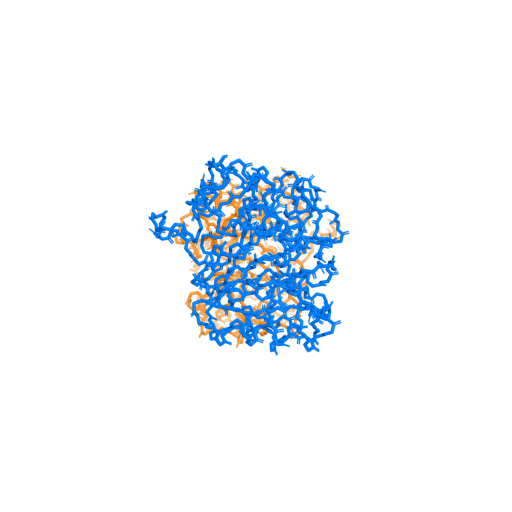1 98.38 176 ASP B N 1
ATOM 3482 C CA . ASP B 1 176 ? 3.543 -43.812 -9.188 1 98.38 176 ASP B CA 1
ATOM 3483 C C . ASP B 1 176 ? 4.723 -43.125 -8.508 1 98.38 176 ASP B C 1
ATOM 3485 O O . ASP B 1 176 ? 4.633 -41.938 -8.141 1 98.38 176 ASP B O 1
ATOM 3489 N N . SER B 1 177 ? 5.797 -43.906 -8.266 1 97.69 177 SER B N 1
ATOM 3490 C CA . SER B 1 177 ? 7.035 -43.344 -7.73 1 97.69 177 SER B CA 1
ATOM 3491 C C . SER B 1 177 ? 7.797 -42.562 -8.805 1 97.69 177 SER B C 1
ATOM 3493 O O . SER B 1 177 ? 7.832 -42.969 -9.969 1 97.69 177 SER B O 1
ATOM 3495 N N . ILE B 1 178 ? 8.43 -41.531 -8.445 1 96.62 178 ILE B N 1
ATOM 3496 C CA . ILE B 1 178 ? 9.211 -40.719 -9.375 1 96.62 178 ILE B CA 1
ATOM 3497 C C . ILE B 1 178 ? 10.391 -41.531 -9.906 1 96.62 178 ILE B C 1
ATOM 3499 O O . ILE B 1 178 ? 10.938 -41.219 -10.969 1 96.62 178 ILE B O 1
ATOM 3503 N N . ASP B 1 179 ? 10.773 -42.594 -9.227 1 95.81 179 ASP B N 1
ATOM 3504 C CA . ASP B 1 179 ? 11.875 -43.469 -9.648 1 95.81 179 ASP B CA 1
ATOM 3505 C C . ASP B 1 179 ? 11.562 -44.125 -10.992 1 95.81 179 ASP B C 1
ATOM 3507 O O . ASP B 1 179 ? 12.469 -44.594 -11.68 1 95.81 179 ASP B O 1
ATOM 3511 N N . LYS B 1 180 ? 10.352 -44.188 -11.367 1 97 180 LYS B N 1
ATOM 3512 C CA . LYS B 1 180 ? 9.922 -44.844 -12.602 1 97 180 LYS B CA 1
ATOM 3513 C C . LYS B 1 180 ? 9.719 -43.844 -13.719 1 97 180 LYS B C 1
ATOM 3515 O O . LYS B 1 180 ? 9.125 -44.156 -14.758 1 97 180 LYS B O 1
ATOM 3520 N N . ILE B 1 181 ? 10.141 -42.625 -13.594 1 97.69 181 ILE B N 1
ATOM 3521 C CA . ILE B 1 181 ? 9.789 -41.5 -14.453 1 97.69 181 ILE B CA 1
ATOM 3522 C C . ILE B 1 181 ? 10.266 -41.781 -15.883 1 97.69 181 ILE B C 1
ATOM 3524 O O . ILE B 1 181 ? 9.617 -41.375 -16.844 1 97.69 181 ILE B O 1
ATOM 3528 N N . VAL B 1 182 ? 11.344 -42.469 -16.094 1 97.19 182 VAL B N 1
ATOM 3529 C CA . VAL B 1 182 ? 11.914 -42.719 -17.422 1 97.19 182 VAL B CA 1
ATOM 3530 C C . VAL B 1 182 ? 10.914 -43.5 -18.266 1 97.19 182 VAL B C 1
ATOM 3532 O O . VAL B 1 182 ? 10.711 -43.188 -19.438 1 97.19 182 VAL B O 1
ATOM 3535 N N . GLY B 1 183 ? 10.32 -44.469 -17.703 1 96.88 183 GLY B N 1
ATOM 3536 C CA . GLY B 1 183 ? 9.312 -45.281 -18.406 1 96.88 183 GLY B CA 1
ATOM 3537 C C . GLY B 1 183 ? 8.102 -44.469 -18.797 1 96.88 183 GLY B C 1
ATOM 3538 O O . GLY B 1 183 ? 7.504 -44.688 -19.859 1 96.88 183 GLY B O 1
ATOM 3539 N N . TYR B 1 184 ? 7.711 -43.5 -18.047 1 97.19 184 TYR B N 1
ATOM 3540 C CA . TYR B 1 184 ? 6.543 -42.656 -18.312 1 97.19 184 TYR B CA 1
ATOM 3541 C C . TYR B 1 184 ? 6.855 -41.625 -19.375 1 97.19 184 TYR B C 1
ATOM 3543 O O . TYR B 1 184 ? 6.008 -41.281 -20.203 1 97.19 184 TYR B O 1
ATOM 3551 N N . VAL B 1 185 ? 8.031 -41.094 -19.312 1 97.62 185 VAL B N 1
ATOM 3552 C CA . VAL B 1 185 ? 8.43 -40 -20.188 1 97.62 185 VAL B CA 1
ATOM 3553 C C . VAL B 1 185 ? 8.562 -40.5 -21.625 1 97.62 185 VAL B C 1
ATOM 3555 O O . VAL B 1 185 ? 8.289 -39.781 -22.578 1 97.62 185 VAL B O 1
ATOM 3558 N N . SER B 1 186 ? 8.906 -41.781 -21.781 1 94.62 186 SER B N 1
ATOM 3559 C CA . SER B 1 186 ? 9.109 -42.375 -23.109 1 94.62 186 SER B CA 1
ATOM 3560 C C . SER B 1 186 ? 7.855 -42.25 -23.953 1 94.62 186 SER B C 1
ATOM 3562 O O . SER B 1 186 ? 7.941 -42.156 -25.188 1 94.62 186 SER B O 1
ATOM 3564 N N . ASP B 1 187 ? 6.688 -42.25 -23.359 1 93.38 187 ASP B N 1
ATOM 3565 C CA . ASP B 1 187 ? 5.426 -42.219 -24.094 1 93.38 187 ASP B CA 1
ATOM 3566 C C . ASP B 1 187 ? 4.656 -40.938 -23.828 1 93.38 187 ASP B C 1
ATOM 3568 O O . ASP B 1 187 ? 3.512 -40.781 -24.25 1 93.38 187 ASP B O 1
ATOM 3572 N N . ALA B 1 188 ? 5.25 -40.031 -23.109 1 98.19 188 ALA B N 1
ATOM 3573 C CA . ALA B 1 188 ? 4.555 -38.812 -22.703 1 98.19 188 ALA B CA 1
ATOM 3574 C C . ALA B 1 188 ? 4.652 -37.719 -23.781 1 98.19 188 ALA B C 1
ATOM 3576 O O . ALA B 1 188 ? 5.609 -37.719 -24.562 1 98.19 188 ALA B O 1
ATOM 3577 N N . ASP B 1 189 ? 3.654 -36.875 -23.891 1 98.62 189 ASP B N 1
ATOM 3578 C CA . ASP B 1 189 ? 3.693 -35.688 -24.75 1 98.62 189 ASP B CA 1
ATOM 3579 C C . ASP B 1 189 ? 4.25 -34.5 -24 1 98.62 189 ASP B C 1
ATOM 3581 O O . ASP B 1 189 ? 4.898 -33.625 -24.594 1 98.62 189 ASP B O 1
ATOM 3585 N N . ILE B 1 190 ? 3.934 -34.406 -22.688 1 98.81 190 ILE B N 1
ATOM 3586 C CA . ILE B 1 190 ? 4.316 -33.281 -21.859 1 98.81 190 ILE B CA 1
ATOM 3587 C C . ILE B 1 190 ? 4.855 -33.781 -20.516 1 98.81 190 ILE B C 1
ATOM 3589 O O . ILE B 1 190 ? 4.262 -34.656 -19.891 1 98.81 190 ILE B O 1
ATOM 3593 N N . LEU B 1 191 ? 5.992 -33.312 -20.109 1 98.81 191 LEU B N 1
ATOM 3594 C CA . LEU B 1 191 ? 6.559 -33.469 -18.781 1 98.81 191 LEU B CA 1
ATOM 3595 C C . LEU B 1 191 ? 6.574 -32.156 -18.016 1 98.81 191 LEU B C 1
ATOM 3597 O O . LEU B 1 191 ? 7.121 -31.156 -18.5 1 98.81 191 LEU B O 1
ATOM 3601 N N . ILE B 1 192 ? 5.906 -32.125 -16.891 1 98.56 192 ILE B N 1
ATOM 3602 C CA . ILE B 1 192 ? 5.906 -30.953 -16.016 1 98.56 192 ILE B CA 1
ATOM 3603 C C . ILE B 1 192 ? 6.637 -31.266 -14.719 1 98.56 192 ILE B C 1
ATOM 3605 O O . ILE B 1 192 ? 6.219 -32.125 -13.961 1 98.56 192 ILE B O 1
ATOM 3609 N N . ASP B 1 193 ? 7.672 -30.547 -14.508 1 97.69 193 ASP B N 1
ATOM 3610 C CA . ASP B 1 193 ? 8.422 -30.703 -13.266 1 97.69 193 ASP B CA 1
ATOM 3611 C C . ASP B 1 193 ? 7.98 -29.672 -12.227 1 97.69 193 ASP B C 1
ATOM 3613 O O . ASP B 1 193 ? 8.141 -28.469 -12.43 1 97.69 193 ASP B O 1
ATOM 3617 N N . THR B 1 194 ? 7.457 -30.156 -11.117 1 95.56 194 THR B N 1
ATOM 3618 C CA . THR B 1 194 ? 7.051 -29.266 -10.031 1 95.56 194 THR B CA 1
ATOM 3619 C C . THR B 1 194 ? 7.891 -29.531 -8.789 1 95.56 194 THR B C 1
ATOM 3621 O O . THR B 1 194 ? 7.547 -29.062 -7.695 1 95.56 194 THR B O 1
ATOM 3624 N N . THR B 1 195 ? 8.961 -30.281 -8.875 1 91.31 195 THR B N 1
ATOM 3625 C CA . THR B 1 195 ? 9.875 -30.547 -7.766 1 91.31 195 THR B CA 1
ATOM 3626 C C . THR B 1 195 ? 10.844 -29.375 -7.582 1 91.31 195 THR B C 1
ATOM 3628 O O . THR B 1 195 ? 11.016 -28.562 -8.492 1 91.31 195 THR B O 1
ATOM 3631 N N . PRO B 1 196 ? 11.43 -29.297 -6.422 1 84.12 196 PRO B N 1
ATOM 3632 C CA . PRO B 1 196 ? 12.391 -28.219 -6.211 1 84.12 196 PRO B CA 1
ATOM 3633 C C . PRO B 1 196 ? 13.758 -28.516 -6.832 1 84.12 196 PRO B C 1
ATOM 3635 O O . PRO B 1 196 ? 14.688 -27.719 -6.691 1 84.12 196 PRO B O 1
ATOM 3638 N N . VAL B 1 197 ? 13.906 -29.562 -7.492 1 81.81 197 VAL B N 1
ATOM 3639 C CA . VAL B 1 197 ? 15.18 -29.938 -8.094 1 81.81 197 VAL B CA 1
ATOM 3640 C C . VAL B 1 197 ? 15.602 -28.875 -9.109 1 81.81 197 VAL B C 1
ATOM 3642 O O . VAL B 1 197 ? 14.805 -28.453 -9.953 1 81.81 197 VAL B O 1
ATOM 3645 N N . GLY B 1 198 ? 16.844 -28.359 -8.953 1 77.81 198 GLY B N 1
ATOM 3646 C CA . GLY B 1 198 ? 17.375 -27.375 -9.875 1 77.81 198 GLY B CA 1
ATOM 3647 C C . GLY B 1 198 ? 17.188 -25.938 -9.383 1 77.81 198 GLY B C 1
ATOM 3648 O O . GLY B 1 198 ? 17.656 -25 -10.016 1 77.81 198 GLY B O 1
ATOM 3649 N N . MET B 1 199 ? 16.469 -25.891 -8.32 1 76.94 199 MET B N 1
ATOM 3650 C CA . MET B 1 199 ? 16.25 -24.562 -7.766 1 76.94 199 MET B CA 1
ATOM 3651 C C . MET B 1 199 ? 17.438 -24.125 -6.91 1 76.94 199 MET B C 1
ATOM 3653 O O . MET B 1 199 ? 18.109 -24.953 -6.312 1 76.94 199 MET B O 1
ATOM 3657 N N . SER B 1 200 ? 17.766 -22.922 -6.953 1 72.25 200 SER B N 1
ATOM 3658 C CA . SER B 1 200 ? 18.812 -22.406 -6.066 1 72.25 200 SER B CA 1
ATOM 3659 C C . SER B 1 200 ? 18.516 -22.75 -4.609 1 72.25 200 SER B C 1
ATOM 3661 O O . SER B 1 200 ? 17.375 -22.641 -4.164 1 72.25 200 SER B O 1
ATOM 3663 N N . PRO B 1 201 ? 19.422 -23.266 -4.023 1 67.88 201 PRO B N 1
ATOM 3664 C CA . PRO B 1 201 ? 20.859 -23.328 -4.336 1 67.88 201 PRO B CA 1
ATOM 3665 C C . PRO B 1 201 ? 21.266 -24.656 -4.973 1 67.88 201 PRO B C 1
ATOM 3667 O O . PRO B 1 201 ? 22.438 -24.875 -5.266 1 67.88 201 PRO B O 1
ATOM 3670 N N . HIS B 1 202 ? 20.297 -25.547 -5.137 1 69.94 202 HIS B N 1
ATOM 3671 C CA . HIS B 1 202 ? 20.594 -26.875 -5.668 1 69.94 202 HIS B CA 1
ATOM 3672 C C . HIS B 1 202 ? 20.562 -26.875 -7.195 1 69.94 202 HIS B C 1
ATOM 3674 O O . HIS B 1 202 ? 19.922 -27.734 -7.805 1 69.94 202 HIS B O 1
ATOM 3680 N N . VAL B 1 203 ? 21.312 -26 -7.82 1 78.12 203 VAL B N 1
ATOM 3681 C CA . VAL B 1 203 ? 21.188 -25.719 -9.25 1 78.12 203 VAL B CA 1
ATOM 3682 C C . VAL B 1 203 ? 21.906 -26.812 -10.047 1 78.12 203 VAL B C 1
ATOM 3684 O O . VAL B 1 203 ? 21.609 -27.031 -11.219 1 78.12 203 VAL B O 1
ATOM 3687 N N . ASN B 1 204 ? 22.734 -27.594 -9.281 1 77.69 204 ASN B N 1
ATOM 3688 C CA . ASN B 1 204 ? 23.547 -28.562 -10.008 1 77.69 204 ASN B CA 1
ATOM 3689 C C . ASN B 1 204 ? 23.094 -30 -9.711 1 77.69 204 ASN B C 1
ATOM 3691 O O . ASN B 1 204 ? 23.781 -30.953 -10.07 1 77.69 204 ASN B O 1
ATOM 3695 N N . ASP B 1 205 ? 21.984 -30.062 -9.109 1 82.19 205 ASP B N 1
ATOM 3696 C CA . ASP B 1 205 ? 21.453 -31.406 -8.875 1 82.19 205 ASP B CA 1
ATOM 3697 C C . ASP B 1 205 ? 21.156 -32.125 -10.188 1 82.19 205 ASP B C 1
ATOM 3699 O O . ASP B 1 205 ? 20.938 -31.469 -11.219 1 82.19 205 ASP B O 1
ATOM 3703 N N . GLU B 1 206 ? 21.234 -33.375 -10.078 1 87.56 206 GLU B N 1
ATOM 3704 C CA . GLU B 1 206 ? 20.906 -34.156 -11.258 1 87.56 206 GLU B CA 1
ATOM 3705 C C . GLU B 1 206 ? 19.438 -33.969 -11.664 1 87.56 206 GLU B C 1
ATOM 3707 O O . GLU B 1 206 ? 18.562 -33.875 -10.812 1 87.56 206 GLU B O 1
ATOM 3712 N N . ALA B 1 207 ? 19.266 -33.812 -12.961 1 92.06 207 ALA B N 1
ATOM 3713 C CA . ALA B 1 207 ? 17.922 -33.625 -13.5 1 92.06 207 ALA B CA 1
ATOM 3714 C C . ALA B 1 207 ? 17.062 -34.875 -13.242 1 92.06 207 ALA B C 1
ATOM 3716 O O . ALA B 1 207 ? 17.562 -36 -13.195 1 92.06 207 ALA B O 1
ATOM 3717 N N . ILE B 1 208 ? 15.836 -34.688 -13.148 1 93.56 208 ILE B N 1
ATOM 3718 C CA . ILE B 1 208 ? 14.914 -35.812 -12.867 1 93.56 208 ILE B CA 1
ATOM 3719 C C . ILE B 1 208 ? 14.836 -36.719 -14.086 1 93.56 208 ILE B C 1
ATOM 3721 O O . ILE B 1 208 ? 14.477 -37.906 -13.953 1 93.56 208 ILE B O 1
ATOM 372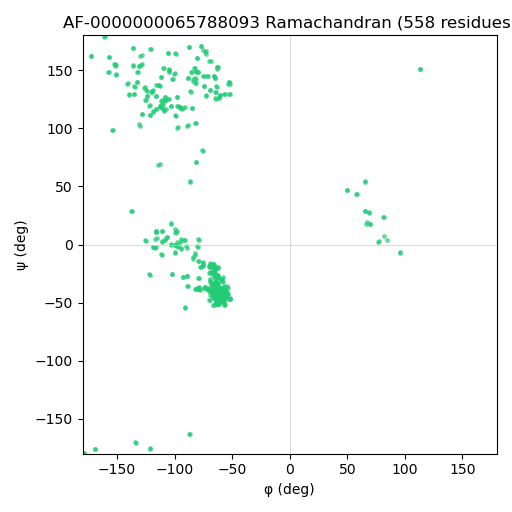5 N N . VAL B 1 209 ? 15.117 -36.219 -15.258 1 96.31 209 VAL B N 1
ATOM 3726 C CA . VAL B 1 209 ? 15.188 -36.969 -16.5 1 96.31 209 VAL B CA 1
ATOM 3727 C C . VAL B 1 209 ? 16.344 -36.469 -17.344 1 96.31 209 VAL B C 1
ATOM 3729 O O . VAL B 1 209 ? 16.547 -35.25 -17.469 1 96.31 209 VAL B O 1
ATOM 3732 N N . LYS B 1 210 ? 17.062 -37.344 -17.953 1 96.81 210 LYS B N 1
ATOM 3733 C CA . LYS B 1 210 ? 18.203 -36.969 -18.781 1 96.81 210 LYS B CA 1
ATOM 3734 C C . LYS B 1 210 ? 17.828 -36.969 -20.266 1 96.81 210 LYS B C 1
ATOM 3736 O O . LYS B 1 210 ? 16.781 -37.469 -20.641 1 96.81 210 LYS B O 1
ATOM 3741 N N . ALA B 1 211 ? 18.688 -36.344 -21.016 1 97.62 211 ALA B N 1
ATOM 3742 C CA . ALA B 1 211 ? 18.453 -36.156 -22.438 1 97.62 211 ALA B CA 1
ATOM 3743 C C . ALA B 1 211 ? 18.219 -37.5 -23.125 1 97.62 211 ALA B C 1
ATOM 3745 O O . ALA B 1 211 ? 17.344 -37.625 -24 1 97.62 211 ALA B O 1
ATOM 3746 N N . GLU B 1 212 ? 18.906 -38.5 -22.75 1 97.06 212 GLU B N 1
ATOM 3747 C CA . GLU B 1 212 ? 18.859 -39.781 -23.391 1 97.06 212 GLU B CA 1
ATOM 3748 C C . GLU B 1 212 ? 17.516 -40.469 -23.156 1 97.06 212 GLU B C 1
ATOM 3750 O O . GLU B 1 212 ? 17.156 -41.406 -23.859 1 97.06 212 GLU B O 1
ATOM 3755 N N . ASP B 1 213 ? 16.875 -40 -22.156 1 97.06 213 ASP B N 1
ATOM 3756 C CA . ASP B 1 213 ? 15.594 -40.625 -21.781 1 97.06 213 ASP B CA 1
ATOM 3757 C C . ASP B 1 213 ? 14.422 -39.844 -22.359 1 97.06 213 ASP B C 1
ATOM 3759 O O . ASP B 1 213 ? 13.258 -40.188 -22.141 1 97.06 213 ASP B O 1
ATOM 3763 N N . MET B 1 214 ? 14.656 -38.812 -23.094 1 97.75 214 MET B N 1
ATOM 3764 C CA . MET B 1 214 ? 13.617 -37.969 -23.688 1 97.75 214 MET B CA 1
ATOM 3765 C C . MET B 1 214 ? 13.562 -38.156 -25.203 1 97.75 214 MET B C 1
ATOM 3767 O O . MET B 1 214 ? 14.547 -38.594 -25.812 1 97.75 214 MET B O 1
ATOM 3771 N N . HIS B 1 215 ? 12.453 -37.969 -25.797 1 97.62 215 HIS B N 1
ATOM 3772 C CA . HIS B 1 215 ? 12.336 -37.938 -27.25 1 97.62 215 HIS B CA 1
ATOM 3773 C C . HIS B 1 215 ? 12.125 -36.5 -27.75 1 97.62 215 HIS B C 1
ATOM 3775 O O . HIS B 1 215 ? 11.703 -35.625 -26.984 1 97.62 215 HIS B O 1
ATOM 3781 N N . SER B 1 216 ? 12.281 -36.219 -28.984 1 97.19 216 SER B N 1
ATOM 3782 C CA . SER B 1 216 ? 12.344 -34.875 -29.547 1 97.19 216 SER B CA 1
ATOM 3783 C C . SER B 1 216 ? 10.953 -34.25 -29.609 1 97.19 216 SER B C 1
ATOM 3785 O O . SER B 1 216 ? 10.828 -33.031 -29.734 1 97.19 216 SER B O 1
ATOM 3787 N N . ASP B 1 217 ? 9.891 -35 -29.531 1 97.75 217 ASP B N 1
ATOM 3788 C CA . ASP B 1 217 ? 8.531 -34.469 -29.625 1 97.75 217 ASP B CA 1
ATOM 3789 C C . ASP B 1 217 ? 8.008 -34.094 -28.25 1 97.75 217 ASP B C 1
ATOM 3791 O O . ASP B 1 217 ? 6.914 -33.531 -28.141 1 97.75 217 ASP B O 1
ATOM 3795 N N . LEU B 1 218 ? 8.805 -34.312 -27.203 1 98.56 218 LEU B N 1
ATOM 3796 C CA . LEU B 1 218 ? 8.398 -34.031 -25.828 1 98.56 218 LEU B CA 1
ATOM 3797 C C . LEU B 1 218 ? 8.406 -32.531 -25.531 1 98.56 218 LEU B C 1
ATOM 3799 O O . LEU B 1 218 ? 9.305 -31.828 -25.984 1 98.56 218 LEU B O 1
ATOM 3803 N N . VAL B 1 219 ? 7.395 -32.062 -24.859 1 98.81 219 VAL B N 1
ATOM 3804 C CA . VAL B 1 219 ? 7.398 -30.719 -24.25 1 98.81 219 VAL B CA 1
ATOM 3805 C C . VAL B 1 219 ? 7.766 -30.828 -22.781 1 98.81 219 VAL B C 1
ATOM 3807 O O . VAL B 1 219 ? 7.168 -31.609 -22.031 1 98.81 219 VAL B O 1
ATOM 3810 N N . VAL B 1 220 ? 8.773 -30.062 -22.375 1 98.75 220 VAL B N 1
ATOM 3811 C CA . VAL B 1 220 ? 9.25 -30.141 -20.984 1 98.75 220 VAL B CA 1
ATOM 3812 C C . VAL B 1 220 ? 9.078 -28.781 -20.312 1 98.75 220 VAL B C 1
ATOM 3814 O O . VAL B 1 220 ? 9.695 -27.797 -20.703 1 98.75 220 VAL B O 1
ATOM 3817 N N . ASN B 1 221 ? 8.195 -28.781 -19.297 1 98.5 221 ASN B N 1
ATOM 3818 C CA . ASN B 1 221 ? 7.98 -27.578 -18.484 1 98.5 221 ASN B CA 1
ATOM 3819 C C . ASN B 1 221 ? 8.617 -27.719 -17.109 1 98.5 221 ASN B C 1
ATOM 3821 O O . ASN B 1 221 ? 8.375 -28.703 -16.406 1 98.5 221 ASN B O 1
ATOM 3825 N N . ASP B 1 222 ? 9.438 -26.812 -16.75 1 97.25 222 ASP B N 1
ATOM 3826 C CA . ASP B 1 222 ? 9.953 -26.672 -15.398 1 97.25 222 ASP B CA 1
ATOM 3827 C C . ASP B 1 222 ? 9.422 -25.406 -14.734 1 97.25 222 ASP B C 1
ATOM 3829 O O . ASP B 1 222 ? 9.641 -24.297 -15.219 1 97.25 222 ASP B O 1
ATOM 3833 N N . ILE B 1 223 ? 8.773 -25.578 -13.578 1 94.38 223 ILE B N 1
ATOM 3834 C CA . ILE B 1 223 ? 8.148 -24.391 -12.992 1 94.38 223 ILE B CA 1
ATOM 3835 C C . ILE B 1 223 ? 9.172 -23.609 -12.188 1 94.38 223 ILE B C 1
ATOM 3837 O O . ILE B 1 223 ? 8.914 -22.469 -11.773 1 94.38 223 ILE B O 1
ATOM 3841 N N . VAL B 1 224 ? 10.375 -24.203 -11.938 1 89.69 224 VAL B N 1
ATOM 3842 C CA . VAL B 1 224 ? 11.484 -23.469 -11.359 1 89.69 224 VAL B CA 1
ATOM 3843 C C . VAL B 1 224 ? 11.945 -22.375 -12.328 1 89.69 224 VAL B C 1
ATOM 3845 O O . VAL B 1 224 ? 12.156 -22.656 -13.516 1 89.69 224 VAL B O 1
ATOM 3848 N N . TYR B 1 225 ? 12.008 -21.156 -11.891 1 87.19 225 TYR B N 1
ATOM 3849 C CA . TYR B 1 225 ? 12.328 -20.094 -12.828 1 87.19 225 TYR B CA 1
ATOM 3850 C C . TYR B 1 225 ? 13.641 -19.406 -12.453 1 87.19 225 TYR B C 1
ATOM 3852 O O . TYR B 1 225 ? 14.117 -18.516 -13.156 1 87.19 225 TYR B O 1
ATOM 3860 N N . ASN B 1 226 ? 14.227 -19.812 -11.367 1 82.44 226 ASN B N 1
ATOM 3861 C CA . ASN B 1 226 ? 15.547 -19.344 -10.969 1 82.44 226 ASN B CA 1
ATOM 3862 C C . ASN B 1 226 ? 16.484 -20.5 -10.617 1 82.44 226 ASN B C 1
ATOM 3864 O O . ASN B 1 226 ? 16.391 -21.078 -9.531 1 82.44 226 ASN B O 1
ATOM 3868 N N . PRO B 1 227 ? 17.391 -20.875 -11.516 1 87.5 227 PRO B N 1
ATOM 3869 C CA . PRO B 1 227 ? 17.766 -20.188 -12.758 1 87.5 227 PRO B CA 1
ATOM 3870 C C . PRO B 1 227 ? 16.719 -20.359 -13.859 1 87.5 227 PRO B C 1
ATOM 3872 O O . PRO B 1 227 ? 15.844 -21.234 -13.758 1 87.5 227 PRO B O 1
ATOM 3875 N N . ASN B 1 228 ? 16.875 -19.562 -14.875 1 90.38 228 ASN B N 1
ATOM 3876 C CA . ASN B 1 228 ? 15.938 -19.594 -16 1 90.38 228 ASN B CA 1
ATOM 3877 C C . ASN B 1 228 ? 16.016 -20.922 -16.75 1 90.38 228 ASN B C 1
ATOM 3879 O O . ASN B 1 228 ? 15 -21.5 -17.125 1 90.38 228 ASN B O 1
ATOM 3883 N N . GLU B 1 229 ? 17.266 -21.266 -17.109 1 92.62 229 GLU B N 1
ATOM 3884 C CA . GLU B 1 229 ? 17.5 -22.578 -17.734 1 92.62 229 GLU B CA 1
ATOM 3885 C C . GLU B 1 229 ? 17.984 -23.594 -16.703 1 92.62 229 GLU B C 1
ATOM 3887 O O . GLU B 1 229 ? 19.172 -23.672 -16.422 1 92.62 229 GLU B O 1
ATOM 3892 N N . THR B 1 230 ? 17.156 -24.422 -16.219 1 94 230 THR B N 1
ATOM 3893 C CA . THR B 1 230 ? 17.484 -25.438 -15.227 1 94 230 THR B CA 1
ATOM 3894 C C . THR B 1 230 ? 18.203 -26.609 -15.867 1 94 230 THR B C 1
ATOM 3896 O O . THR B 1 230 ? 18.281 -26.719 -17.094 1 94 230 THR B O 1
ATOM 3899 N N . VAL B 1 231 ? 18.688 -27.469 -15.047 1 94.75 231 VAL B N 1
ATOM 3900 C CA . VAL B 1 231 ? 19.359 -28.656 -15.539 1 94.75 231 VAL B CA 1
ATOM 3901 C C . VAL B 1 231 ? 18.391 -29.5 -16.359 1 94.75 231 VAL B C 1
ATOM 3903 O O . VAL B 1 231 ? 18.781 -30.109 -17.359 1 94.75 231 VAL B O 1
ATOM 3906 N N . LEU B 1 232 ? 17.141 -29.547 -15.922 1 96.56 232 LEU B N 1
ATOM 3907 C CA . LEU B 1 232 ? 16.125 -30.312 -16.656 1 96.56 232 LEU B CA 1
ATOM 3908 C C . LEU B 1 232 ? 15.891 -29.719 -18.031 1 96.56 232 LEU B C 1
ATOM 3910 O O . LEU B 1 232 ? 15.82 -30.453 -19.031 1 96.56 232 LEU B O 1
ATOM 3914 N N . LEU B 1 233 ? 15.766 -28.438 -18.109 1 97.12 233 LEU B N 1
ATOM 3915 C CA . LEU B 1 233 ? 15.516 -27.797 -19.391 1 97.12 233 LEU B CA 1
ATOM 3916 C C . LEU B 1 233 ? 16.719 -27.906 -20.312 1 97.12 233 LEU B C 1
ATOM 3918 O O . LEU B 1 233 ? 16.578 -28.031 -21.531 1 97.12 233 LEU B O 1
ATOM 3922 N N . SER B 1 234 ? 17.875 -27.828 -19.719 1 96.75 234 SER B N 1
ATOM 3923 C CA . SER B 1 234 ? 19.078 -28.062 -20.5 1 96.75 234 SER B CA 1
ATOM 3924 C C . SER B 1 234 ? 19.078 -29.453 -21.125 1 96.75 234 SER B C 1
ATOM 3926 O O . SER B 1 234 ? 19.438 -29.625 -22.281 1 96.75 234 SER B O 1
ATOM 3928 N N . GLU B 1 235 ? 18.75 -30.453 -20.344 1 97.38 235 GLU B N 1
ATOM 3929 C CA . GLU B 1 235 ? 18.625 -31.812 -20.844 1 97.38 235 GLU B CA 1
ATOM 3930 C C . GLU B 1 235 ? 17.578 -31.906 -21.953 1 97.38 235 GLU B C 1
ATOM 3932 O O . GLU B 1 235 ? 17.766 -32.625 -22.938 1 97.38 235 GLU B O 1
ATOM 3937 N N . ALA B 1 236 ? 16.469 -31.234 -21.766 1 98.25 236 ALA B N 1
ATOM 3938 C CA . ALA B 1 236 ? 15.414 -31.219 -22.766 1 98.25 236 ALA B CA 1
ATOM 3939 C C . ALA B 1 236 ? 15.922 -30.672 -24.094 1 98.25 236 ALA B C 1
ATOM 3941 O O . ALA B 1 236 ? 15.672 -31.25 -25.156 1 98.25 236 ALA B O 1
ATOM 3942 N N . ILE B 1 237 ? 16.609 -29.578 -24 1 98.06 237 ILE B N 1
ATOM 3943 C CA . ILE B 1 237 ? 17.156 -28.938 -25.188 1 98.06 237 ILE B CA 1
ATOM 3944 C C . ILE B 1 237 ? 18.125 -29.891 -25.891 1 98.06 237 ILE B C 1
ATOM 3946 O O . ILE B 1 237 ? 18.078 -30.047 -27.109 1 98.06 237 ILE B O 1
ATOM 3950 N N . LYS B 1 238 ? 18.984 -30.531 -25.125 1 98 238 LYS B N 1
ATOM 3951 C CA . LYS B 1 238 ? 19.922 -31.5 -25.641 1 98 238 LYS B CA 1
ATOM 3952 C C . LYS B 1 238 ? 19.219 -32.625 -26.391 1 98 238 LYS B C 1
ATOM 3954 O O . LYS B 1 238 ? 19.719 -33.156 -27.375 1 98 238 LYS B O 1
ATOM 3959 N N . ALA B 1 239 ? 18.094 -33.031 -25.953 1 98.06 239 ALA B N 1
ATOM 3960 C CA . ALA B 1 239 ? 17.328 -34.156 -26.516 1 98.06 239 ALA B CA 1
ATOM 3961 C C . ALA B 1 239 ? 16.531 -33.688 -27.734 1 98.06 239 ALA B C 1
ATOM 3963 O O . ALA B 1 239 ? 15.914 -34.531 -28.422 1 98.06 239 ALA B O 1
ATOM 3964 N N . GLY B 1 240 ? 16.5 -32.344 -27.984 1 98.19 240 GLY B N 1
ATOM 3965 C CA . GLY B 1 240 ? 15.68 -31.828 -29.062 1 98.19 240 GLY B CA 1
ATOM 3966 C C . GLY B 1 240 ? 14.234 -31.594 -28.656 1 98.19 240 GLY B C 1
ATOM 3967 O O . GLY B 1 240 ? 13.383 -31.297 -29.5 1 98.19 240 GLY B O 1
ATOM 3968 N N . ALA B 1 241 ? 13.898 -31.797 -27.359 1 98.31 241 ALA B N 1
ATOM 3969 C CA . ALA B 1 241 ? 12.555 -31.531 -26.844 1 98.31 241 ALA B CA 1
ATOM 3970 C C . ALA B 1 241 ? 12.297 -30.031 -26.734 1 98.31 241 ALA B C 1
ATOM 3972 O O . ALA B 1 241 ? 13.219 -29.219 -26.891 1 98.31 241 ALA B O 1
ATOM 3973 N N . THR B 1 242 ? 11.055 -29.625 -26.594 1 98.5 242 THR B N 1
ATOM 3974 C CA . THR B 1 242 ? 10.664 -28.234 -26.516 1 98.5 242 THR B CA 1
ATOM 3975 C C . THR B 1 242 ? 10.57 -27.766 -25.062 1 98.5 242 THR B C 1
ATOM 3977 O O . THR B 1 242 ? 9.719 -28.234 -24.312 1 98.5 242 THR B O 1
ATOM 3980 N N . PRO B 1 243 ? 11.383 -26.828 -24.672 1 98.31 243 PRO B N 1
ATOM 3981 C CA . PRO B 1 243 ? 11.336 -26.359 -23.281 1 98.31 243 PRO B CA 1
ATOM 3982 C C . PRO B 1 243 ? 10.266 -25.297 -23.062 1 98.31 243 PRO B C 1
ATOM 3984 O O . PRO B 1 243 ? 10.008 -24.469 -23.938 1 98.31 243 PRO B O 1
ATOM 3987 N N . VAL B 1 244 ? 9.594 -25.312 -21.953 1 98.31 244 VAL B N 1
ATOM 3988 C CA . VAL B 1 244 ? 8.75 -24.266 -21.406 1 98.31 244 VAL B CA 1
ATOM 3989 C C . VAL B 1 244 ? 9.32 -23.766 -20.094 1 98.31 244 VAL B C 1
ATOM 3991 O O . VAL B 1 244 ? 9.336 -24.5 -19.094 1 98.31 244 VAL B O 1
ATOM 3994 N N . TYR B 1 245 ? 9.703 -22.547 -20.047 1 97.19 245 TYR B N 1
ATOM 3995 C CA . TYR B 1 245 ? 10.438 -21.969 -18.922 1 97.19 245 TYR B CA 1
ATOM 3996 C C . TYR B 1 245 ? 9.492 -21.578 -17.797 1 97.19 245 TYR B C 1
ATOM 3998 O O . TYR B 1 245 ? 8.367 -21.125 -18.047 1 97.19 245 TYR B O 1
ATOM 4006 N N . GLY B 1 246 ? 10 -21.672 -16.625 1 95.81 246 GLY B N 1
ATOM 4007 C CA . GLY B 1 246 ? 9.211 -21.422 -15.438 1 95.81 246 GLY B CA 1
ATOM 4008 C C . GLY B 1 246 ? 8.734 -19.984 -15.336 1 95.81 246 GLY B C 1
ATOM 4009 O O . GLY B 1 246 ? 7.68 -19.719 -14.75 1 95.81 246 GLY B O 1
ATOM 4010 N N . ILE B 1 247 ? 9.391 -19.109 -15.914 1 95.75 247 ILE B N 1
ATOM 4011 C CA . ILE B 1 247 ? 9.055 -17.688 -15.852 1 95.75 247 ILE B CA 1
ATOM 4012 C C . ILE B 1 247 ? 7.691 -17.453 -16.5 1 95.75 247 ILE B C 1
ATOM 4014 O O . ILE B 1 247 ? 6.969 -16.531 -16.141 1 95.75 247 ILE B O 1
ATOM 4018 N N . LYS B 1 248 ? 7.336 -18.312 -17.406 1 97.44 248 LYS B N 1
ATOM 4019 C CA . LYS B 1 248 ? 6.07 -18.172 -18.125 1 97.44 248 LYS B CA 1
ATOM 4020 C C . LYS B 1 248 ? 4.883 -18.391 -17.188 1 97.44 248 LYS B C 1
ATOM 4022 O O . LYS B 1 248 ? 3.869 -17.703 -17.281 1 97.44 248 LYS B O 1
ATOM 4027 N N . MET B 1 249 ? 5.012 -19.344 -16.297 1 97.19 249 MET B N 1
ATOM 4028 C CA . MET B 1 249 ? 3.943 -19.547 -15.32 1 97.19 249 MET B CA 1
ATOM 4029 C C . MET B 1 249 ? 3.797 -18.328 -14.414 1 97.19 249 MET B C 1
ATOM 4031 O O . MET B 1 249 ? 2.68 -17.906 -14.117 1 97.19 249 MET B O 1
ATOM 4035 N N . LEU B 1 250 ? 4.941 -17.797 -13.977 1 95.88 250 LEU B N 1
ATOM 4036 C CA . LEU B 1 250 ? 4.93 -16.594 -13.164 1 95.88 250 LEU B CA 1
ATOM 4037 C C . LEU B 1 250 ? 4.254 -15.445 -13.898 1 95.88 250 LEU B C 1
ATOM 4039 O O . LEU B 1 250 ? 3.451 -14.711 -13.32 1 95.88 250 LEU B O 1
ATOM 4043 N N . LEU B 1 251 ? 4.539 -15.312 -15.156 1 98 251 LEU B N 1
ATOM 4044 C CA . LEU B 1 251 ? 3.971 -14.289 -16.031 1 98 251 LEU B CA 1
ATOM 4045 C C . LEU B 1 251 ? 2.457 -14.438 -16.125 1 98 251 LEU B C 1
ATOM 4047 O O . LEU B 1 251 ? 1.713 -13.5 -15.82 1 98 251 LEU B O 1
ATOM 4051 N N . TYR B 1 252 ? 2.027 -15.602 -16.422 1 98.56 252 TYR B N 1
ATOM 4052 C CA . TYR B 1 252 ? 0.625 -15.797 -16.781 1 98.56 252 TYR B CA 1
ATOM 4053 C C . TYR B 1 252 ? -0.253 -15.836 -15.539 1 98.56 252 TYR B C 1
ATOM 4055 O O . TYR B 1 252 ? -1.405 -15.398 -15.57 1 98.56 252 TYR B O 1
ATOM 4063 N N . GLN B 1 253 ? 0.24 -16.438 -14.438 1 98.12 253 GLN B N 1
ATOM 4064 C CA . GLN B 1 253 ? -0.552 -16.344 -13.219 1 98.12 253 GLN B CA 1
ATOM 4065 C C . GLN B 1 253 ? -0.767 -14.898 -12.797 1 98.12 253 GLN B C 1
ATOM 4067 O O . GLN B 1 253 ? -1.845 -14.539 -12.32 1 98.12 253 GLN B O 1
ATOM 4072 N N . GLY B 1 254 ? 0.256 -14.031 -12.977 1 98.44 254 GLY B N 1
ATOM 4073 C CA . GLY B 1 254 ? 0.128 -12.609 -12.703 1 98.44 254 GLY B CA 1
ATOM 4074 C C . GLY B 1 254 ? -0.854 -11.914 -13.625 1 98.44 254 GLY B C 1
ATOM 4075 O O . GLY B 1 254 ? -1.648 -11.086 -13.18 1 98.44 254 GLY B O 1
ATOM 4076 N N . ALA B 1 255 ? -0.761 -12.266 -14.898 1 98.75 255 ALA B N 1
ATOM 4077 C CA . ALA B 1 255 ? -1.69 -11.688 -15.867 1 98.75 255 ALA B CA 1
ATOM 4078 C C . ALA B 1 255 ? -3.137 -12 -15.484 1 98.75 255 ALA B C 1
ATOM 4080 O O . ALA B 1 255 ? -4.012 -11.133 -15.602 1 98.75 255 ALA B O 1
ATOM 4081 N N . GLU B 1 256 ? -3.367 -13.195 -15.047 1 98.56 256 GLU B N 1
ATOM 4082 C CA . GLU B 1 256 ? -4.707 -13.594 -14.625 1 98.56 256 GLU B CA 1
ATOM 4083 C C . GLU B 1 256 ? -5.172 -12.797 -13.414 1 98.56 256 GLU B C 1
ATOM 4085 O O . GLU B 1 256 ? -6.316 -12.344 -13.359 1 98.56 256 GLU B O 1
ATOM 4090 N N . SER B 1 257 ? -4.328 -12.711 -12.414 1 98.75 257 SER B N 1
ATOM 4091 C CA . SER B 1 257 ? -4.66 -11.898 -11.25 1 98.75 257 SER B CA 1
ATOM 4092 C C . SER B 1 257 ? -4.98 -10.461 -11.641 1 98.75 257 SER B C 1
ATOM 4094 O O . SER B 1 257 ? -5.941 -9.875 -11.141 1 98.75 257 SER B O 1
ATOM 4096 N N . PHE B 1 258 ? -4.133 -9.883 -12.523 1 98.88 258 PHE B N 1
ATOM 4097 C CA . PHE B 1 258 ? -4.332 -8.539 -13.055 1 98.88 258 PHE B CA 1
ATOM 4098 C C . PHE B 1 258 ? -5.738 -8.383 -13.625 1 98.88 258 PHE B C 1
ATOM 4100 O O . PHE B 1 258 ? -6.43 -7.406 -13.336 1 98.88 258 PHE B O 1
ATOM 4107 N N . GLU B 1 259 ? -6.18 -9.32 -14.398 1 98.81 259 GLU B N 1
ATOM 4108 C CA . GLU B 1 259 ? -7.484 -9.258 -15.047 1 98.81 259 GLU B CA 1
ATOM 4109 C C . GLU B 1 259 ? -8.617 -9.406 -14.031 1 98.81 259 GLU B C 1
ATOM 4111 O O . GLU B 1 259 ? -9.672 -8.773 -14.18 1 98.81 259 GLU B O 1
ATOM 4116 N N . ILE B 1 260 ? -8.422 -10.234 -13.055 1 98.69 260 ILE B N 1
ATOM 4117 C CA . ILE B 1 260 ? -9.414 -10.422 -12 1 98.69 260 ILE B CA 1
A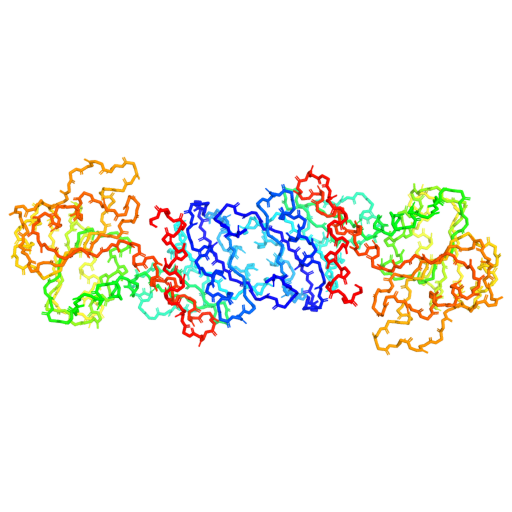TOM 4118 C C . ILE B 1 260 ? -9.664 -9.094 -11.289 1 98.69 260 ILE B C 1
ATOM 4120 O O . ILE B 1 260 ? -10.82 -8.742 -11.016 1 98.69 260 ILE B O 1
ATOM 4124 N N . TRP B 1 261 ? -8.648 -8.297 -10.977 1 98.75 261 TRP B N 1
ATOM 4125 C CA . TRP B 1 261 ? -8.773 -7.07 -10.188 1 98.75 261 TRP B CA 1
ATOM 4126 C C . TRP B 1 261 ? -9.273 -5.918 -11.055 1 98.75 261 TRP B C 1
ATOM 4128 O O . TRP B 1 261 ? -10.07 -5.094 -10.594 1 98.75 261 TRP B O 1
ATOM 4138 N N . THR B 1 262 ? -8.82 -5.82 -12.352 1 98.5 262 THR B N 1
ATOM 4139 C CA . THR B 1 262 ? -9.008 -4.598 -13.125 1 98.5 262 THR B CA 1
ATOM 4140 C C . THR B 1 262 ? -10.156 -4.754 -14.117 1 98.5 262 THR B C 1
ATOM 4142 O O . THR B 1 262 ? -10.711 -3.762 -14.594 1 98.5 262 THR B O 1
ATOM 4145 N N . GLY B 1 263 ? -10.43 -6.004 -14.5 1 98.31 263 GLY B N 1
ATOM 4146 C CA . GLY B 1 263 ? -11.414 -6.25 -15.547 1 98.31 263 GLY B CA 1
ATOM 4147 C C . GLY B 1 263 ? -10.883 -5.973 -16.938 1 98.31 263 GLY B C 1
ATOM 4148 O O . GLY B 1 263 ? -11.625 -6.078 -17.922 1 98.31 263 GLY B O 1
ATOM 4149 N N . GLU B 1 264 ? -9.609 -5.602 -17.062 1 98.38 264 GLU B N 1
ATOM 4150 C CA . GLU B 1 264 ? -8.961 -5.301 -18.328 1 98.38 264 GLU B CA 1
ATOM 4151 C C . GLU B 1 264 ? -8.039 -6.438 -18.75 1 98.38 264 GLU B C 1
ATOM 4153 O O . GLU B 1 264 ? -7.465 -7.133 -17.906 1 98.38 264 GLU B O 1
ATOM 4158 N N . LYS B 1 265 ? -7.898 -6.633 -20.031 1 98.5 265 LYS B N 1
ATOM 4159 C CA . LYS B 1 265 ? -6.945 -7.621 -20.531 1 98.5 265 LYS B CA 1
ATOM 4160 C C . LYS B 1 265 ? -5.516 -7.234 -20.172 1 98.5 265 LYS B C 1
ATOM 4162 O O . LYS B 1 265 ? -5.102 -6.094 -20.375 1 98.5 265 LYS B O 1
ATOM 4167 N N . ALA B 1 266 ? -4.742 -8.148 -19.625 1 98.69 266 ALA B N 1
ATOM 4168 C CA . ALA B 1 266 ? -3.371 -7.875 -19.219 1 98.69 266 ALA B CA 1
ATOM 4169 C C . ALA B 1 266 ? -2.463 -7.656 -20.422 1 98.69 266 ALA B C 1
ATOM 4171 O O . ALA B 1 266 ? -2.574 -8.359 -21.422 1 98.69 266 ALA B O 1
ATOM 4172 N N . PRO B 1 267 ? -1.68 -6.656 -20.422 1 98.81 267 PRO B N 1
ATOM 4173 C CA . PRO B 1 267 ? -0.654 -6.504 -21.453 1 98.81 267 PRO B CA 1
ATOM 4174 C C . PRO B 1 267 ? 0.534 -7.441 -21.25 1 98.81 267 PRO B C 1
ATOM 4176 O O . PRO B 1 267 ? 1.611 -7 -20.844 1 98.81 267 PRO B O 1
ATOM 4179 N N . VAL B 1 268 ? 0.435 -8.641 -21.625 1 98.56 268 VAL B N 1
ATOM 4180 C CA . VAL B 1 268 ? 1.347 -9.734 -21.312 1 98.56 268 VAL B CA 1
ATOM 4181 C C . VAL B 1 268 ? 2.74 -9.422 -21.844 1 98.56 268 VAL B C 1
ATOM 4183 O O . VAL B 1 268 ? 3.746 -9.742 -21.219 1 98.56 268 VAL B O 1
ATOM 4186 N N . ASP B 1 269 ? 2.83 -8.812 -23.016 1 98.38 269 ASP B N 1
ATOM 4187 C CA . ASP B 1 269 ? 4.125 -8.5 -23.609 1 98.38 269 ASP B CA 1
ATOM 4188 C C . ASP B 1 269 ? 4.934 -7.566 -22.719 1 98.38 269 ASP B C 1
ATOM 4190 O O . ASP B 1 269 ? 6.129 -7.781 -22.5 1 98.38 269 ASP B O 1
ATOM 4194 N N . VAL B 1 270 ? 4.285 -6.527 -22.219 1 98.56 270 VAL B N 1
ATOM 4195 C CA . VAL B 1 270 ? 4.938 -5.559 -21.344 1 98.56 270 VAL B CA 1
ATOM 4196 C C . VAL B 1 270 ? 5.328 -6.23 -20.031 1 98.56 270 VAL B C 1
ATOM 4198 O O . VAL B 1 270 ? 6.418 -5.996 -19.5 1 98.56 270 VAL B O 1
ATOM 4201 N N . MET B 1 271 ? 4.426 -7.043 -19.531 1 98.56 271 MET B N 1
ATOM 4202 C CA . MET B 1 271 ? 4.695 -7.77 -18.297 1 98.56 271 MET B CA 1
ATOM 4203 C C . MET B 1 271 ? 5.898 -8.688 -18.469 1 98.56 271 MET B C 1
ATOM 4205 O O . MET B 1 271 ? 6.773 -8.734 -17.594 1 98.56 271 MET B O 1
ATOM 4209 N N . GLU B 1 272 ? 5.93 -9.367 -19.531 1 98 272 GLU B N 1
ATOM 4210 C CA . GLU B 1 272 ? 7.031 -10.297 -19.781 1 98 272 GLU B CA 1
ATOM 4211 C C . GLU B 1 272 ? 8.359 -9.555 -19.906 1 98 272 GLU B C 1
ATOM 4213 O O . GLU B 1 272 ? 9.367 -9.977 -19.344 1 98 272 GLU B O 1
ATOM 4218 N N . LYS B 1 273 ? 8.375 -8.531 -20.734 1 98.12 273 LYS B N 1
ATOM 4219 C CA . LYS B 1 273 ? 9.578 -7.723 -20.906 1 98.12 273 LYS B CA 1
ATOM 4220 C C . LYS B 1 273 ? 10.125 -7.246 -19.547 1 98.12 273 LYS B C 1
ATOM 4222 O O . LYS B 1 273 ? 11.328 -7.332 -19.297 1 98.12 273 LYS B O 1
ATOM 4227 N N . THR B 1 274 ? 9.234 -6.738 -18.719 1 97.62 274 THR B N 1
ATOM 4228 C CA . THR B 1 274 ? 9.633 -6.238 -17.406 1 97.62 274 THR B CA 1
ATOM 4229 C C . THR B 1 274 ? 10.141 -7.375 -16.531 1 97.62 274 THR B C 1
ATOM 4231 O O . THR B 1 274 ? 11.141 -7.219 -15.812 1 97.62 274 THR B O 1
ATOM 4234 N N . LEU B 1 275 ? 9.406 -8.492 -16.578 1 96.44 275 LEU B N 1
ATOM 4235 C CA . LEU B 1 275 ? 9.797 -9.656 -15.789 1 96.44 275 LEU B CA 1
ATOM 4236 C C . LEU B 1 275 ? 11.195 -10.133 -16.188 1 96.44 275 LEU B C 1
ATOM 4238 O O . LEU B 1 275 ? 12.023 -10.406 -15.32 1 96.44 275 LEU B O 1
ATOM 4242 N N . ARG B 1 276 ? 11.484 -10.227 -17.453 1 95.94 276 ARG B N 1
ATOM 4243 C CA . ARG B 1 276 ? 12.789 -10.648 -17.953 1 95.94 276 ARG B CA 1
ATOM 4244 C C . ARG B 1 276 ? 13.883 -9.68 -17.5 1 95.94 276 ARG B C 1
ATOM 4246 O O . ARG B 1 276 ? 14.969 -10.109 -17.094 1 95.94 276 ARG B O 1
ATOM 4253 N N . LYS B 1 277 ? 13.602 -8.414 -17.609 1 95.44 277 LYS B N 1
ATOM 4254 C CA . LYS B 1 277 ? 14.555 -7.402 -17.141 1 95.44 277 LYS B CA 1
ATOM 4255 C C . LYS B 1 277 ? 14.852 -7.559 -15.656 1 95.44 277 LYS B C 1
ATOM 4257 O O . LYS B 1 277 ? 16.016 -7.484 -15.242 1 95.44 277 LYS B O 1
ATOM 4262 N N . THR B 1 278 ? 13.781 -7.773 -14.906 1 92.94 278 THR B N 1
ATOM 4263 C CA . THR B 1 278 ? 13.906 -7.902 -13.461 1 92.94 278 THR B CA 1
ATOM 4264 C C . THR B 1 278 ? 14.75 -9.117 -13.094 1 92.94 278 THR B C 1
ATOM 4266 O O . THR B 1 278 ? 15.477 -9.102 -12.102 1 92.94 278 THR B O 1
ATOM 4269 N N . LEU B 1 279 ? 14.656 -10.148 -13.883 1 92.12 279 LEU B N 1
ATOM 4270 C CA . LEU B 1 279 ? 15.367 -11.398 -13.633 1 92.12 279 LEU B CA 1
ATOM 4271 C C . LEU B 1 279 ? 16.719 -11.398 -14.336 1 92.12 279 LEU B C 1
ATOM 4273 O O . LEU B 1 279 ? 17.422 -12.414 -14.352 1 92.12 279 LEU B O 1
ATOM 4277 N N . ASP B 1 280 ? 17.062 -10.258 -14.969 1 91.19 280 ASP B N 1
ATOM 4278 C CA . ASP B 1 280 ? 18.312 -10.078 -15.711 1 91.19 280 ASP B CA 1
ATOM 4279 C C . ASP B 1 280 ? 18.438 -11.109 -16.828 1 91.19 280 ASP B C 1
ATOM 4281 O O . ASP B 1 280 ? 19.453 -11.797 -16.938 1 91.19 280 ASP B O 1
ATOM 4285 N N . LEU B 1 281 ? 17.406 -11.352 -17.531 1 90.62 281 LEU B N 1
ATOM 4286 C CA . LEU B 1 281 ? 17.344 -12.258 -18.672 1 90.62 281 LEU B CA 1
ATOM 4287 C C . LEU B 1 281 ? 17.297 -11.477 -19.984 1 90.62 281 LEU B C 1
ATOM 4289 O O . LEU B 1 281 ? 16.781 -10.352 -20.031 1 90.62 281 LEU B O 1
#

Radius of gyration: 30.29 Å; Cα contacts (8 Å, |Δi|>4): 1329; chains: 2; bounding box: 42×94×62 Å

InterPro domains:
  IPR006151 Quinate/shikimate 5-dehydrogenase/glutamyl-tRNA reductase [PF01488] (115-223)
  IPR011342 Shikimate dehydrogenase [TIGR00507] (7-279)
  IPR013708 Shikimate dehydrogenase substrate binding, N-terminal [PF08501] (11-93)
  IPR022893 Shikimate dehydrogenase family [MF_00222] (6-277)
  IPR022893 Shikimate dehydrogenase family [PTHR21089] (2-273)
  IPR036291 NAD(P)-binding domain superfamily [SSF51735] (104-279)
  IPR041121 SDH, C-terminal [PF18317] (246-276)
  IPR046346 Aminoacid dehydrogenase-like, N-terminal domain superfamily [SSF53223] (1-103)

Sequence (562 aa):
MINGSTKIVGLIGHPVEHSFSPPMHNAAFEELGLDYAYVPFNVCPENLKSAILGAKSLNIKGFNVTIPHKINVMKYLDKLDPIAKLIGAVNTIDFKEMKGYNTDGIGCIKAIGEVTSIKDKNIVVAGAGGASRAISFYLARENPQSIHILNRDINKAKSLAEDLKNSKLTDNVDFDSIDKIVGYVSDADILIDTTPVGMSPHVNDEAIVKAEDMHSDLVVNDIVYNPNETVLLSEAIKAGATPVYGIKMLLYQGAESFEIWTGEKAPVDVMEKTLRKTLDLMINGSTKIVGLIGHPVEHSFSPPMHNAAFEELGLDYAYVPFNVCPENLKSAILGAKSLNIKGFNVTIPHKINVMKYLDKLDPIAKLIGAVNTIDFKEMKGYNTDGIGCIKAIGEVTSIKDKNIVVAGAGGASRAISFYLARENPQSIHILNRDINKAKSLAEDLKNSKLTDNVDFDSIDKIVGYVSDADILIDTTPVGMSPHVNDEAIVKAEDMHSDLVVNDIVYNPNETVLLSEAIKAGATPVYGIKMLLYQGAESFEIWTGEKAPVDVMEKTLRKTLDL

Organism: Methanobrevibacter smithii (strain ATCC 35061 / DSM 861 / OCM 144 / PS) (NCBI:txid420247)